Protein AF-0000000072235287 (afdb_homodimer)

Structure (mmCIF, N/CA/C/O backbone):
data_AF-0000000072235287-model_v1
#
loop_
_entity.id
_entity.type
_entity.pdbx_description
1 polymer 'Aspartate transaminase'
#
loop_
_atom_site.group_PDB
_atom_site.id
_atom_site.type_symbol
_atom_site.label_atom_id
_atom_site.label_alt_id
_atom_site.label_comp_id
_atom_site.label_asym_id
_atom_site.label_entity_id
_atom_site.label_seq_id
_atom_site.pdbx_PDB_ins_code
_atom_site.Cartn_x
_atom_site.Cartn_y
_atom_site.Cartn_z
_atom_site.occupancy
_atom_site.B_iso_or_equiv
_atom_site.auth_seq_id
_atom_site.auth_comp_id
_atom_site.auth_asym_id
_atom_site.auth_atom_id
_atom_site.pdbx_PDB_model_num
ATOM 1 N N . MET A 1 1 ? 33.438 -14.523 12.414 1 26.48 1 MET A N 1
ATOM 2 C CA . MET A 1 1 ? 32.062 -14.031 12.297 1 26.48 1 MET A CA 1
ATOM 3 C C . MET A 1 1 ? 31.953 -12.977 11.195 1 26.48 1 MET A C 1
ATOM 5 O O . MET A 1 1 ? 32.344 -11.828 11.398 1 26.48 1 MET A O 1
ATOM 9 N N . SER A 1 2 ? 32.219 -13.211 9.914 1 36.84 2 SER A N 1
ATOM 10 C CA . SER A 1 2 ? 32.531 -12.406 8.742 1 36.84 2 SER A CA 1
ATOM 11 C C . SER A 1 2 ? 31.453 -11.344 8.508 1 36.84 2 SER A C 1
ATOM 13 O O . SER A 1 2 ? 30.25 -11.633 8.586 1 36.84 2 SER A O 1
ATOM 15 N N . THR A 1 3 ? 31.516 -10.109 8.789 1 44.41 3 THR A N 1
ATOM 16 C CA . THR A 1 3 ? 30.719 -8.883 8.742 1 44.41 3 THR A CA 1
ATOM 17 C C . THR A 1 3 ? 29.891 -8.836 7.469 1 44.41 3 THR A C 1
ATOM 19 O O . THR A 1 3 ? 30.422 -8.875 6.359 1 44.41 3 THR A O 1
ATOM 22 N N . SER A 1 4 ? 28.688 -9.406 7.445 1 56.03 4 SER A N 1
ATOM 23 C CA . SER A 1 4 ? 27.781 -9.586 6.305 1 56.03 4 SER A CA 1
ATOM 24 C C . SER A 1 4 ? 27.797 -8.367 5.391 1 56.03 4 SER A C 1
ATOM 26 O O . SER A 1 4 ? 27.719 -7.23 5.863 1 56.03 4 SER A O 1
ATOM 28 N N . ASN A 1 5 ? 28.516 -8.375 4.285 1 75.12 5 ASN A N 1
ATOM 29 C CA . ASN A 1 5 ? 28.609 -7.43 3.18 1 75.12 5 ASN A CA 1
ATOM 30 C C . ASN A 1 5 ? 27.234 -7.113 2.594 1 75.12 5 ASN A C 1
ATOM 32 O O . ASN A 1 5 ? 27.125 -6.629 1.465 1 75.12 5 ASN A O 1
ATOM 36 N N . LEU A 1 6 ? 26.297 -7.523 3.504 1 79.44 6 LEU A N 1
ATOM 37 C CA . LEU A 1 6 ? 24.953 -7.18 3.037 1 79.44 6 LEU A CA 1
ATOM 38 C C . LEU A 1 6 ? 24.688 -5.688 3.186 1 79.44 6 LEU A C 1
ATOM 40 O O . LEU A 1 6 ? 25.062 -5.082 4.191 1 79.44 6 LEU A O 1
ATOM 44 N N . SER A 1 7 ? 24.328 -5.105 2.078 1 79.31 7 SER A N 1
ATOM 45 C CA . SER A 1 7 ? 24.062 -3.67 2.127 1 79.31 7 SER A CA 1
ATOM 46 C C . SER A 1 7 ? 22.578 -3.377 1.96 1 79.31 7 SER A C 1
ATOM 48 O O . SER A 1 7 ? 21.812 -4.246 1.533 1 79.31 7 SER A O 1
ATOM 50 N N . SER A 1 8 ? 22.125 -2.268 2.518 1 83 8 SER A N 1
ATOM 51 C CA . SER A 1 8 ? 20.781 -1.727 2.324 1 83 8 SER A CA 1
ATOM 52 C C . SER A 1 8 ? 20.797 -0.528 1.382 1 83 8 SER A C 1
ATOM 54 O O . SER A 1 8 ? 21.875 -0.091 0.944 1 83 8 SER A O 1
ATOM 56 N N . SER A 1 9 ? 19.641 -0.119 0.983 1 87.38 9 SER A N 1
ATOM 57 C CA . SER A 1 9 ? 19.484 0.972 0.025 1 87.38 9 SER A CA 1
ATOM 58 C C . SER A 1 9 ? 19.969 2.295 0.614 1 87.38 9 SER A C 1
ATOM 60 O O . SER A 1 9 ? 20.031 2.449 1.835 1 87.38 9 SER A O 1
ATOM 62 N N . ASN A 1 10 ? 20.297 3.201 -0.245 1 83.62 10 ASN A N 1
ATOM 63 C CA . ASN A 1 10 ? 20.672 4.547 0.169 1 83.62 10 ASN A CA 1
ATOM 64 C C . ASN A 1 10 ? 19.5 5.52 0.063 1 83.62 10 ASN A C 1
ATOM 66 O O . ASN A 1 10 ? 19.688 6.738 0.117 1 83.62 10 ASN A O 1
ATOM 70 N N . ARG A 1 11 ? 18.375 4.941 -0.152 1 89.06 11 ARG A N 1
ATOM 71 C CA . ARG A 1 11 ? 17.203 5.781 -0.377 1 89.06 11 ARG A CA 1
ATOM 72 C C . ARG A 1 11 ? 16.938 6.68 0.826 1 89.06 11 ARG A C 1
ATOM 74 O O . ARG A 1 11 ? 16.547 7.84 0.667 1 89.06 11 ARG A O 1
ATOM 81 N N . LEU A 1 12 ? 17.062 6.066 1.991 1 80.12 12 LEU A N 1
ATOM 82 C CA . LEU A 1 12 ? 16.781 6.793 3.227 1 80.12 12 LEU A CA 1
ATOM 83 C C . LEU A 1 12 ? 18.078 7.199 3.916 1 80.12 12 LEU A C 1
ATOM 85 O O . LEU A 1 12 ? 18.109 7.426 5.129 1 80.12 12 LEU A O 1
ATOM 89 N N . SER A 1 13 ? 19.188 7.047 3.059 1 69.62 13 SER A N 1
ATOM 90 C CA . SER A 1 13 ? 20.453 7.453 3.686 1 69.62 13 SER A CA 1
ATOM 91 C C . SER A 1 13 ? 20.281 8.75 4.473 1 69.62 13 SER A C 1
ATOM 93 O O . SER A 1 13 ? 19.641 9.688 3.996 1 69.62 13 SER A O 1
ATOM 95 N N . LEU A 1 14 ? 20.031 8.477 5.77 1 52.88 14 LEU A N 1
ATOM 96 C CA . LEU A 1 14 ? 19.719 9.266 6.957 1 52.88 14 LEU A CA 1
ATOM 97 C C . LEU A 1 14 ? 20.344 10.656 6.871 1 52.88 14 LEU A C 1
ATOM 99 O O . LEU A 1 14 ? 21.547 10.812 7.086 1 52.88 14 LEU A O 1
ATOM 103 N N . GLU A 1 15 ? 20.109 11.289 5.828 1 50.72 15 GLU A N 1
ATOM 104 C CA . GLU A 1 15 ? 20.469 12.609 6.328 1 50.72 15 GLU A CA 1
ATOM 105 C C . GLU A 1 15 ? 19.75 12.922 7.637 1 50.72 15 GLU A C 1
ATOM 107 O O . GLU A 1 15 ? 18.859 12.172 8.047 1 50.72 15 GLU A O 1
ATOM 112 N N . GLU A 1 16 ? 19.828 14.227 8.188 1 48.97 16 GLU A N 1
ATOM 113 C CA . GLU A 1 16 ? 19.422 14.961 9.383 1 48.97 16 GLU A CA 1
ATOM 114 C C . GLU A 1 16 ? 17.953 14.742 9.68 1 48.97 16 GLU A C 1
ATOM 116 O O . GLU A 1 16 ? 17.453 15.148 10.742 1 48.97 16 GLU A O 1
ATOM 121 N N . THR A 1 17 ? 17.125 14.258 8.648 1 53.47 17 THR A N 1
ATOM 122 C CA . THR A 1 17 ? 15.719 14.289 9.023 1 53.47 17 THR A CA 1
ATOM 123 C C . THR A 1 17 ? 15.359 13.078 9.883 1 53.47 17 THR A C 1
ATOM 125 O O . THR A 1 17 ? 15.547 11.938 9.461 1 53.47 17 THR A O 1
ATOM 128 N N . SER A 1 18 ? 15.328 13.195 11.172 1 63.25 18 SER A N 1
ATOM 129 C CA . SER A 1 18 ? 14.867 12.18 12.117 1 63.25 18 SER A CA 1
ATOM 130 C C . SER A 1 18 ? 13.508 11.625 11.711 1 63.25 18 SER A C 1
ATOM 132 O O . SER A 1 18 ? 12.594 12.391 11.383 1 63.25 18 SER A O 1
ATOM 134 N N . TRP A 1 19 ? 13.414 10.414 11.227 1 76.06 19 TRP A N 1
ATOM 135 C CA . TRP A 1 19 ? 12.242 9.664 10.766 1 76.06 19 TRP A CA 1
ATOM 136 C C . TRP A 1 19 ? 11.148 9.656 11.836 1 76.06 19 TRP A C 1
ATOM 138 O O . TRP A 1 19 ? 11.445 9.57 13.031 1 76.06 19 TRP A O 1
ATOM 148 N N . VAL A 1 20 ? 9.945 9.875 11.359 1 78.31 20 VAL A N 1
ATOM 149 C CA . VAL A 1 20 ? 8.805 9.961 12.266 1 78.31 20 VAL A CA 1
ATOM 150 C C . VAL A 1 20 ? 8.711 8.688 13.102 1 78.31 20 VAL A C 1
ATOM 152 O O . VAL A 1 20 ? 8.398 8.742 14.297 1 78.31 20 VAL A O 1
ATOM 155 N N . THR A 1 21 ? 9.031 7.586 12.508 1 76.81 21 THR A N 1
ATOM 156 C CA . THR A 1 21 ? 8.922 6.328 13.242 1 76.81 21 THR A CA 1
ATOM 157 C C . THR A 1 21 ? 9.977 6.25 14.336 1 76.81 21 THR A C 1
ATOM 159 O O . THR A 1 21 ? 9.711 5.75 15.438 1 76.81 21 THR A O 1
ATOM 162 N N . GLN A 1 22 ? 11.117 6.734 14.008 1 75.25 22 GLN A N 1
ATOM 163 C CA . GLN A 1 22 ? 12.164 6.777 15.016 1 75.25 22 GLN A CA 1
ATOM 164 C C . GLN A 1 22 ? 11.789 7.715 16.156 1 75.25 22 GLN A C 1
ATOM 166 O O . GLN A 1 22 ? 12.039 7.406 17.328 1 75.25 22 GLN A O 1
ATOM 171 N N . PHE A 1 23 ? 11.203 8.758 15.828 1 76.25 23 PHE A N 1
ATOM 172 C CA . PHE A 1 23 ? 10.727 9.711 16.828 1 76.25 23 PHE A CA 1
ATOM 173 C C . PHE A 1 23 ? 9.711 9.047 17.75 1 76.25 23 PHE A C 1
ATOM 175 O O . PHE A 1 23 ? 9.828 9.141 18.984 1 76.25 23 PHE A O 1
ATOM 182 N N . LEU A 1 24 ? 8.812 8.336 17.156 1 76.81 24 LEU A N 1
ATOM 183 C CA . LEU A 1 24 ? 7.742 7.73 17.938 1 76.81 24 LEU A CA 1
ATOM 184 C C . LEU A 1 24 ? 8.273 6.57 18.781 1 76.81 24 LEU A C 1
ATOM 186 O O . LEU A 1 24 ? 7.797 6.336 19.891 1 76.81 24 LEU A O 1
ATOM 190 N N . GLU A 1 25 ? 9.211 5.891 18.266 1 76.56 25 GLU A N 1
ATOM 191 C CA . GLU A 1 25 ? 9.828 4.812 19.031 1 76.56 25 GLU A CA 1
ATOM 192 C C . GLU A 1 25 ? 10.602 5.359 20.234 1 76.56 25 GLU A C 1
ATOM 194 O O . GLU A 1 25 ? 10.633 4.734 21.297 1 76.56 25 GLU A O 1
ATOM 199 N N . THR A 1 26 ? 11.133 6.488 20 1 74.25 26 THR A N 1
ATOM 200 C CA . THR A 1 26 ? 11.961 7.09 21.031 1 74.25 26 THR A CA 1
ATOM 201 C C . THR A 1 26 ? 11.102 7.781 22.094 1 74.25 26 THR A C 1
ATOM 203 O O . THR A 1 26 ? 11.336 7.629 23.297 1 74.25 26 THR A O 1
ATOM 206 N N . TYR A 1 27 ? 10.07 8.414 21.672 1 71.62 27 TYR A N 1
ATOM 207 C CA . TYR A 1 27 ? 9.391 9.336 22.578 1 71.62 27 TYR A CA 1
ATOM 208 C C . TYR A 1 27 ? 7.957 8.883 22.844 1 71.62 27 TYR A C 1
ATOM 210 O O . TYR A 1 27 ? 7.289 9.406 23.75 1 71.62 27 TYR A O 1
ATOM 218 N N . GLY A 1 28 ? 7.414 7.898 22.062 1 68.44 28 GLY A N 1
ATOM 219 C CA . GLY A 1 28 ? 6 7.562 22.078 1 68.44 28 GLY A CA 1
ATOM 220 C C . GLY A 1 28 ? 5.602 6.738 23.297 1 68.44 28 GLY A C 1
ATOM 221 O O . GLY A 1 28 ? 4.414 6.504 23.531 1 68.44 28 GLY A O 1
ATOM 222 N N . GLN A 1 29 ? 6.371 6.23 24.016 1 67 29 GLN A N 1
ATOM 223 C CA . GLN A 1 29 ? 5.934 5.309 25.062 1 67 29 GLN A CA 1
ATOM 224 C C . GLN A 1 29 ? 6.133 5.91 26.453 1 67 29 GLN A C 1
ATOM 226 O O . GLN A 1 29 ? 5.195 5.973 27.25 1 67 29 GLN A O 1
ATOM 231 N N . GLU A 1 30 ? 7.27 6.281 26.844 1 66.75 30 GLU A N 1
ATOM 232 C CA . GLU A 1 30 ? 7.516 6.465 28.281 1 66.75 30 GLU A CA 1
ATOM 233 C C . GLU A 1 30 ? 7.172 7.887 28.719 1 66.75 30 GLU A C 1
ATOM 235 O O . GLU A 1 30 ? 7.527 8.852 28.047 1 66.75 30 GLU A O 1
ATOM 240 N N . ASN A 1 31 ? 6.23 8.125 29.625 1 82.31 31 ASN A N 1
ATOM 241 C CA . ASN A 1 31 ? 5.953 9.328 30.406 1 82.31 31 ASN A CA 1
ATOM 242 C C . ASN A 1 31 ? 5.055 10.297 29.641 1 82.31 31 ASN A C 1
ATOM 244 O O . ASN A 1 31 ? 5.008 11.484 29.953 1 82.31 31 ASN A O 1
ATOM 248 N N . VAL A 1 32 ? 4.43 9.766 28.562 1 88.88 32 VAL A N 1
ATOM 249 C CA . VAL A 1 32 ? 3.533 10.633 27.812 1 88.88 32 VAL A CA 1
ATOM 250 C C . VAL A 1 32 ? 2.158 10.656 28.484 1 88.88 32 VAL A C 1
ATOM 252 O O . VAL A 1 32 ? 1.507 9.617 28.609 1 88.88 32 VAL A O 1
ATOM 255 N N . ILE A 1 33 ? 1.816 11.844 28.953 1 90.31 33 ILE A N 1
ATOM 256 C CA . ILE A 1 33 ? 0.499 12.039 29.547 1 90.31 33 ILE A CA 1
ATOM 257 C C . ILE A 1 33 ? -0.462 12.594 28.5 1 90.31 33 ILE A C 1
ATOM 259 O O . ILE A 1 33 ? -1.609 12.148 28.406 1 90.31 33 ILE A O 1
ATOM 263 N N . TYR A 1 34 ? 0.036 13.562 27.656 1 94.19 34 TYR A N 1
ATOM 264 C CA . TYR A 1 34 ? -0.747 14.172 26.594 1 94.19 34 TYR A CA 1
ATOM 265 C C . TYR A 1 34 ? -0.065 13.992 25.234 1 94.19 34 TYR A C 1
ATOM 267 O O . TYR A 1 34 ? 0.985 14.578 24.984 1 94.19 34 TYR A O 1
ATOM 275 N N . ASN A 1 35 ? -0.676 13.188 24.391 1 94.06 35 ASN A N 1
ATOM 276 C CA . ASN A 1 35 ? -0.17 12.984 23.047 1 94.06 35 ASN A CA 1
ATOM 277 C C . ASN A 1 35 ? -0.801 13.969 22.062 1 94.06 35 ASN A C 1
ATOM 279 O O . ASN A 1 35 ? -1.943 13.781 21.641 1 94.06 35 ASN A O 1
ATOM 283 N N . LEU A 1 36 ? -0.033 14.945 21.672 1 96.75 36 LEU A N 1
ATOM 284 C CA . LEU A 1 36 ? -0.515 15.984 20.766 1 96.75 36 LEU A CA 1
ATOM 285 C C . LEU A 1 36 ? 0.113 15.836 19.391 1 96.75 36 LEU A C 1
ATOM 287 O O . LEU A 1 36 ? 0.381 16.828 18.719 1 96.75 36 LEU A O 1
ATOM 291 N N . THR A 1 37 ? 0.408 14.57 19 1 94.94 37 THR A N 1
ATOM 292 C CA . THR A 1 37 ? 1.003 14.336 17.688 1 94.94 37 THR A CA 1
ATOM 293 C C . THR A 1 37 ? -0.044 13.82 16.703 1 94.94 37 THR A C 1
ATOM 295 O O . THR A 1 37 ? 0.161 13.867 15.484 1 94.94 37 THR A O 1
ATOM 298 N N . MET A 1 38 ? -1.167 13.383 17.125 1 90.31 38 MET A N 1
ATOM 299 C CA . MET A 1 38 ? -2.082 12.57 16.328 1 90.31 38 MET A CA 1
ATOM 300 C C . MET A 1 38 ? -2.844 13.438 15.32 1 90.31 38 MET A C 1
ATOM 302 O O . MET A 1 38 ? -3.367 14.492 15.68 1 90.31 38 MET A O 1
ATOM 306 N N . GLY A 1 39 ? -2.861 12.969 14.148 1 91.94 39 GLY A N 1
ATOM 307 C CA . GLY A 1 39 ? -3.615 13.625 13.094 1 91.94 39 GLY A CA 1
ATOM 308 C C . GLY A 1 39 ? -4.98 13.008 12.859 1 91.94 39 GLY A C 1
ATOM 309 O O . GLY A 1 39 ? -5.348 12.719 11.719 1 91.94 39 GLY A O 1
ATOM 310 N N . THR A 1 40 ? -5.715 12.742 13.945 1 94.25 40 THR A N 1
ATOM 311 C CA . THR A 1 40 ? -7.062 12.188 13.852 1 94.25 40 THR A CA 1
ATOM 312 C C . THR A 1 40 ? -8.031 12.977 14.727 1 94.25 40 THR A C 1
ATOM 314 O O . THR A 1 40 ? -7.645 13.5 15.773 1 94.25 40 THR A O 1
ATOM 317 N N . PRO A 1 41 ? -9.234 13.031 14.352 1 94.94 41 PRO A N 1
ATOM 318 C CA . PRO A 1 41 ? -10.242 13.695 15.18 1 94.94 41 PRO A CA 1
ATOM 319 C C . PRO A 1 41 ? -10.695 12.836 16.359 1 94.94 41 PRO A C 1
ATOM 321 O O . PRO A 1 41 ? -10.453 11.625 16.375 1 94.94 41 PRO A O 1
ATOM 324 N N . PHE A 1 42 ? -11.383 13.445 17.266 1 94.5 42 PHE A N 1
ATOM 325 C CA . PHE A 1 42 ? -11.812 12.766 18.484 1 94.5 42 PHE A CA 1
ATOM 326 C C . PHE A 1 42 ? -13.078 11.961 18.25 1 94.5 42 PHE A C 1
ATOM 328 O O . PHE A 1 42 ? -13.43 11.086 19.047 1 94.5 42 PHE A O 1
ATOM 335 N N . TRP A 1 43 ? -13.797 12.273 17.156 1 94.44 43 TRP A N 1
ATOM 336 C CA . TRP A 1 43 ? -15.094 11.625 16.984 1 94.44 43 TRP A CA 1
ATOM 337 C C . TRP A 1 43 ? -14.945 10.281 16.281 1 94.44 43 TRP A C 1
ATOM 339 O O . TRP A 1 43 ? -13.906 10 15.68 1 94.44 43 TRP A O 1
ATOM 349 N N . SER A 1 44 ? -15.961 9.453 16.406 1 93.62 44 SER A N 1
ATOM 350 C CA . SER A 1 44 ? -16.047 8.141 15.773 1 93.62 44 SER A CA 1
ATOM 351 C C . SER A 1 44 ? -16.641 8.234 14.367 1 93.62 44 SER A C 1
ATOM 353 O O . SER A 1 44 ? -17.25 9.25 14.016 1 93.62 44 SER A O 1
ATOM 355 N N . PRO A 1 45 ? -16.391 7.203 13.578 1 94.69 45 PRO A N 1
ATOM 356 C CA . PRO A 1 45 ? -17.062 7.199 12.281 1 94.69 45 PRO A CA 1
ATOM 357 C C . PRO A 1 45 ? -18.578 7.184 12.414 1 94.69 45 PRO A C 1
ATOM 359 O O . PRO A 1 45 ? -19.109 6.859 13.477 1 94.69 45 PRO A O 1
ATOM 362 N N . PRO A 1 46 ? -19.234 7.574 11.312 1 91.69 46 PRO A N 1
ATOM 363 C CA . PRO A 1 46 ? -20.703 7.453 11.328 1 91.69 46 PRO A CA 1
ATOM 364 C C . PRO A 1 46 ? -21.172 6.039 11.656 1 91.69 46 PRO A C 1
ATOM 366 O O . PRO A 1 46 ? -20.484 5.066 11.328 1 91.69 46 PRO A O 1
ATOM 369 N N . THR A 1 47 ? -22.344 5.91 12.227 1 89.06 47 THR A N 1
ATOM 370 C CA . THR A 1 47 ? -22.859 4.641 12.719 1 89.06 47 THR A CA 1
ATOM 371 C C . THR A 1 47 ? -23.078 3.666 11.562 1 89.06 47 THR A C 1
ATOM 373 O O . THR A 1 47 ? -22.938 2.453 11.734 1 89.06 47 THR A O 1
ATOM 376 N N . SER A 1 48 ? -23.359 4.207 10.406 1 95.44 48 SER A N 1
ATOM 377 C CA . SER A 1 48 ? -23.625 3.365 9.242 1 95.44 48 SER A CA 1
ATOM 378 C C . SER A 1 48 ? -22.391 2.588 8.828 1 95.44 48 SER A C 1
ATOM 380 O O . SER A 1 48 ? -22.484 1.577 8.125 1 95.44 48 SER A O 1
ATOM 382 N N . VAL A 1 49 ? -21.25 3.053 9.227 1 97.31 49 VAL A N 1
ATOM 383 C CA . VAL A 1 49 ? -19.984 2.441 8.844 1 97.31 49 VAL A CA 1
ATOM 384 C C . VAL A 1 49 ? -19.891 1.032 9.422 1 97.31 49 VAL A C 1
ATOM 386 O O . VAL A 1 49 ? -19.594 0.077 8.703 1 97.31 49 VAL A O 1
ATOM 389 N N . GLN A 1 50 ? -20.188 0.889 10.703 1 97.12 50 GLN A N 1
ATOM 390 C CA . GLN A 1 50 ? -20.141 -0.417 11.352 1 97.12 50 GLN A CA 1
ATOM 391 C C . GLN A 1 50 ? -21.094 -1.402 10.688 1 97.12 50 GLN A C 1
ATOM 393 O O . GLN A 1 50 ? -20.734 -2.557 10.445 1 97.12 50 GLN A O 1
ATOM 398 N N . GLN A 1 51 ? -22.266 -0.948 10.367 1 97.38 51 GLN A N 1
ATOM 399 C CA . GLN A 1 51 ? -23.266 -1.801 9.727 1 97.38 51 GLN A CA 1
ATOM 400 C C . GLN A 1 51 ? -22.797 -2.246 8.344 1 97.38 51 GLN A C 1
ATOM 402 O O . GLN A 1 51 ? -23 -3.398 7.957 1 97.38 51 GLN A O 1
ATOM 407 N N . ALA A 1 52 ? -22.219 -1.361 7.609 1 98.31 52 ALA A N 1
ATOM 408 C CA . ALA A 1 52 ? -21.719 -1.685 6.277 1 98.31 52 ALA A CA 1
ATOM 409 C C . ALA A 1 52 ? -20.625 -2.75 6.348 1 98.31 52 ALA A C 1
ATOM 411 O O . ALA A 1 52 ? -20.562 -3.641 5.496 1 98.31 52 ALA A O 1
ATOM 412 N N . ILE A 1 53 ? -19.766 -2.674 7.34 1 98.5 53 ILE A N 1
ATOM 413 C CA . ILE A 1 53 ? -18.703 -3.652 7.531 1 98.5 53 ILE A CA 1
ATOM 414 C C . ILE A 1 53 ? -19.312 -5.02 7.848 1 98.5 53 ILE A C 1
ATOM 416 O O . ILE A 1 53 ? -18.922 -6.027 7.254 1 98.5 53 ILE A O 1
ATOM 420 N N . ILE A 1 54 ? -20.297 -5.012 8.734 1 98 54 ILE A N 1
ATOM 421 C CA . ILE A 1 54 ? -20.938 -6.254 9.156 1 98 54 ILE A CA 1
ATOM 422 C C . ILE A 1 54 ? -21.625 -6.902 7.961 1 98 54 ILE A C 1
ATOM 424 O O . ILE A 1 54 ? -21.516 -8.109 7.746 1 98 54 ILE A O 1
ATOM 428 N N . GLN A 1 55 ? -22.297 -6.117 7.168 1 97.88 55 GLN A N 1
ATOM 429 C CA . GLN A 1 55 ? -22.984 -6.641 5.992 1 97.88 55 GLN A CA 1
ATOM 430 C C . GLN A 1 55 ? -22 -7.172 4.961 1 97.88 55 GLN A C 1
ATOM 432 O O . GLN A 1 55 ? -22.203 -8.25 4.395 1 97.88 55 GLN A O 1
ATOM 437 N N . SER A 1 56 ? -20.906 -6.512 4.746 1 97.94 56 SER A N 1
ATOM 438 C CA . SER A 1 56 ? -19.969 -6.867 3.689 1 97.94 56 SER A CA 1
ATOM 439 C C . SER A 1 56 ? -19.141 -8.086 4.074 1 97.94 56 SER A C 1
ATOM 441 O O . SER A 1 56 ? -18.734 -8.859 3.209 1 97.94 56 SER A O 1
ATOM 443 N N . CYS A 1 57 ? -18.859 -8.281 5.355 1 96.94 57 CYS A N 1
ATOM 444 C CA . CYS A 1 57 ? -18 -9.398 5.746 1 96.94 57 CYS A CA 1
ATOM 445 C C . CYS A 1 57 ? -18.719 -10.727 5.562 1 96.94 57 CYS A C 1
ATOM 447 O O . CYS A 1 57 ? -18.078 -11.789 5.598 1 96.94 57 CYS A O 1
ATOM 449 N N . GLY A 1 58 ? -20.047 -10.703 5.289 1 95.56 58 GLY A N 1
ATOM 450 C CA . GLY A 1 58 ? -20.812 -11.906 5.016 1 95.56 58 GLY A CA 1
ATOM 451 C C . GLY A 1 58 ? -20.812 -12.297 3.549 1 95.56 58 GLY A C 1
ATOM 452 O O . GLY A 1 58 ? -21.281 -13.367 3.184 1 95.56 58 GLY A O 1
ATOM 453 N N . LEU A 1 59 ? -20.25 -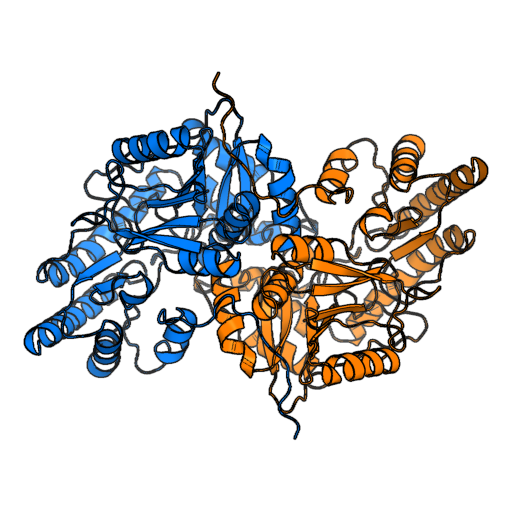11.469 2.734 1 95.06 59 LEU A N 1
ATOM 454 C CA . LEU A 1 59 ? -20.234 -11.695 1.293 1 95.06 59 LEU A CA 1
ATOM 455 C C . LEU A 1 59 ? -18.938 -12.383 0.865 1 95.06 59 LEU A C 1
ATOM 457 O O . LEU A 1 59 ? -17.844 -11.984 1.275 1 95.06 59 LEU A O 1
ATOM 461 N N . THR A 1 60 ? -19.031 -13.383 0.016 1 93.38 60 THR A N 1
ATOM 462 C CA . THR A 1 60 ? -17.891 -14.125 -0.489 1 93.38 60 THR A CA 1
ATOM 463 C C . THR A 1 60 ? -16.969 -13.211 -1.286 1 93.38 60 THR A C 1
ATOM 465 O O . THR A 1 60 ? -15.742 -13.344 -1.209 1 93.38 60 THR A O 1
ATOM 468 N N . GLU A 1 61 ? -17.531 -12.297 -1.999 1 94.44 61 GLU A N 1
ATOM 469 C CA . GLU A 1 61 ? -16.781 -11.406 -2.883 1 94.44 61 GLU A CA 1
ATOM 470 C C . GLU A 1 61 ? -15.852 -10.5 -2.088 1 94.44 61 GLU A C 1
ATOM 472 O O . GLU A 1 61 ? -14.836 -10.031 -2.613 1 94.44 61 GLU A O 1
ATOM 477 N N . THR A 1 62 ? -16.203 -10.312 -0.822 1 97.69 62 THR A N 1
ATOM 478 C CA . THR A 1 62 ? -15.398 -9.453 0.033 1 97.69 62 THR A CA 1
ATOM 479 C C . THR A 1 62 ? -13.984 -10.016 0.196 1 97.69 62 THR A C 1
ATOM 481 O O . THR A 1 62 ? -13.023 -9.266 0.357 1 97.69 62 THR A O 1
ATOM 484 N N . TYR A 1 63 ? -13.883 -11.32 0.064 1 97.69 63 TYR A N 1
ATOM 485 C CA . TYR A 1 63 ? -12.633 -11.992 0.376 1 97.69 63 TYR A CA 1
ATOM 486 C C . TYR A 1 63 ? -11.875 -12.352 -0.897 1 97.69 63 TYR A C 1
ATOM 488 O O . TYR A 1 63 ? -10.766 -12.883 -0.836 1 97.69 63 TYR A O 1
ATOM 496 N N . ARG A 1 64 ? -12.359 -12.055 -2.051 1 96.19 64 ARG A N 1
ATOM 497 C CA . ARG A 1 64 ? -11.734 -12.312 -3.344 1 96.19 64 ARG A CA 1
ATOM 498 C C . ARG A 1 64 ? -11.156 -11.031 -3.941 1 96.19 64 ARG A C 1
ATOM 500 O O . ARG A 1 64 ? -11.523 -9.93 -3.531 1 96.19 64 ARG A O 1
ATOM 507 N N . TYR A 1 65 ? -10.25 -11.227 -4.871 1 95.38 65 TYR A N 1
ATOM 508 C CA . TYR A 1 65 ? -9.727 -10.047 -5.551 1 95.38 65 TYR A CA 1
ATOM 509 C C . TYR A 1 65 ? -10.836 -9.273 -6.25 1 95.38 65 TYR A C 1
ATOM 511 O O . TYR A 1 65 ? -11.781 -9.867 -6.77 1 95.38 65 TYR A O 1
ATOM 519 N N . GLY A 1 66 ? -10.75 -7.965 -6.223 1 93.5 66 GLY A N 1
ATOM 520 C CA . GLY A 1 66 ? -11.695 -7.086 -6.898 1 93.5 66 GLY A CA 1
ATOM 521 C C . GLY A 1 66 ? -11.031 -6.148 -7.887 1 93.5 66 GLY A C 1
ATOM 522 O O . GLY A 1 66 ? -9.883 -6.367 -8.281 1 93.5 66 GLY A O 1
ATOM 523 N N . ALA A 1 67 ? -11.797 -5.207 -8.289 1 94.12 67 ALA A N 1
ATOM 524 C CA . ALA A 1 67 ? -11.297 -4.242 -9.266 1 94.12 67 ALA A CA 1
ATOM 525 C C . ALA A 1 67 ? -10.133 -3.439 -8.695 1 94.12 67 ALA A C 1
ATOM 527 O O . ALA A 1 67 ? -10.195 -2.963 -7.559 1 94.12 67 ALA A O 1
ATOM 528 N N . THR A 1 68 ? -9.125 -3.281 -9.508 1 96.19 68 THR A N 1
ATOM 529 C CA . THR A 1 68 ? -7.914 -2.574 -9.109 1 96.19 68 THR A CA 1
ATOM 530 C C . THR A 1 68 ? -8.234 -1.136 -8.711 1 96.19 68 THR A C 1
ATOM 532 O O . THR A 1 68 ? -7.676 -0.617 -7.738 1 96.19 68 THR A O 1
ATOM 535 N N . CYS A 1 69 ? -9.188 -0.485 -9.398 1 94.94 69 CYS A N 1
ATOM 536 C CA . CYS A 1 69 ? -9.523 0.913 -9.156 1 94.94 69 CYS A CA 1
ATOM 537 C C . CYS A 1 69 ? -10.414 1.052 -7.926 1 94.94 69 CYS A C 1
ATOM 539 O O . CYS A 1 69 ? -10.609 2.158 -7.414 1 94.94 69 CYS A O 1
ATOM 541 N N . GLY A 1 70 ? -10.984 -0.064 -7.461 1 96.81 70 GLY A N 1
ATOM 542 C CA . GLY A 1 70 ? -11.859 -0.049 -6.297 1 96.81 70 GLY A CA 1
ATOM 543 C C . GLY A 1 70 ? -13.297 -0.385 -6.633 1 96.81 70 GLY A C 1
ATOM 544 O O . GLY A 1 70 ? -13.625 -0.686 -7.781 1 96.81 70 GLY A O 1
ATOM 545 N N . LEU A 1 71 ? -14.164 -0.39 -5.609 1 97.19 71 LEU A N 1
ATOM 546 C CA . LEU A 1 71 ? -15.586 -0.672 -5.758 1 97.19 71 LEU A CA 1
ATOM 547 C C . LEU A 1 71 ? -16.25 0.338 -6.691 1 97.19 71 LEU A C 1
ATOM 549 O O . LEU A 1 71 ? -16.109 1.549 -6.508 1 97.19 71 LEU A O 1
ATOM 553 N N . SER A 1 72 ? -16.969 -0.188 -7.637 1 94.88 72 SER A N 1
ATOM 554 C CA . SER A 1 72 ? -17.625 0.676 -8.617 1 94.88 72 SER A CA 1
ATOM 555 C C . SER A 1 72 ? -18.594 1.644 -7.941 1 94.88 72 SER A C 1
ATOM 557 O O . SER A 1 72 ? -18.672 2.814 -8.32 1 94.88 72 SER A O 1
ATOM 559 N N . GLN A 1 73 ? -19.281 1.188 -6.969 1 96.31 73 GLN A N 1
ATOM 560 C CA . GLN A 1 73 ? -20.25 2.033 -6.262 1 96.31 73 GLN A CA 1
ATOM 561 C C . GLN A 1 73 ? -19.547 3.172 -5.531 1 96.31 73 GLN A C 1
ATOM 563 O O . GLN A 1 73 ? -20.047 4.293 -5.48 1 96.31 73 GLN A O 1
ATOM 568 N N . LEU A 1 74 ? -18.375 2.848 -4.965 1 96.88 74 LEU A N 1
ATOM 569 C CA . LEU A 1 74 ? -17.609 3.875 -4.27 1 96.88 74 LEU A CA 1
ATOM 570 C C . LEU A 1 74 ? -17.078 4.922 -5.25 1 96.88 74 LEU A C 1
ATOM 572 O O . LEU A 1 74 ? -17.156 6.121 -4.984 1 96.88 74 LEU A O 1
ATOM 576 N N . GLU A 1 75 ? -16.562 4.465 -6.367 1 93.25 75 GLU A N 1
ATOM 577 C CA . GLU A 1 75 ? -16.109 5.371 -7.418 1 93.25 75 GLU A CA 1
ATOM 578 C C . GLU A 1 75 ? -17.234 6.312 -7.859 1 93.25 75 GLU A C 1
ATOM 580 O O . GLU A 1 75 ? -17.016 7.52 -7.996 1 93.25 75 GLU A O 1
ATOM 585 N N . LYS A 1 76 ? -18.391 5.781 -8.07 1 91.25 76 LYS A N 1
ATOM 586 C CA . LYS A 1 76 ? -19.531 6.562 -8.516 1 91.25 76 LYS A CA 1
ATOM 587 C C . LYS A 1 76 ? -19.938 7.598 -7.465 1 91.25 76 LYS A C 1
ATOM 589 O O . LYS A 1 76 ? -20.25 8.742 -7.801 1 91.25 76 LYS A O 1
ATOM 594 N N . GLU A 1 77 ? -19.969 7.176 -6.227 1 92.81 77 GLU A N 1
ATOM 595 C CA . GLU A 1 77 ? -20.344 8.094 -5.152 1 92.81 77 GLU A CA 1
ATOM 596 C C . GLU A 1 77 ? -19.344 9.227 -5.02 1 92.81 77 GLU A C 1
ATOM 598 O O . GLU A 1 77 ? -19.719 10.375 -4.777 1 92.81 77 GLU A O 1
ATOM 603 N N . ILE A 1 78 ? -18.062 8.906 -5.184 1 91.69 78 ILE A N 1
ATOM 604 C CA . ILE A 1 78 ? -17.016 9.922 -5.145 1 91.69 78 ILE A CA 1
ATOM 605 C C . ILE A 1 78 ? -17.188 10.875 -6.328 1 91.69 78 ILE A C 1
ATOM 607 O O . ILE A 1 78 ? -17.016 12.094 -6.18 1 91.69 78 ILE A O 1
ATOM 611 N N . GLY A 1 79 ? -17.453 10.312 -7.5 1 85.12 79 GLY A N 1
ATOM 612 C CA . GLY A 1 79 ? -17.703 11.148 -8.664 1 85.12 79 GLY A CA 1
ATOM 613 C C . GLY A 1 79 ? -18.797 12.172 -8.445 1 85.12 79 GLY A C 1
ATOM 614 O O . GLY A 1 79 ? -18.672 13.32 -8.867 1 85.12 79 GLY A O 1
ATOM 615 N N . LYS A 1 80 ? -19.859 11.758 -7.777 1 83.56 80 LYS A N 1
ATOM 616 C CA . LYS A 1 80 ? -20.953 12.664 -7.469 1 83.56 80 LYS A CA 1
ATOM 617 C C . LYS A 1 80 ? -20.5 13.773 -6.531 1 83.56 80 LYS A C 1
ATOM 619 O O . LYS A 1 80 ? -20.891 14.938 -6.707 1 83.56 80 LYS A O 1
ATOM 624 N N . LEU A 1 81 ? -19.75 13.32 -5.672 1 80.75 81 LEU A N 1
ATOM 625 C CA . LEU A 1 81 ? -19.25 14.266 -4.68 1 80.75 81 LEU A CA 1
ATOM 626 C C . LEU A 1 81 ? -18.359 15.312 -5.328 1 80.75 81 LEU A C 1
ATOM 628 O O . LEU A 1 81 ? -18.422 16.5 -4.988 1 80.75 81 LEU A O 1
ATOM 632 N N . LEU A 1 82 ? -17.594 14.789 -6.336 1 78.19 82 LEU A N 1
ATOM 633 C CA . LEU A 1 82 ? -16.578 15.656 -6.918 1 78.19 82 LEU A CA 1
ATOM 634 C C . LEU A 1 82 ? -17.156 16.438 -8.094 1 78.19 82 LEU A C 1
ATOM 636 O O . LEU A 1 82 ? -16.531 17.406 -8.57 1 78.19 82 LEU A O 1
ATOM 640 N N . ASP A 1 83 ? -18.094 15.734 -9.023 1 65.88 83 ASP A N 1
ATOM 641 C CA . ASP A 1 83 ? -18.656 16.344 -10.234 1 65.88 83 ASP A CA 1
ATOM 642 C C . ASP A 1 83 ? -18.562 17.859 -10.188 1 65.88 83 ASP A C 1
ATOM 644 O O . ASP A 1 83 ? -18.203 18.5 -11.18 1 65.88 83 ASP A O 1
ATOM 648 N N . LEU A 1 84 ? -18.719 18.297 -9.297 1 53.09 84 LEU A N 1
ATOM 649 C CA . LEU A 1 84 ? -18.594 19.75 -9.359 1 53.09 84 LEU A CA 1
ATOM 650 C C . LEU A 1 84 ? -17.141 20.156 -9.516 1 53.09 84 LEU A C 1
ATOM 652 O O . LEU A 1 84 ? -16.828 21.172 -10.156 1 53.09 84 LEU A O 1
ATOM 656 N N . LYS A 1 85 ? -16.359 19.234 -9.094 1 53.09 85 LYS A N 1
ATOM 657 C CA . LYS A 1 85 ? -14.93 19.562 -9.023 1 53.09 85 LYS A CA 1
ATOM 658 C C . LYS A 1 85 ? -14.203 19.125 -10.297 1 53.09 85 LYS A C 1
ATOM 660 O O . LYS A 1 85 ? -13.172 19.688 -10.648 1 53.09 85 LYS A O 1
ATOM 665 N N . PHE A 1 86 ? -14.82 18.125 -11.031 1 57.47 86 PHE A N 1
ATOM 666 C CA . PHE A 1 86 ? -13.961 17.406 -11.969 1 57.47 86 PHE A CA 1
ATOM 667 C C . PHE A 1 86 ? -14.43 17.625 -13.406 1 57.47 86 PHE A C 1
ATOM 669 O O . PHE A 1 86 ? -14.164 16.781 -14.273 1 57.47 86 PHE A O 1
ATOM 676 N N . ALA A 1 87 ? -15.016 18.547 -13.75 1 55.66 87 ALA A N 1
ATOM 677 C CA . ALA A 1 87 ? -15.438 18.75 -15.133 1 55.66 87 ALA A CA 1
ATOM 678 C C . ALA A 1 87 ? -14.25 19.109 -16.031 1 55.66 87 ALA A C 1
ATOM 680 O O . ALA A 1 87 ? -13.789 20.25 -16.031 1 55.66 87 ALA A O 1
ATOM 681 N N . SER A 1 88 ? -13.375 18.047 -16.188 1 62.31 88 SER A N 1
ATOM 682 C CA . SER A 1 88 ? -12.266 18.359 -17.078 1 62.31 88 SER A CA 1
ATOM 683 C C . SER A 1 88 ? -12.461 17.703 -18.438 1 62.31 88 SER A C 1
ATOM 685 O O . SER A 1 88 ? -13.125 16.672 -18.547 1 62.31 88 SER A O 1
ATOM 687 N N . SER A 1 89 ? -12 18.344 -19.531 1 59.22 89 SER A N 1
ATOM 688 C CA . SER A 1 89 ? -12.016 17.859 -20.906 1 59.22 89 SER A CA 1
ATOM 689 C C . SER A 1 89 ? -11.227 16.562 -21.047 1 59.22 89 SER A C 1
ATOM 691 O O . SER A 1 89 ? -11.438 15.805 -22 1 59.22 89 SER A O 1
ATOM 693 N N . CYS A 1 90 ? -10.305 16.344 -20.281 1 63.44 90 CYS A N 1
ATOM 694 C CA . CYS A 1 90 ? -9.461 15.164 -20.406 1 63.44 90 CYS A CA 1
ATOM 695 C C . CYS A 1 90 ? -10.078 13.977 -19.672 1 63.44 90 CYS A C 1
ATOM 697 O O . CYS A 1 90 ? -9.484 12.898 -19.625 1 63.44 90 CYS A O 1
ATOM 699 N N . GLY A 1 91 ? -11.195 14.055 -19.188 1 74.94 91 GLY A N 1
ATOM 700 C CA . GLY A 1 91 ? -11.812 13 -18.391 1 74.94 91 GLY A CA 1
ATOM 701 C C . GLY A 1 91 ? -11.109 12.758 -17.062 1 74.94 91 GLY A C 1
ATOM 702 O O . GLY A 1 91 ? -9.922 13.062 -16.922 1 74.94 91 GLY A O 1
ATOM 703 N N . ASN A 1 92 ? -11.867 12.367 -16.109 1 81.88 92 ASN A N 1
ATOM 704 C CA . ASN A 1 92 ? -11.289 12.109 -14.789 1 81.88 92 ASN A CA 1
ATOM 705 C C . ASN A 1 92 ? -11.609 10.695 -14.305 1 81.88 92 ASN A C 1
ATOM 707 O O . ASN A 1 92 ? -12.688 10.172 -14.57 1 81.88 92 ASN A O 1
ATOM 711 N N . GLU A 1 93 ? -10.578 10.125 -13.695 1 89.12 93 GLU A N 1
ATOM 712 C CA . GLU A 1 93 ? -10.656 8.812 -13.062 1 89.12 93 GLU A CA 1
ATOM 713 C C . GLU A 1 93 ? -10.438 8.906 -11.555 1 89.12 93 GLU A C 1
ATOM 715 O O . GLU A 1 93 ? -9.812 9.859 -11.078 1 89.12 93 GLU A O 1
ATOM 720 N N . VAL A 1 94 ? -11.07 7.988 -10.891 1 93.38 94 VAL A N 1
ATOM 721 C CA . VAL A 1 94 ? -10.867 7.871 -9.445 1 93.38 94 VAL A CA 1
ATOM 722 C C . VAL A 1 94 ? -10.156 6.559 -9.125 1 93.38 94 VAL A C 1
ATOM 724 O O . VAL A 1 94 ? -10.516 5.508 -9.664 1 93.38 94 VAL A O 1
ATOM 727 N N . MET A 1 95 ? -9.125 6.613 -8.352 1 95.69 95 MET A N 1
ATOM 728 C CA . MET A 1 95 ? -8.453 5.434 -7.816 1 95.69 95 MET A CA 1
ATOM 729 C C . MET A 1 95 ? -8.625 5.352 -6.301 1 95.69 95 MET A C 1
ATOM 731 O O . MET A 1 95 ? -8.25 6.273 -5.578 1 95.69 95 MET A O 1
ATOM 735 N N . ILE A 1 96 ? -9.32 4.27 -5.84 1 98.19 96 ILE A N 1
ATOM 736 C CA . ILE A 1 96 ? -9.359 4 -4.406 1 98.19 96 ILE A CA 1
ATOM 737 C C . ILE A 1 96 ? -8.039 3.369 -3.969 1 98.19 96 ILE A C 1
ATOM 739 O O . ILE A 1 96 ? -7.57 2.404 -4.578 1 98.19 96 ILE A O 1
ATOM 743 N N . CYS A 1 97 ? -7.418 3.932 -2.973 1 98.12 97 CYS A N 1
ATOM 744 C CA . CYS A 1 97 ? -6.098 3.469 -2.555 1 98.12 97 CYS A CA 1
ATOM 745 C C . CYS A 1 97 ? -6.098 3.092 -1.077 1 98.12 97 CYS A C 1
ATOM 747 O O . CYS A 1 97 ? -7.07 3.344 -0.367 1 98.12 97 CYS A O 1
ATOM 749 N N . SER A 1 98 ? -5.031 2.434 -0.626 1 98.19 98 SER A N 1
ATOM 750 C CA . SER A 1 98 ? -4.84 2.033 0.764 1 98.19 98 SER A CA 1
ATOM 751 C C . SER A 1 98 ? -4.301 3.186 1.604 1 98.19 98 SER A C 1
ATOM 753 O O . SER A 1 98 ? -3.195 3.105 2.139 1 98.19 98 SER A O 1
ATOM 755 N N . GLY A 1 99 ? -5.129 4.18 1.766 1 98 99 GLY A N 1
ATOM 756 C CA . GLY A 1 99 ? -4.707 5.434 2.367 1 98 99 GLY A CA 1
ATOM 757 C C . GLY A 1 99 ? -4.09 6.395 1.369 1 98 99 GLY A C 1
ATOM 758 O O . GLY A 1 99 ? -3.545 5.973 0.346 1 98 99 GLY A O 1
ATOM 759 N N . SER A 1 100 ? -4.141 7.641 1.675 1 97.56 100 SER A N 1
ATOM 760 C CA . SER A 1 100 ? -3.648 8.648 0.741 1 97.56 100 SER A CA 1
ATOM 761 C C . SER A 1 100 ? -2.129 8.602 0.625 1 97.56 100 SER A C 1
ATOM 763 O O . SER A 1 100 ? -1.565 9.023 -0.388 1 97.56 100 SER A O 1
ATOM 765 N N . ASN A 1 101 ? -1.421 8.07 1.65 1 98 101 ASN A N 1
ATOM 766 C CA . ASN A 1 101 ? 0.023 7.887 1.55 1 98 101 ASN A CA 1
ATOM 767 C C . ASN A 1 101 ? 0.394 6.98 0.379 1 98 101 ASN A C 1
ATOM 769 O O . ASN A 1 101 ? 1.253 7.328 -0.432 1 98 101 ASN A O 1
ATOM 773 N N . GLN A 1 102 ? -0.3 5.867 0.298 1 98.62 102 GLN A N 1
ATOM 774 C CA . GLN A 1 102 ? -0.075 4.969 -0.831 1 98.62 102 GLN A CA 1
ATOM 775 C C . GLN A 1 102 ? -0.468 5.637 -2.146 1 98.62 102 GLN A C 1
ATOM 777 O O . GLN A 1 102 ? 0.215 5.469 -3.16 1 98.62 102 GLN A O 1
ATOM 782 N N . GLY A 1 103 ? -1.57 6.387 -2.115 1 98.69 103 GLY A N 1
ATOM 783 C CA . GLY A 1 103 ? -1.965 7.145 -3.291 1 98.69 103 GLY A CA 1
ATOM 784 C C . GLY A 1 103 ? -0.895 8.109 -3.766 1 98.69 103 GLY A C 1
ATOM 785 O O . GLY A 1 103 ? -0.647 8.234 -4.969 1 98.69 103 GLY A O 1
ATOM 786 N N . PHE A 1 104 ? -0.269 8.773 -2.859 1 98.81 104 PHE A N 1
ATOM 787 C CA . PHE A 1 104 ? 0.777 9.719 -3.221 1 98.81 104 PHE A CA 1
ATOM 788 C C . PHE A 1 104 ? 1.958 9.008 -3.867 1 98.81 104 PHE A C 1
ATOM 790 O O . PHE A 1 104 ? 2.545 9.508 -4.828 1 98.81 104 PHE A O 1
ATOM 797 N N . LEU A 1 105 ? 2.314 7.898 -3.326 1 98.81 105 LEU A N 1
ATOM 798 C CA . LEU A 1 105 ? 3.387 7.129 -3.943 1 98.81 105 LEU A CA 1
ATOM 799 C C . LEU A 1 105 ? 3.016 6.723 -5.367 1 98.81 105 LEU A C 1
ATOM 801 O O . LEU A 1 105 ? 3.848 6.805 -6.277 1 98.81 105 LEU A O 1
ATOM 805 N N . ASN A 1 106 ? 1.75 6.242 -5.582 1 98.5 106 ASN A N 1
ATOM 806 C CA . ASN A 1 106 ? 1.295 5.938 -6.938 1 98.5 106 ASN A CA 1
ATOM 807 C C . ASN A 1 106 ? 1.509 7.117 -7.879 1 98.5 106 ASN A C 1
ATOM 809 O O . ASN A 1 106 ? 1.988 6.941 -9 1 98.5 106 ASN A O 1
ATOM 813 N N . ILE A 1 107 ? 1.137 8.289 -7.398 1 97.75 107 ILE A N 1
ATOM 814 C CA . ILE A 1 107 ? 1.238 9.508 -8.195 1 97.75 107 ILE A CA 1
ATOM 815 C C . ILE A 1 107 ? 2.701 9.781 -8.531 1 97.75 107 ILE A C 1
ATOM 817 O O . ILE A 1 107 ? 3.037 10.055 -9.688 1 97.75 107 ILE A O 1
ATOM 821 N N . LEU A 1 108 ? 3.598 9.656 -7.578 1 98.44 108 LEU A N 1
ATOM 822 C CA . LEU A 1 108 ? 5.023 9.867 -7.793 1 98.44 108 LEU A CA 1
ATOM 823 C C . LEU A 1 108 ? 5.57 8.898 -8.828 1 98.44 108 LEU A C 1
ATOM 825 O O . LEU A 1 108 ? 6.281 9.297 -9.758 1 98.44 108 LEU A O 1
ATOM 829 N N . LEU A 1 109 ? 5.23 7.656 -8.664 1 97.94 109 LEU A N 1
ATOM 830 C CA . LEU A 1 109 ? 5.773 6.617 -9.539 1 97.94 109 LEU A CA 1
ATOM 831 C C . LEU A 1 109 ? 5.23 6.762 -10.953 1 97.94 109 LEU A C 1
ATOM 833 O O . LEU A 1 109 ? 5.906 6.406 -11.922 1 97.94 109 LEU A O 1
ATOM 837 N N . CYS A 1 110 ? 4.047 7.254 -11.07 1 96.88 110 CYS A N 1
ATOM 838 C CA . CYS A 1 110 ? 3.426 7.453 -12.375 1 96.88 110 CYS A CA 1
ATOM 839 C C . CYS A 1 110 ? 4.047 8.641 -13.102 1 96.88 110 CYS A C 1
ATOM 841 O O . CYS A 1 110 ? 4.191 8.625 -14.32 1 96.88 110 CYS A O 1
ATOM 843 N N . LEU A 1 111 ? 4.453 9.656 -12.352 1 97.19 111 LEU A N 1
ATOM 844 C CA . LEU A 1 111 ? 4.75 10.93 -12.984 1 97.19 111 LEU A CA 1
ATOM 845 C C . LEU A 1 111 ? 6.25 11.211 -12.969 1 97.19 111 LEU A C 1
ATOM 847 O O . LEU A 1 111 ? 6.734 12.062 -13.719 1 97.19 111 LEU A O 1
ATOM 851 N N . CYS A 1 112 ? 7.027 10.5 -12.141 1 97.19 112 CYS A N 1
ATOM 852 C CA . CYS A 1 112 ? 8.438 10.836 -11.969 1 97.19 112 CYS A CA 1
ATOM 853 C C . CYS A 1 112 ? 9.32 9.625 -12.227 1 97.19 112 CYS A C 1
ATOM 855 O O . CYS A 1 112 ? 8.977 8.5 -11.852 1 97.19 112 CYS A O 1
ATOM 857 N N . SER A 1 113 ? 10.414 9.852 -12.828 1 96.25 113 SER A N 1
ATOM 858 C CA . SER A 1 113 ? 11.516 8.906 -12.945 1 96.25 113 SER A CA 1
ATOM 859 C C . SER A 1 113 ? 12.609 9.211 -11.922 1 96.25 113 SER A C 1
ATOM 861 O O . SER A 1 113 ? 12.656 10.305 -11.367 1 96.25 113 SER A O 1
ATOM 863 N N . PRO A 1 114 ? 13.461 8.156 -11.625 1 95.5 114 PRO A N 1
ATOM 864 C CA . PRO A 1 114 ? 14.578 8.453 -10.719 1 95.5 114 PRO A CA 1
ATOM 865 C C . PRO A 1 114 ? 15.414 9.641 -11.18 1 95.5 114 PRO A C 1
ATOM 867 O O . PRO A 1 114 ? 15.75 9.742 -12.359 1 95.5 114 PRO A O 1
ATOM 870 N N . GLY A 1 115 ? 15.656 10.531 -10.219 1 95.62 115 GLY A N 1
ATOM 871 C CA . GLY A 1 115 ? 16.453 11.695 -10.547 1 95.62 115 GLY A CA 1
ATOM 872 C C . GLY A 1 115 ? 15.617 12.938 -10.805 1 95.62 115 GLY A C 1
ATOM 873 O O . GLY A 1 115 ? 16.125 14.062 -10.734 1 95.62 115 GLY A O 1
ATOM 874 N N . ASP A 1 116 ? 14.312 12.797 -11.133 1 97.25 116 ASP A N 1
ATOM 875 C CA . ASP A 1 116 ? 13.422 13.938 -11.305 1 97.25 116 ASP A CA 1
ATOM 876 C C . ASP A 1 116 ? 13.266 14.711 -10 1 97.25 116 ASP A C 1
ATOM 878 O O . ASP A 1 116 ? 13.641 14.227 -8.93 1 97.25 116 ASP A O 1
ATOM 882 N N . GLU A 1 117 ? 12.758 15.914 -10.117 1 98 117 GLU A N 1
ATOM 883 C CA . GLU A 1 117 ? 12.609 16.797 -8.961 1 98 117 GLU A CA 1
ATOM 884 C C . GLU A 1 117 ? 11.141 17.031 -8.633 1 98 117 GLU A C 1
ATOM 886 O O . GLU A 1 117 ? 10.305 17.172 -9.531 1 98 117 GLU A O 1
ATOM 891 N N . VAL A 1 118 ? 10.859 17.078 -7.395 1 98.25 118 VAL A N 1
ATOM 892 C CA . VAL A 1 118 ? 9.547 17.438 -6.855 1 98.25 118 VAL A CA 1
ATOM 893 C C . VAL A 1 118 ? 9.688 18.641 -5.914 1 98.25 118 VAL A C 1
ATOM 895 O O . VAL A 1 118 ? 10.508 18.609 -4.988 1 98.25 118 VAL A O 1
ATOM 898 N N . ILE A 1 119 ? 8.906 19.656 -6.148 1 98.62 119 ILE A N 1
ATOM 899 C CA . ILE A 1 119 ? 8.945 20.812 -5.277 1 98.62 119 ILE A CA 1
ATOM 900 C C . ILE A 1 119 ? 7.984 20.625 -4.105 1 98.62 119 ILE A C 1
ATOM 902 O O . ILE A 1 119 ? 6.805 20.328 -4.309 1 98.62 119 ILE A O 1
ATOM 906 N N . LEU A 1 120 ? 8.484 20.734 -2.932 1 98.19 120 LEU A N 1
ATOM 907 C CA . LEU A 1 120 ? 7.734 20.797 -1.682 1 98.19 120 LEU A CA 1
ATOM 908 C C . LEU A 1 120 ? 7.918 22.156 -1.018 1 98.19 120 LEU A C 1
ATOM 910 O O . LEU A 1 120 ? 8.992 22.766 -1.118 1 98.19 120 LEU A O 1
ATOM 914 N N . PHE A 1 121 ? 6.91 22.609 -0.347 1 98.19 121 PHE A N 1
ATOM 915 C CA . PHE A 1 121 ? 6.984 23.891 0.347 1 98.19 121 PHE A CA 1
ATOM 916 C C . PHE A 1 121 ? 7.156 23.688 1.847 1 98.19 121 PHE A C 1
ATOM 918 O O . PHE A 1 121 ? 6.398 22.938 2.467 1 98.19 121 PHE A O 1
ATOM 925 N N . ARG A 1 122 ? 8.133 24.297 2.369 1 96.5 122 ARG A N 1
ATOM 926 C CA . ARG A 1 122 ? 8.32 24.203 3.812 1 96.5 122 ARG A CA 1
ATOM 927 C C . ARG A 1 122 ? 7.43 25.203 4.547 1 96.5 122 ARG A C 1
ATOM 929 O O . ARG A 1 122 ? 7.352 26.375 4.164 1 96.5 122 ARG A O 1
ATOM 936 N N . PRO A 1 123 ? 6.699 24.828 5.715 1 97.69 123 PRO A N 1
ATOM 937 C CA . PRO A 1 123 ? 6.738 23.453 6.246 1 97.69 123 PRO A CA 1
ATOM 938 C C . PRO A 1 123 ? 5.98 22.469 5.375 1 97.69 123 PRO A C 1
ATOM 940 O O . PRO A 1 123 ? 4.914 22.781 4.844 1 97.69 123 PRO A O 1
ATOM 943 N N . TYR A 1 124 ? 6.645 21.344 5.082 1 97.25 124 TYR A N 1
ATOM 944 C CA . TYR A 1 124 ? 6.051 20.297 4.266 1 97.25 124 TYR A CA 1
ATOM 945 C C . TYR A 1 124 ? 5.562 19.141 5.133 1 97.25 124 TYR A C 1
ATOM 947 O O . TYR A 1 124 ? 5.941 19.031 6.301 1 97.25 124 TYR A O 1
ATOM 955 N N . TYR A 1 125 ? 4.664 18.359 4.641 1 97.19 125 TYR A N 1
ATOM 956 C CA . TYR A 1 125 ? 4.285 17.109 5.289 1 97.19 125 TYR A CA 1
ATOM 957 C C . TYR A 1 125 ? 5.398 16.078 5.168 1 97.19 125 TYR A C 1
ATOM 959 O O . TYR A 1 125 ? 5.816 15.734 4.059 1 97.19 125 TYR A O 1
ATOM 967 N N . PHE A 1 126 ? 5.863 15.523 6.195 1 95.44 126 PHE A N 1
ATOM 968 C CA . PHE A 1 126 ? 7.09 14.734 6.246 1 95.44 126 PHE A CA 1
ATOM 969 C C . PHE A 1 126 ? 6.965 13.484 5.387 1 95.44 126 PHE A C 1
ATOM 971 O O . PHE A 1 126 ? 7.953 13.016 4.816 1 95.44 126 PHE A O 1
ATOM 978 N N . SER A 1 127 ? 5.746 12.922 5.281 1 96.19 127 SER A N 1
ATOM 979 C CA . SER A 1 127 ? 5.598 11.688 4.512 1 96.19 127 SER A CA 1
ATOM 980 C C . SER A 1 127 ? 5.801 1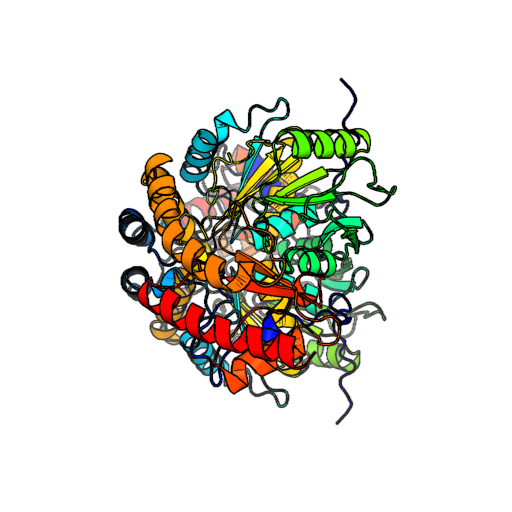1.938 3.021 1 96.19 127 SER A C 1
ATOM 982 O O . SER A 1 127 ? 6.277 11.062 2.299 1 96.19 127 SER A O 1
ATOM 984 N N . HIS A 1 128 ? 5.426 13.148 2.541 1 97.75 128 HIS A N 1
ATOM 985 C CA . HIS A 1 128 ? 5.684 13.477 1.145 1 97.75 128 HIS A CA 1
ATOM 986 C C . HIS A 1 128 ? 7.18 13.531 0.854 1 97.75 128 HIS A C 1
ATOM 988 O O . HIS A 1 128 ? 7.633 13.031 -0.181 1 97.75 128 HIS A O 1
ATOM 994 N N . TYR A 1 129 ? 7.879 14.125 1.777 1 96.62 129 TYR A N 1
ATOM 995 C CA . TYR A 1 129 ? 9.328 14.211 1.638 1 96.62 129 TYR A CA 1
ATOM 996 C C . TYR A 1 129 ? 9.945 12.82 1.576 1 96.62 129 TYR A C 1
ATOM 998 O O . TYR A 1 129 ? 10.719 12.516 0.663 1 96.62 129 TYR A O 1
ATOM 1006 N N . THR A 1 130 ? 9.609 12 2.479 1 96.19 130 THR A N 1
ATOM 1007 C CA . THR A 1 130 ? 10.164 10.656 2.559 1 96.19 130 THR A CA 1
ATOM 1008 C C . THR A 1 130 ? 9.758 9.828 1.344 1 96.19 130 THR A C 1
ATOM 1010 O O . THR A 1 130 ? 10.547 9.039 0.827 1 96.19 130 THR A O 1
ATOM 1013 N N . ALA A 1 131 ? 8.508 9.984 0.875 1 97.69 131 ALA A N 1
ATOM 1014 C CA . ALA A 1 131 ? 8.047 9.273 -0.314 1 97.69 131 ALA A CA 1
ATOM 1015 C C . ALA A 1 131 ? 8.898 9.625 -1.528 1 97.69 131 ALA A C 1
ATOM 1017 O O . ALA A 1 131 ? 9.195 8.758 -2.359 1 97.69 131 ALA A O 1
ATOM 1018 N N . CYS A 1 132 ? 9.273 10.891 -1.658 1 97.25 132 CYS A N 1
ATOM 1019 C CA . CYS A 1 132 ? 10.156 11.297 -2.746 1 97.25 132 CYS A CA 1
ATOM 1020 C C . CYS A 1 132 ? 11.477 10.539 -2.691 1 97.25 132 CYS A C 1
ATOM 1022 O O . CYS A 1 132 ? 11.93 10 -3.703 1 97.25 132 CYS A O 1
ATOM 1024 N N . LEU A 1 133 ? 12.039 10.438 -1.507 1 96.25 133 LEU A N 1
ATOM 1025 C CA . LEU A 1 133 ? 13.305 9.727 -1.338 1 96.25 133 LEU A CA 1
ATOM 1026 C C . LEU A 1 133 ? 13.156 8.258 -1.718 1 96.25 133 LEU A C 1
ATOM 1028 O O . LEU A 1 133 ? 14 7.715 -2.438 1 96.25 133 LEU A O 1
ATOM 1032 N N . LEU A 1 134 ? 12.117 7.672 -1.277 1 96.81 134 LEU A N 1
ATOM 1033 C CA . LEU A 1 134 ? 11.883 6.258 -1.542 1 96.81 134 LEU A CA 1
ATOM 1034 C C . LEU A 1 134 ? 11.711 6.004 -3.037 1 96.81 134 LEU A C 1
ATOM 1036 O O . LEU A 1 134 ? 12.156 4.98 -3.553 1 96.81 134 LEU A O 1
ATOM 1040 N N . ALA A 1 135 ? 11.094 6.941 -3.729 1 96.94 135 ALA A N 1
ATOM 1041 C CA . ALA A 1 135 ? 10.836 6.797 -5.156 1 96.94 135 ALA A CA 1
ATOM 1042 C C . ALA A 1 135 ? 12.07 7.141 -5.98 1 96.94 135 ALA A C 1
ATOM 1044 O O . ALA A 1 135 ? 12.062 7.035 -7.207 1 96.94 135 ALA A O 1
ATOM 1045 N N . GLY A 1 136 ? 13.18 7.586 -5.336 1 95.88 136 GLY A N 1
ATOM 1046 C CA . GLY A 1 136 ? 14.383 7.992 -6.043 1 95.88 136 GLY A CA 1
ATOM 1047 C C . GLY A 1 136 ? 14.266 9.359 -6.695 1 95.88 136 GLY A C 1
ATOM 1048 O O . GLY A 1 136 ? 14.945 9.641 -7.684 1 95.88 136 GLY A O 1
ATOM 1049 N N . VAL A 1 137 ? 13.32 10.117 -6.207 1 96.31 137 VAL A N 1
ATOM 1050 C CA . VAL A 1 137 ? 13.078 11.469 -6.707 1 96.31 137 VAL A CA 1
ATOM 1051 C C . VAL A 1 137 ? 13.672 12.492 -5.746 1 96.31 137 VAL A C 1
ATOM 1053 O O . VAL A 1 137 ? 13.75 12.25 -4.539 1 96.31 137 VAL A O 1
ATOM 1056 N N . LYS A 1 138 ? 14.133 13.609 -6.262 1 96.69 138 LYS A N 1
ATOM 1057 C CA . LYS A 1 138 ? 14.773 14.633 -5.445 1 96.69 138 LYS A CA 1
ATOM 1058 C C . LYS A 1 138 ? 13.758 15.664 -4.957 1 96.69 138 LYS A C 1
ATOM 1060 O O . LYS A 1 138 ? 13.234 16.453 -5.75 1 96.69 138 LYS A O 1
ATOM 1065 N N . PRO A 1 139 ? 13.477 15.711 -3.695 1 97.19 139 PRO A N 1
ATOM 1066 C CA . PRO A 1 139 ? 12.656 16.812 -3.184 1 97.19 139 PRO A CA 1
ATOM 1067 C C . PRO A 1 139 ? 13.391 18.141 -3.178 1 97.19 139 PRO A C 1
ATOM 1069 O O . PRO A 1 139 ? 14.492 18.25 -2.629 1 97.19 139 PRO A O 1
ATOM 1072 N N . VAL A 1 140 ? 12.906 19.094 -3.838 1 98.12 140 VAL A N 1
ATOM 1073 C CA . VAL A 1 140 ? 13.391 20.469 -3.812 1 98.12 140 VAL A CA 1
ATOM 1074 C C . VAL A 1 140 ? 12.516 21.312 -2.877 1 98.12 140 VAL A C 1
ATOM 1076 O O . VAL A 1 140 ? 11.383 21.656 -3.217 1 98.12 140 VAL A O 1
ATOM 1079 N N . VAL A 1 141 ? 13.07 21.672 -1.759 1 97.19 141 VAL A N 1
ATOM 1080 C CA . VAL A 1 141 ? 12.297 22.359 -0.724 1 97.19 141 VAL A CA 1
ATOM 1081 C C . VAL A 1 141 ? 12.375 23.875 -0.939 1 97.19 141 VAL A C 1
ATOM 1083 O O . VAL A 1 141 ? 13.469 24.438 -1.035 1 97.19 141 VAL A O 1
ATOM 1086 N N . VAL A 1 142 ? 11.227 24.484 -1.049 1 98.06 142 VAL A N 1
ATOM 1087 C CA . VAL A 1 142 ? 11.109 25.922 -1.266 1 98.06 142 VAL A CA 1
ATOM 1088 C C . VAL A 1 142 ? 10.445 26.578 -0.054 1 98.06 142 VAL A C 1
ATOM 1090 O O . VAL A 1 142 ? 9.516 26.016 0.529 1 98.06 142 VAL A O 1
ATOM 1093 N N . ASP A 1 143 ? 10.844 27.734 0.316 1 97 143 ASP A N 1
ATOM 1094 C CA . ASP A 1 143 ? 10.281 28.438 1.462 1 97 143 ASP A CA 1
ATOM 1095 C C . ASP A 1 143 ? 8.938 29.078 1.11 1 97 143 ASP A C 1
ATOM 1097 O O . ASP A 1 143 ? 8.734 29.516 -0.023 1 97 143 ASP A O 1
ATOM 1101 N N . THR A 1 144 ? 8.086 29.094 2.039 1 97.25 144 THR A N 1
ATOM 1102 C CA . THR A 1 144 ? 6.836 29.844 1.961 1 97.25 144 THR A CA 1
ATOM 1103 C C . THR A 1 144 ? 7.008 31.25 2.545 1 97.25 144 THR A C 1
ATOM 1105 O O . THR A 1 144 ? 8.102 31.609 2.982 1 97.25 144 THR A O 1
ATOM 1108 N N . ASP A 1 145 ? 5.918 32.062 2.461 1 96.31 145 ASP A N 1
ATOM 1109 C CA . ASP A 1 145 ? 5.965 33.406 3.07 1 96.31 145 ASP A CA 1
ATOM 1110 C C . ASP A 1 145 ? 5.762 33.312 4.582 1 96.31 145 ASP A C 1
ATOM 1112 O O . ASP A 1 145 ? 5.793 32.219 5.156 1 96.31 145 ASP A O 1
ATOM 1116 N N . SER A 1 146 ? 5.57 34.406 5.258 1 93.88 146 SER A N 1
ATOM 1117 C CA . SER A 1 146 ? 5.52 34.469 6.715 1 93.88 146 SER A CA 1
ATOM 1118 C C . SER A 1 146 ? 4.242 33.844 7.25 1 93.88 146 SER A C 1
ATOM 1120 O O . SER A 1 146 ? 4.141 33.562 8.445 1 93.88 146 SER A O 1
ATOM 1122 N N . GLU A 1 147 ? 3.348 33.594 6.379 1 95.19 147 GLU A N 1
ATOM 1123 C CA . GLU A 1 147 ? 2.094 32.969 6.785 1 95.19 147 GLU A CA 1
ATOM 1124 C C . GLU A 1 147 ? 2.004 31.547 6.277 1 95.19 147 GLU A C 1
ATOM 1126 O O . GLU A 1 147 ? 0.924 30.953 6.27 1 95.19 147 GLU A O 1
ATOM 1131 N N . PHE A 1 148 ? 3.094 31.031 5.777 1 97.5 148 PHE A N 1
ATOM 1132 C CA . PHE A 1 148 ? 3.232 29.656 5.332 1 97.5 148 PHE A CA 1
ATOM 1133 C C . PHE A 1 148 ? 2.469 29.422 4.031 1 97.5 148 PHE A C 1
ATOM 1135 O O . PHE A 1 148 ? 1.928 28.328 3.807 1 97.5 148 PHE A O 1
ATOM 1142 N N . LEU A 1 149 ? 2.371 30.406 3.174 1 96.94 149 LEU A N 1
ATOM 1143 C CA . LEU A 1 149 ? 1.733 30.266 1.868 1 96.94 149 LEU A CA 1
ATOM 1144 C C . LEU A 1 149 ? 2.773 30.266 0.752 1 96.94 149 LEU A C 1
ATOM 1146 O O . LEU A 1 149 ? 3.748 31.016 0.802 1 96.94 149 LEU A O 1
ATOM 1150 N N . PRO A 1 150 ? 2.543 29.422 -0.221 1 97.06 150 PRO A N 1
ATOM 1151 C CA . PRO A 1 150 ? 3.463 29.422 -1.361 1 97.06 150 PRO A CA 1
ATOM 1152 C C . PRO A 1 150 ? 3.471 30.75 -2.117 1 97.06 150 PRO A C 1
ATOM 1154 O O . PRO A 1 150 ? 2.465 31.469 -2.127 1 97.06 150 PRO A O 1
ATOM 1157 N N . GLN A 1 151 ? 4.605 31.016 -2.766 1 96.56 151 GLN A N 1
ATOM 1158 C CA . GLN A 1 151 ? 4.77 32.219 -3.604 1 96.56 151 GLN A CA 1
ATOM 1159 C C . GLN A 1 151 ? 5.098 31.812 -5.043 1 96.56 151 GLN A C 1
ATOM 1161 O O . GLN A 1 151 ? 6.258 31.578 -5.379 1 96.56 151 GLN A O 1
ATOM 1166 N N . PRO A 1 152 ? 4.145 31.859 -5.918 1 93.88 152 PRO A N 1
ATOM 1167 C CA . PRO A 1 152 ? 4.371 31.453 -7.305 1 93.88 152 PRO A CA 1
ATOM 1168 C C . PRO A 1 152 ? 5.387 32.312 -8.023 1 93.88 152 PRO A C 1
ATOM 1170 O O . PRO A 1 152 ? 6.18 31.828 -8.828 1 93.88 152 PRO A O 1
ATOM 1173 N N . GLN A 1 153 ? 5.367 33.719 -7.996 1 88.44 153 GLN A N 1
ATOM 1174 C CA . GLN A 1 153 ? 6.215 34.656 -8.734 1 88.44 153 GLN A CA 1
ATOM 1175 C C . GLN A 1 153 ? 7.695 34.344 -8.508 1 88.44 153 GLN A C 1
ATOM 1177 O O . GLN A 1 153 ? 8.508 34.469 -9.422 1 88.44 153 GLN A O 1
ATOM 1182 N N . GLY A 1 154 ? 8.117 33.562 -7.535 1 85.69 154 GLY A N 1
ATOM 1183 C CA . GLY A 1 154 ? 9.5 33.281 -7.18 1 85.69 154 GLY A CA 1
ATOM 1184 C C . GLY A 1 154 ? 9.844 31.812 -7.234 1 85.69 154 GLY A C 1
ATOM 1185 O O . GLY A 1 154 ? 10.984 31.422 -6.961 1 85.69 154 GLY A O 1
ATOM 1186 N N . LEU A 1 155 ? 8.984 31.219 -7.809 1 93.44 155 LEU A N 1
ATOM 1187 C CA . LEU A 1 155 ? 9.211 29.766 -7.809 1 93.44 155 LEU A CA 1
ATOM 1188 C C . LEU A 1 155 ? 10.078 29.359 -8.992 1 93.44 155 LEU A C 1
ATOM 1190 O O . LEU A 1 155 ? 9.734 29.625 -10.148 1 93.44 155 LEU A O 1
ATOM 1194 N N . ARG A 1 156 ? 11.273 28.812 -8.734 1 93.12 156 ARG A N 1
ATOM 1195 C CA . ARG A 1 156 ? 12.195 28.344 -9.766 1 93.12 156 ARG A CA 1
ATOM 1196 C C . ARG A 1 156 ? 11.906 26.891 -10.148 1 93.12 156 ARG A C 1
ATOM 1198 O O . ARG A 1 156 ? 12.039 25.984 -9.32 1 93.12 156 ARG A O 1
ATOM 1205 N N . ILE A 1 157 ? 11.469 26.688 -11.273 1 94.44 157 ILE A N 1
ATOM 1206 C CA . ILE A 1 157 ? 11.188 25.359 -11.828 1 94.44 157 ILE A CA 1
ATOM 1207 C C . ILE A 1 157 ? 12.289 24.969 -12.805 1 94.44 157 ILE A C 1
ATOM 1209 O O . ILE A 1 157 ? 12.531 25.672 -13.797 1 94.44 157 ILE A O 1
ATOM 1213 N N . SER A 1 158 ? 12.945 23.953 -12.547 1 95.62 158 SER A N 1
ATOM 1214 C CA . SER A 1 158 ? 14.008 23.469 -13.43 1 95.62 158 SER A CA 1
ATOM 1215 C C . SER A 1 158 ? 13.461 22.516 -14.484 1 95.62 158 SER A C 1
ATOM 1217 O O . SER A 1 158 ? 12.281 22.156 -14.453 1 95.62 158 SER A O 1
ATOM 1219 N N . VAL A 1 159 ? 14.328 22.062 -15.398 1 94.5 159 VAL A N 1
ATOM 1220 C CA . VAL A 1 159 ? 13.945 21.141 -16.453 1 94.5 159 VAL A CA 1
ATOM 1221 C C . VAL A 1 159 ? 13.664 19.766 -15.867 1 94.5 159 VAL A C 1
ATOM 1223 O O . VAL A 1 159 ? 12.93 18.969 -16.453 1 94.5 159 VAL A O 1
ATOM 1226 N N . ASN A 1 160 ? 14.148 19.531 -14.625 1 96.5 160 ASN A N 1
ATOM 1227 C CA . ASN A 1 160 ? 13.977 18.234 -13.977 1 96.5 160 ASN A CA 1
ATOM 1228 C C . ASN A 1 160 ? 12.719 18.203 -13.109 1 96.5 160 ASN A C 1
ATOM 1230 O O . ASN A 1 160 ? 12.32 17.125 -12.641 1 96.5 160 ASN A O 1
ATOM 1234 N N . THR A 1 161 ? 12.07 19.344 -12.867 1 97.44 161 THR A N 1
ATOM 1235 C CA . THR A 1 161 ? 10.875 19.391 -12.023 1 97.44 161 THR A CA 1
ATOM 1236 C C . THR A 1 161 ? 9.688 18.75 -12.734 1 97.44 161 THR A C 1
ATOM 1238 O O . THR A 1 161 ? 9.359 19.125 -13.859 1 97.44 161 THR A O 1
ATOM 1241 N N . LYS A 1 162 ? 9.062 17.812 -12.078 1 97.5 162 LYS A N 1
ATOM 1242 C CA . LYS A 1 162 ? 7.918 17.141 -12.68 1 97.5 162 LYS A CA 1
ATOM 1243 C C . LYS A 1 162 ? 6.637 17.438 -11.906 1 97.5 162 LYS A C 1
ATOM 1245 O O . LYS A 1 162 ? 5.539 17.375 -12.461 1 97.5 162 LYS A O 1
ATOM 1250 N N . LEU A 1 163 ? 6.801 17.75 -10.617 1 96.44 163 LEU A N 1
ATOM 1251 C CA . LEU A 1 163 ? 5.648 17.891 -9.734 1 96.44 163 LEU A CA 1
ATOM 1252 C C . LEU A 1 163 ? 5.855 19.016 -8.734 1 96.44 163 LEU A C 1
ATOM 1254 O O . LEU A 1 163 ? 6.961 19.219 -8.227 1 96.44 163 LEU A O 1
ATOM 1258 N N . VAL A 1 164 ? 4.824 19.781 -8.516 1 97.56 164 VAL A N 1
ATOM 1259 C CA . VAL A 1 164 ? 4.688 20.656 -7.355 1 97.56 164 VAL A CA 1
ATOM 1260 C C . VAL A 1 164 ? 3.578 20.141 -6.445 1 97.56 164 VAL A C 1
ATOM 1262 O O . VAL A 1 164 ? 2.473 19.859 -6.902 1 97.56 164 VAL A O 1
ATOM 1265 N N . VAL A 1 165 ? 3.885 19.984 -5.148 1 98.25 165 VAL A N 1
ATOM 1266 C CA . VAL A 1 165 ? 2.922 19.422 -4.203 1 98.25 165 VAL A CA 1
ATOM 1267 C C . VAL A 1 165 ? 2.535 20.484 -3.176 1 98.25 165 VAL A C 1
ATOM 1269 O O . VAL A 1 165 ? 3.402 21.141 -2.598 1 98.25 165 VAL A O 1
ATOM 1272 N N . VAL A 1 166 ? 1.248 20.656 -2.98 1 96.88 166 VAL A N 1
ATOM 1273 C CA . VAL A 1 166 ? 0.75 21.5 -1.901 1 96.88 166 VAL A CA 1
ATOM 1274 C C . VAL A 1 166 ? -0.239 20.719 -1.042 1 96.88 166 VAL A C 1
ATOM 1276 O O . VAL A 1 166 ? -0.87 19.766 -1.519 1 96.88 166 VAL A O 1
ATOM 1279 N N . VAL A 1 167 ? -0.278 21.047 0.182 1 97 167 VAL A N 1
ATOM 1280 C CA . VAL A 1 167 ? -1.228 20.5 1.146 1 97 167 VAL A CA 1
ATOM 1281 C C . VAL A 1 167 ? -2.154 21.609 1.644 1 97 167 VAL A C 1
ATOM 1283 O O . VAL A 1 167 ? -1.695 22.609 2.213 1 97 167 VAL A O 1
ATOM 1286 N N . SER A 1 168 ? -3.457 21.453 1.406 1 95.5 168 SER A N 1
ATOM 1287 C CA . SER A 1 168 ? -4.418 22.484 1.798 1 95.5 168 SER A CA 1
ATOM 1288 C C . SER A 1 168 ? -5.727 21.859 2.275 1 95.5 168 SER A C 1
ATOM 1290 O O . SER A 1 168 ? -6.414 21.188 1.508 1 95.5 168 SER A O 1
ATOM 1292 N N . PRO A 1 169 ? -6.141 22.156 3.486 1 96.12 169 PRO A N 1
ATOM 1293 C CA . PRO A 1 169 ? -5.41 22.828 4.559 1 96.12 169 PRO A CA 1
ATOM 1294 C C . PRO A 1 169 ? -4.094 22.141 4.906 1 96.12 169 PRO A C 1
ATOM 1296 O O . PRO A 1 169 ? -4 20.906 4.832 1 96.12 169 PRO A O 1
ATOM 1299 N N . GLY A 1 170 ? -3.141 22.953 5.332 1 96.56 170 GLY A N 1
ATOM 1300 C CA . GLY A 1 170 ? -1.773 22.469 5.445 1 96.56 170 GLY A CA 1
ATOM 1301 C C . GLY A 1 170 ? -1.525 21.672 6.715 1 96.56 170 GLY A C 1
ATOM 1302 O O . GLY A 1 170 ? -2.045 22.016 7.777 1 96.56 170 GLY A O 1
ATOM 1303 N N . ASN A 1 171 ? -0.79 20.672 6.672 1 97.44 171 ASN A N 1
ATOM 1304 C CA . ASN A 1 171 ? -0.106 19.969 7.754 1 97.44 171 ASN A CA 1
ATOM 1305 C C . ASN A 1 171 ? 1.409 20.109 7.645 1 97.44 171 ASN A C 1
ATOM 1307 O O . ASN A 1 171 ? 2.029 19.516 6.758 1 97.44 171 ASN A O 1
ATOM 1311 N N . PRO A 1 172 ? 1.979 20.969 8.367 1 97.38 172 PRO A N 1
ATOM 1312 C CA . PRO A 1 172 ? 1.558 21.328 9.727 1 97.38 172 PRO A CA 1
ATOM 1313 C C . PRO A 1 172 ? 0.985 22.734 9.805 1 97.38 172 PRO A C 1
ATOM 1315 O O . PRO A 1 172 ? 0.504 23.156 10.867 1 97.38 172 PRO A O 1
ATOM 1318 N N . SER A 1 173 ? 0.958 23.5 8.773 1 96.56 173 SER A N 1
ATOM 1319 C CA . SER A 1 173 ? 0.779 24.938 8.859 1 96.56 173 SER A CA 1
ATOM 1320 C C . SER A 1 173 ? -0.645 25.297 9.273 1 96.56 173 SER A C 1
ATOM 1322 O O . SER A 1 173 ? -0.888 26.375 9.812 1 96.56 173 SER A O 1
ATOM 1324 N N . GLY A 1 174 ? -1.552 24.438 8.93 1 96 174 GLY A N 1
ATOM 1325 C CA . GLY A 1 174 ? -2.959 24.734 9.164 1 96 174 GLY A CA 1
ATOM 1326 C C . GLY A 1 174 ? -3.498 25.812 8.25 1 96 174 GLY A C 1
ATOM 1327 O O . GLY A 1 174 ? -4.574 26.359 8.5 1 96 174 GLY A O 1
ATOM 1328 N N . ARG A 1 175 ? -2.812 26.078 7.191 1 94.94 175 ARG A N 1
ATOM 1329 C CA . ARG A 1 175 ? -3.223 27.156 6.297 1 94.94 175 ARG A CA 1
ATOM 1330 C C . ARG A 1 175 ? -4.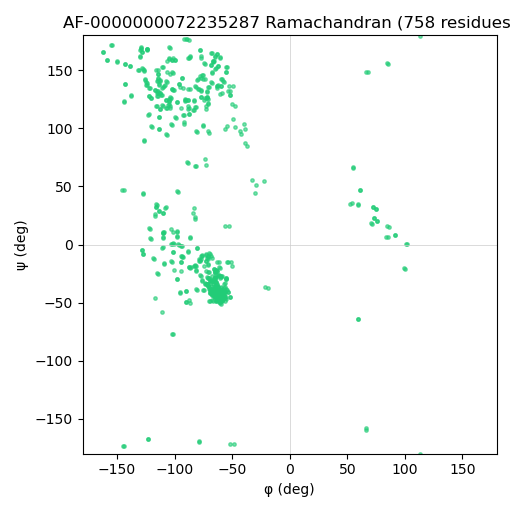035 26.625 5.125 1 94.94 175 ARG A C 1
ATOM 1332 O O . ARG A 1 175 ? -3.701 25.578 4.559 1 94.94 175 ARG A O 1
ATOM 1339 N N . VAL A 1 176 ? -5.062 27.359 4.82 1 95.94 176 VAL A N 1
ATOM 1340 C CA . VAL A 1 176 ? -5.828 27.094 3.607 1 95.94 176 VAL A CA 1
ATOM 1341 C C . VAL A 1 176 ? -5.262 27.906 2.451 1 95.94 176 VAL A C 1
ATOM 1343 O O . VAL A 1 176 ? -5.062 29.125 2.582 1 95.94 176 VAL A O 1
ATOM 1346 N N . ILE A 1 177 ? -4.91 27.281 1.406 1 95.19 177 ILE A N 1
ATOM 1347 C CA . ILE A 1 177 ? -4.48 27.969 0.199 1 95.19 177 ILE A CA 1
ATOM 1348 C C . ILE A 1 177 ? -5.703 28.391 -0.617 1 95.19 177 ILE A C 1
ATOM 1350 O O . ILE A 1 177 ? -6.531 27.562 -0.98 1 95.19 177 ILE A O 1
ATOM 1354 N N . SER A 1 178 ? -5.844 29.609 -0.921 1 91.88 178 SER A N 1
ATOM 1355 C CA . SER A 1 178 ? -7.016 30.125 -1.624 1 91.88 178 SER A CA 1
ATOM 1356 C C . SER A 1 178 ? -7.09 29.578 -3.045 1 91.88 178 SER A C 1
ATOM 1358 O O . SER A 1 178 ? -6.07 29.188 -3.617 1 91.88 178 SER A O 1
ATOM 1360 N N . THR A 1 179 ? -8.266 29.594 -3.58 1 91 179 THR A N 1
ATOM 1361 C CA . THR A 1 179 ? -8.477 29.172 -4.957 1 91 179 THR A CA 1
ATOM 1362 C C . THR A 1 179 ? -7.648 30 -5.922 1 91 179 THR A C 1
ATOM 1364 O O . THR A 1 179 ? -7.074 29.484 -6.879 1 91 179 THR A O 1
ATOM 1367 N N . ASP A 1 180 ? -7.586 31.297 -5.645 1 91.44 180 ASP A N 1
ATOM 1368 C CA . ASP A 1 180 ? -6.824 32.188 -6.508 1 91.44 180 ASP A CA 1
ATOM 1369 C C . ASP A 1 180 ? -5.34 31.844 -6.492 1 91.44 180 ASP A C 1
ATOM 1371 O O . ASP A 1 180 ? -4.684 31.844 -7.535 1 91.44 180 ASP A O 1
ATOM 1375 N N . LEU A 1 181 ? -4.828 31.578 -5.32 1 93.31 181 LEU A N 1
ATOM 1376 C CA . LEU A 1 181 ? -3.42 31.219 -5.207 1 93.31 181 LEU A CA 1
ATOM 1377 C C . LEU A 1 181 ? -3.15 29.875 -5.863 1 93.31 181 LEU A C 1
ATOM 1379 O O . LEU A 1 181 ? -2.127 29.688 -6.523 1 93.31 181 LEU A O 1
ATOM 1383 N N . LEU A 1 182 ? -4.035 28.906 -5.754 1 93.12 182 LEU A N 1
ATOM 1384 C CA . LEU A 1 182 ? -3.91 27.609 -6.418 1 93.12 182 LEU A CA 1
ATOM 1385 C C . LEU A 1 182 ? -3.932 27.781 -7.934 1 93.12 182 LEU A C 1
ATOM 1387 O O . LEU A 1 182 ? -3.174 27.109 -8.648 1 93.12 182 LEU A O 1
ATOM 1391 N N . ARG A 1 183 ? -4.785 28.594 -8.398 1 91.38 183 ARG A N 1
ATOM 1392 C CA . ARG A 1 183 ? -4.871 28.859 -9.828 1 91.38 183 ARG A CA 1
ATOM 1393 C C . ARG A 1 183 ? -3.559 29.438 -10.352 1 91.38 183 ARG A C 1
ATOM 1395 O O . ARG A 1 183 ? -3.09 29.047 -11.43 1 91.38 183 ARG A O 1
ATOM 1402 N N . SER A 1 184 ? -3.059 30.375 -9.562 1 93.12 184 SER A N 1
ATOM 1403 C CA . SER A 1 184 ? -1.781 30.969 -9.953 1 93.12 184 SER A CA 1
ATOM 1404 C C . SER A 1 184 ? -0.681 29.906 -10.008 1 93.12 184 SER A C 1
ATOM 1406 O O . SER A 1 184 ? 0.119 29.891 -10.953 1 93.12 184 SER A O 1
ATOM 1408 N N . LEU A 1 185 ? -0.622 29.047 -9.023 1 94.19 185 LEU A N 1
ATOM 1409 C CA . LEU A 1 185 ? 0.351 27.969 -9 1 94.19 185 LEU A CA 1
ATOM 1410 C C . LEU A 1 185 ? 0.141 27.016 -10.18 1 94.19 185 LEU A C 1
ATOM 1412 O O . LEU A 1 185 ? 1.105 26.594 -10.812 1 94.19 185 LEU A O 1
ATOM 1416 N N . TYR A 1 186 ? -1.126 26.703 -10.445 1 92.5 186 TYR A N 1
ATOM 1417 C CA . TYR A 1 186 ? -1.482 25.812 -11.547 1 92.5 186 TYR A CA 1
ATOM 1418 C C . TYR A 1 186 ? -1.014 26.391 -12.883 1 92.5 186 TYR A C 1
ATOM 1420 O O . TYR A 1 186 ? -0.418 25.688 -13.695 1 92.5 186 TYR A O 1
ATOM 1428 N N . GLN A 1 187 ? -1.288 27.641 -13.102 1 91.62 187 GLN A N 1
ATOM 1429 C CA . GLN A 1 187 ? -0.914 28.266 -14.359 1 91.62 187 GLN A CA 1
ATOM 1430 C C . GLN A 1 187 ? 0.596 28.219 -14.578 1 91.62 187 GLN A C 1
ATOM 1432 O O . GLN A 1 187 ? 1.064 27.906 -15.672 1 91.62 187 GLN A O 1
ATOM 1437 N N . LEU A 1 188 ? 1.287 28.531 -13.523 1 93.56 188 LEU A N 1
ATOM 1438 C CA . LEU A 1 188 ? 2.744 28.469 -13.594 1 93.56 188 LEU A CA 1
ATOM 1439 C C . LEU A 1 188 ? 3.215 27.047 -13.922 1 93.56 188 LEU A C 1
ATOM 1441 O O . LEU A 1 188 ? 4.055 26.859 -14.805 1 93.56 188 LEU A O 1
ATOM 1445 N N . CYS A 1 189 ? 2.693 26.078 -13.227 1 93.5 189 CYS A N 1
ATOM 1446 C CA . CYS A 1 189 ? 3.07 24.688 -13.422 1 93.5 189 CYS A CA 1
ATOM 1447 C C . CYS A 1 189 ? 2.721 24.219 -14.836 1 93.5 189 CYS A C 1
ATOM 1449 O O . CYS A 1 189 ? 3.566 23.672 -15.539 1 93.5 189 CYS A O 1
ATOM 1451 N N . PHE A 1 190 ? 1.528 24.531 -15.211 1 90.75 190 PHE A N 1
ATOM 1452 C CA . PHE A 1 190 ? 1.014 24.031 -16.484 1 90.75 190 PHE A CA 1
ATOM 1453 C C . PHE A 1 190 ? 1.824 24.594 -17.641 1 90.75 190 PHE A C 1
ATOM 1455 O O . PHE A 1 190 ? 2.152 23.875 -18.594 1 90.75 190 PHE A O 1
ATOM 1462 N N . GLN A 1 191 ? 2.146 25.844 -17.578 1 91.06 191 GLN A N 1
ATOM 1463 C CA . GLN A 1 191 ? 2.93 26.5 -18.609 1 91.06 191 GLN A CA 1
ATOM 1464 C C . GLN A 1 191 ? 4.309 25.859 -18.75 1 91.06 191 GLN A C 1
ATOM 1466 O O . GLN A 1 191 ? 4.887 25.844 -19.844 1 91.06 191 GLN A O 1
ATOM 1471 N N . ARG A 1 192 ? 4.77 25.281 -17.688 1 93.06 192 ARG A N 1
ATOM 1472 C CA . ARG A 1 192 ? 6.117 24.719 -17.672 1 93.06 192 ARG A CA 1
ATOM 1473 C C . ARG A 1 192 ? 6.078 23.203 -17.859 1 93.06 192 ARG A C 1
ATOM 1475 O O . ARG A 1 192 ? 7.117 22.547 -17.781 1 93.06 192 ARG A O 1
ATOM 1482 N N . GLY A 1 193 ? 4.898 22.688 -18 1 93.5 193 GLY A N 1
ATOM 1483 C CA . GLY A 1 193 ? 4.766 21.234 -18.156 1 93.5 193 GLY A CA 1
ATOM 1484 C C . GLY A 1 193 ? 4.969 20.469 -16.875 1 93.5 193 GLY A C 1
ATOM 1485 O O . GLY A 1 193 ? 5.539 19.375 -16.875 1 93.5 193 GLY A O 1
ATOM 1486 N N . VAL A 1 194 ? 4.637 21.047 -15.789 1 95.69 194 VAL A N 1
ATOM 1487 C CA . VAL A 1 194 ? 4.797 20.469 -14.461 1 95.69 194 VAL A CA 1
ATOM 1488 C C . VAL A 1 194 ? 3.426 20.203 -13.844 1 95.69 194 VAL A C 1
ATOM 1490 O O . VAL A 1 194 ? 2.508 21 -13.984 1 95.69 194 VAL A O 1
ATOM 1493 N N . TRP A 1 195 ? 3.262 19.062 -13.195 1 95.62 195 TRP A N 1
ATOM 1494 C CA . TRP A 1 195 ? 2.01 18.703 -12.539 1 95.62 195 TRP A CA 1
ATOM 1495 C C . TRP A 1 195 ? 1.851 19.453 -11.227 1 95.62 195 TRP A C 1
ATOM 1497 O O . TRP A 1 195 ? 2.838 19.75 -10.547 1 95.62 195 TRP A O 1
ATOM 1507 N N . LEU A 1 196 ? 0.61 19.781 -10.906 1 95.06 196 LEU A N 1
ATOM 1508 C CA . LEU A 1 196 ? 0.252 20.25 -9.57 1 95.06 196 LEU A CA 1
ATOM 1509 C C . LEU A 1 196 ? -0.523 19.172 -8.812 1 95.06 196 LEU A C 1
ATOM 1511 O O . LEU A 1 196 ? -1.593 18.75 -9.25 1 95.06 196 LEU A O 1
ATOM 1515 N N . VAL A 1 197 ? 0.024 18.719 -7.73 1 96.25 197 VAL A N 1
ATOM 1516 C CA . VAL A 1 197 ? -0.661 17.766 -6.855 1 96.25 197 VAL A CA 1
ATOM 1517 C C . VAL A 1 197 ? -1.161 18.484 -5.605 1 96.25 197 VAL A C 1
ATOM 1519 O O . VAL A 1 197 ? -0.387 19.156 -4.914 1 96.25 197 VAL A O 1
ATOM 1522 N N . ILE A 1 198 ? -2.404 18.375 -5.344 1 95.44 198 ILE A N 1
ATOM 1523 C CA . ILE A 1 198 ? -3.018 19.016 -4.184 1 95.44 198 ILE A CA 1
ATOM 1524 C C . ILE A 1 198 ? -3.494 17.938 -3.203 1 95.44 198 ILE A C 1
ATOM 1526 O O . ILE A 1 198 ? -4.422 17.188 -3.498 1 95.44 198 ILE A O 1
ATOM 1530 N N . ASP A 1 199 ? -2.83 17.859 -2.104 1 96.75 199 ASP A N 1
ATOM 1531 C CA . ASP A 1 199 ? -3.264 16.984 -1.01 1 96.75 199 ASP A CA 1
ATOM 1532 C C . ASP A 1 199 ? -4.348 17.672 -0.172 1 96.75 199 ASP A C 1
ATOM 1534 O O . ASP A 1 199 ? -4.086 18.672 0.499 1 96.75 199 ASP A O 1
ATOM 1538 N N . GLU A 1 200 ? -5.477 17.031 -0.18 1 95.12 200 GLU A N 1
ATOM 1539 C CA . GLU A 1 200 ? -6.656 17.625 0.429 1 95.12 200 GLU A CA 1
ATOM 1540 C C . GLU A 1 200 ? -7.133 16.828 1.631 1 95.12 200 GLU A C 1
ATOM 1542 O O . GLU A 1 200 ? -8.336 16.719 1.875 1 95.12 200 GLU A O 1
ATOM 1547 N N . ALA A 1 201 ? -6.203 16.25 2.369 1 96.38 201 ALA A N 1
ATOM 1548 C CA . ALA A 1 201 ? -6.516 15.375 3.498 1 96.38 201 ALA A CA 1
ATOM 1549 C C . ALA A 1 201 ? -7.41 16.078 4.512 1 96.38 201 ALA A C 1
ATOM 1551 O O . ALA A 1 201 ? -8.242 15.453 5.168 1 96.38 201 ALA A O 1
ATOM 1552 N N . TYR A 1 202 ? -7.285 17.391 4.605 1 96.19 202 TYR A N 1
ATOM 1553 C CA . TYR A 1 202 ? -8 18.156 5.625 1 96.19 202 TYR A CA 1
ATOM 1554 C C . TYR A 1 202 ? -9.039 19.078 4.992 1 96.19 202 TYR A C 1
ATOM 1556 O O . TYR A 1 202 ? -9.383 20.109 5.559 1 96.19 202 TYR A O 1
ATOM 1564 N N . GLU A 1 203 ? -9.562 18.688 3.854 1 92.56 203 GLU A N 1
ATOM 1565 C CA . GLU A 1 203 ? -10.406 19.531 3.008 1 92.56 203 GLU A CA 1
ATOM 1566 C C . GLU A 1 203 ? -11.594 20.078 3.787 1 92.56 203 GLU A C 1
ATOM 1568 O O . GLU A 1 203 ? -12.078 21.188 3.498 1 92.56 203 GLU A O 1
ATOM 1573 N N . HIS A 1 204 ? -12.078 19.438 4.766 1 93.19 204 HIS A N 1
ATOM 1574 C CA . HIS A 1 204 ? -13.297 19.859 5.453 1 93.19 204 HIS A CA 1
ATOM 1575 C C . HIS A 1 204 ? -12.977 20.719 6.676 1 93.19 204 HIS A C 1
ATOM 1577 O O . HIS A 1 204 ? -13.867 21.344 7.246 1 93.19 204 HIS A O 1
ATOM 1583 N N . PHE A 1 205 ? -11.789 20.688 7.062 1 95.75 205 PHE A N 1
ATOM 1584 C CA . PHE A 1 205 ? -11.391 21.375 8.281 1 95.75 205 PHE A CA 1
ATOM 1585 C C . PHE A 1 205 ? -10.984 22.812 7.977 1 95.75 205 PHE A C 1
ATOM 1587 O O . PHE A 1 205 ? -9.812 23.172 8.078 1 95.75 205 PHE A O 1
ATOM 1594 N N . THR A 1 206 ? -11.945 23.641 7.637 1 94.62 206 THR A N 1
ATOM 1595 C CA . THR A 1 206 ? -11.75 25.062 7.367 1 94.62 206 THR A CA 1
ATOM 1596 C C . THR A 1 206 ? -12.484 25.906 8.398 1 94.62 206 THR A C 1
ATOM 1598 O O . THR A 1 206 ? -13.586 25.562 8.836 1 94.62 206 THR A O 1
ATOM 1601 N N . PHE A 1 207 ? -11.875 26.922 8.766 1 94.44 207 PHE A N 1
ATOM 1602 C CA . PHE A 1 207 ? -12.398 27.812 9.805 1 94.44 207 PHE A CA 1
ATOM 1603 C C . PHE A 1 207 ? -12.383 29.266 9.336 1 94.44 207 PHE A C 1
ATOM 1605 O O . PHE A 1 207 ? -11.852 29.562 8.266 1 94.44 207 PHE A O 1
ATOM 1612 N N . ASP A 1 208 ? -13.031 30.125 10.102 1 92.75 208 ASP A N 1
ATOM 1613 C CA . ASP A 1 208 ? -12.984 31.578 9.945 1 92.75 208 ASP A CA 1
ATOM 1614 C C . ASP A 1 208 ? -13.477 32 8.562 1 92.75 208 ASP A C 1
ATOM 1616 O O . ASP A 1 208 ? -12.891 32.875 7.93 1 92.75 208 ASP A O 1
ATOM 1620 N N . GLY A 1 209 ? -14.391 31.312 8.031 1 87.19 209 GLY A N 1
ATOM 1621 C CA . GLY A 1 209 ? -15.039 31.703 6.785 1 87.19 209 GLY A CA 1
ATOM 1622 C C . GLY A 1 209 ? -14.281 31.25 5.555 1 87.19 209 GLY A C 1
ATOM 1623 O O . GLY A 1 209 ? -14.656 31.594 4.43 1 87.19 209 GLY A O 1
ATOM 1624 N N . MET A 1 210 ? -13.273 30.5 5.75 1 86.81 210 MET A N 1
ATOM 1625 C CA . MET A 1 210 ? -12.531 29.984 4.602 1 86.81 210 MET A CA 1
ATOM 1626 C C . MET A 1 210 ? -13.305 28.859 3.914 1 86.81 210 MET A C 1
ATOM 1628 O O . MET A 1 210 ? -14.016 28.094 4.57 1 86.81 210 MET A O 1
ATOM 1632 N N . GLU A 1 211 ? -13.211 28.859 2.588 1 79.88 211 GLU A N 1
ATOM 1633 C CA . GLU A 1 211 ? -13.789 27.766 1.811 1 79.88 211 GLU A CA 1
ATOM 1634 C C . GLU A 1 211 ? -12.695 26.922 1.175 1 79.88 211 GLU A C 1
ATOM 1636 O O . GLU A 1 211 ? -11.656 27.438 0.765 1 79.88 211 GLU A O 1
ATOM 1641 N N . ASN A 1 212 ? -12.977 25.625 1.346 1 72.19 212 ASN A N 1
ATOM 1642 C CA . ASN A 1 212 ? -12 24.781 0.675 1 72.19 212 ASN A CA 1
ATOM 1643 C C . ASN A 1 212 ? -12.016 24.984 -0.836 1 72.19 212 ASN A C 1
ATOM 1645 O O . ASN A 1 212 ? -13.078 25.203 -1.425 1 72.19 212 ASN A O 1
ATOM 1649 N N . SER A 1 213 ? -10.797 25.094 -1.351 1 64.56 213 SER A N 1
ATOM 1650 C CA . SER A 1 213 ? -10.609 25.359 -2.775 1 64.56 213 SER A CA 1
ATOM 1651 C C . SER A 1 213 ? -10.945 24.125 -3.611 1 64.56 213 SER A C 1
ATOM 1653 O O . SER A 1 213 ? -10.641 23 -3.219 1 64.56 213 SER A O 1
ATOM 1655 N N . CYS A 1 214 ? -11.898 24.172 -4.484 1 61.81 214 CYS A N 1
ATOM 1656 C CA . CYS A 1 214 ? -12.312 23.125 -5.418 1 61.81 214 CYS A CA 1
ATOM 1657 C C . CYS A 1 214 ? -11.438 23.141 -6.668 1 61.81 214 CYS A C 1
ATOM 1659 O O . CYS A 1 214 ? -11.945 23.016 -7.785 1 61.81 214 CYS A O 1
ATOM 1661 N N . PHE A 1 215 ? -10.266 23.531 -6.398 1 62.75 215 PHE A N 1
ATOM 1662 C CA . PHE A 1 215 ? -9.5 23.5 -7.637 1 62.75 215 PHE A CA 1
ATOM 1663 C C . PHE A 1 215 ? -9.25 22.062 -8.078 1 62.75 215 PHE A C 1
ATOM 1665 O O . PHE A 1 215 ? -8.492 21.328 -7.438 1 62.75 215 PHE A O 1
ATOM 1672 N N . SER A 1 216 ? -10.172 21.578 -9.023 1 63.59 216 SER A N 1
ATOM 1673 C CA . SER A 1 216 ? -10.32 20.156 -9.312 1 63.59 216 SER A CA 1
ATOM 1674 C C . SER A 1 216 ? -9.617 19.781 -10.609 1 63.59 216 SER A C 1
ATOM 1676 O O . SER A 1 216 ? -9.32 20.656 -11.43 1 63.59 216 SER A O 1
ATOM 1678 N N . ALA A 1 217 ? -9.352 18.516 -10.75 1 60.59 217 ALA A N 1
ATOM 1679 C CA . ALA A 1 217 ? -8.688 17.578 -11.656 1 60.59 217 ALA A CA 1
ATOM 1680 C C . ALA A 1 217 ? -8.812 18.031 -13.109 1 60.59 217 ALA A C 1
ATOM 1682 O O . ALA A 1 217 ? -9.43 17.359 -13.93 1 60.59 217 ALA A O 1
ATOM 1683 N N . THR A 1 218 ? -8.352 19.281 -13.305 1 73.75 218 THR A N 1
ATOM 1684 C CA . THR A 1 218 ? -8.078 19.719 -14.672 1 73.75 218 THR A CA 1
ATOM 1685 C C . THR A 1 218 ? -6.766 19.141 -15.18 1 73.75 218 THR A C 1
ATOM 1687 O O . THR A 1 218 ? -6.031 18.5 -14.422 1 73.75 218 THR A O 1
ATOM 1690 N N . ASP A 1 219 ? -6.688 19.203 -16.422 1 82.69 219 ASP A N 1
ATOM 1691 C CA . ASP A 1 219 ? -5.445 18.688 -16.984 1 82.69 219 ASP A CA 1
ATOM 1692 C C . ASP A 1 219 ? -4.23 19.297 -16.281 1 82.69 219 ASP A C 1
ATOM 1694 O O . ASP A 1 219 ? -4.156 20.5 -16.078 1 82.69 219 ASP A O 1
ATOM 1698 N N . GLY A 1 220 ? -3.449 18.406 -15.711 1 89.62 220 GLY A N 1
ATOM 1699 C CA . GLY A 1 220 ? -2.238 18.844 -15.039 1 89.62 220 GLY A CA 1
ATOM 1700 C C . GLY A 1 220 ? -2.383 18.906 -13.531 1 89.62 220 GLY A C 1
ATOM 1701 O O . GLY A 1 220 ? -1.429 19.234 -12.82 1 89.62 220 GLY A O 1
ATOM 1702 N N . VAL A 1 221 ? -3.604 18.531 -13.023 1 91.75 221 VAL A N 1
ATOM 1703 C CA . VAL A 1 221 ? -3.834 18.562 -11.586 1 91.75 221 VAL A CA 1
ATOM 1704 C C . VAL A 1 221 ? -4.25 17.172 -11.109 1 91.75 221 VAL A C 1
ATOM 1706 O O . VAL A 1 221 ? -5.059 16.5 -11.758 1 91.75 221 VAL A O 1
ATOM 1709 N N . ILE A 1 222 ? -3.703 16.719 -10.07 1 93.5 222 ILE A N 1
ATOM 1710 C CA . ILE A 1 222 ? -4.152 15.531 -9.359 1 93.5 222 ILE A CA 1
ATOM 1711 C C . ILE A 1 222 ? -4.523 15.891 -7.926 1 93.5 222 ILE A C 1
ATOM 1713 O O . ILE A 1 222 ? -3.742 16.547 -7.223 1 93.5 222 ILE A O 1
ATOM 1717 N N . ASN A 1 223 ? -5.727 15.547 -7.527 1 93.75 223 ASN A N 1
ATOM 1718 C CA . ASN A 1 223 ? -6.191 15.766 -6.16 1 93.75 223 ASN A CA 1
ATOM 1719 C C . ASN A 1 223 ? -6.125 14.484 -5.336 1 93.75 223 ASN A C 1
ATOM 1721 O O . ASN A 1 223 ? -6.535 13.414 -5.805 1 93.75 223 ASN A O 1
ATOM 1725 N N . LEU A 1 224 ? -5.602 14.578 -4.184 1 95.62 224 LEU A N 1
ATOM 1726 C CA . LEU A 1 224 ? -5.449 13.461 -3.256 1 95.62 224 LEU A CA 1
ATOM 1727 C C . LEU A 1 224 ? -6.297 13.68 -2.008 1 95.62 224 LEU A C 1
ATOM 1729 O O . LEU A 1 224 ? -6.238 14.734 -1.383 1 95.62 224 LEU A O 1
ATOM 1733 N N . TYR A 1 225 ? -7.121 12.672 -1.669 1 95.5 225 TYR A N 1
ATOM 1734 C CA . TYR A 1 225 ? -8.062 12.742 -0.554 1 95.5 225 TYR A CA 1
ATOM 1735 C C . TYR A 1 225 ? -7.895 11.539 0.368 1 95.5 225 TYR A C 1
ATOM 1737 O O . TYR A 1 225 ? -7.215 10.57 0.022 1 95.5 225 TYR A O 1
ATOM 1745 N N . THR A 1 226 ? -8.484 11.633 1.568 1 97.12 226 THR A N 1
ATOM 1746 C CA . THR A 1 226 ? -8.445 10.531 2.518 1 97.12 226 THR A CA 1
ATOM 1747 C C . THR A 1 226 ? -9.758 10.414 3.279 1 97.12 226 THR A C 1
ATOM 1749 O O . THR A 1 226 ? -10.516 11.383 3.363 1 97.12 226 THR A O 1
ATOM 1752 N N . PHE A 1 227 ? -10.047 9.266 3.766 1 97.56 227 PHE A N 1
ATOM 1753 C CA . PHE A 1 227 ? -11.18 9.062 4.668 1 97.56 227 PHE A CA 1
ATOM 1754 C C . PHE A 1 227 ? -10.719 9.047 6.117 1 97.56 227 PHE A C 1
ATOM 1756 O O . PHE A 1 227 ? -11.516 8.828 7.031 1 97.56 227 PHE A O 1
ATOM 1763 N N . SER A 1 228 ? -9.461 9.352 6.355 1 97.69 228 SER A N 1
ATOM 1764 C CA . SER A 1 228 ? -8.844 9.188 7.664 1 97.69 228 SER A CA 1
ATOM 1765 C C . SER A 1 228 ? -9.25 10.312 8.609 1 97.69 228 SER A C 1
ATOM 1767 O O . SER A 1 228 ? -9.203 10.148 9.836 1 97.69 228 SER A O 1
ATOM 1769 N N . LYS A 1 229 ? -9.586 11.469 8.031 1 96.25 229 LYS A N 1
ATOM 1770 C CA . LYS A 1 229 ? -9.742 12.648 8.875 1 96.25 229 LYS A CA 1
ATOM 1771 C C . LYS A 1 229 ? -11.219 12.945 9.125 1 96.25 229 LYS A C 1
ATOM 1773 O O . LYS A 1 229 ? -11.812 12.398 10.055 1 96.25 229 LYS A O 1
ATOM 1778 N N . SER A 1 230 ? -11.906 13.531 8.141 1 94.38 230 SER A N 1
ATOM 1779 C CA . SER A 1 230 ? -13.281 13.953 8.367 1 94.38 230 SER A CA 1
ATOM 1780 C C . SER A 1 230 ? -14.188 12.758 8.633 1 94.38 230 SER A C 1
ATOM 1782 O O . SER A 1 230 ? -15.148 12.859 9.391 1 94.38 230 SER A O 1
ATOM 1784 N N . TYR A 1 231 ? -13.828 11.594 8.086 1 95.94 231 TYR A N 1
ATOM 1785 C CA . TYR A 1 231 ? -14.688 10.422 8.195 1 95.94 231 TYR A CA 1
ATOM 1786 C C . TYR A 1 231 ? -14.188 9.477 9.281 1 95.94 231 TYR A C 1
ATOM 1788 O O . TYR A 1 231 ? -14.82 8.453 9.562 1 95.94 231 TYR A O 1
ATOM 1796 N N . SER A 1 232 ? -13.039 9.742 9.859 1 96.56 232 SER A N 1
ATOM 1797 C CA . SER A 1 232 ? -12.477 9.023 11 1 96.56 232 SER A CA 1
ATOM 1798 C C . SER A 1 232 ? -12.25 7.555 10.672 1 96.56 232 SER A C 1
ATOM 1800 O O . SER A 1 232 ? -12.617 6.676 11.453 1 96.56 232 SER A O 1
ATOM 1802 N N . LEU A 1 233 ? -11.664 7.301 9.539 1 98.19 233 LEU A N 1
ATOM 1803 C CA . LEU A 1 233 ? -11.391 5.926 9.125 1 98.19 233 LEU A CA 1
ATOM 1804 C C . LEU A 1 233 ? -9.891 5.68 9.008 1 98.19 233 LEU A C 1
ATOM 1806 O O . LEU A 1 233 ? -9.445 4.926 8.141 1 98.19 233 LEU A O 1
ATOM 1810 N N . ALA A 1 234 ? -9.109 6.367 9.852 1 98.25 234 ALA A N 1
ATOM 1811 C CA . ALA A 1 234 ? -7.652 6.309 9.734 1 98.25 234 ALA A CA 1
ATOM 1812 C C . ALA A 1 234 ? -7.156 4.867 9.805 1 98.25 234 ALA A C 1
ATOM 1814 O O . ALA A 1 234 ? -6.305 4.457 9.008 1 98.25 234 ALA A O 1
ATOM 1815 N N . GLY A 1 235 ? -7.73 4.066 10.688 1 98.44 235 GLY A N 1
ATOM 1816 C CA . GLY A 1 235 ? -7.273 2.705 10.906 1 98.44 235 GLY A CA 1
ATOM 1817 C C . GLY A 1 235 ? -7.637 1.763 9.773 1 98.44 235 GLY A C 1
ATOM 1818 O O . GLY A 1 235 ? -7.117 0.649 9.695 1 98.44 235 GLY A O 1
ATOM 1819 N N . LEU A 1 236 ? -8.531 2.18 8.906 1 98.81 236 LEU A N 1
ATOM 1820 C CA . LEU A 1 236 ? -8.992 1.305 7.832 1 98.81 236 LEU A CA 1
ATOM 1821 C C . LEU A 1 236 ? -8.18 1.523 6.562 1 98.81 236 LEU A C 1
ATOM 1823 O O . LEU A 1 236 ? -8.258 0.73 5.621 1 98.81 236 LEU A O 1
ATOM 1827 N N . ARG A 1 237 ? -7.352 2.566 6.543 1 98.62 237 ARG A N 1
ATOM 1828 C CA . ARG A 1 237 ? -6.398 2.834 5.473 1 98.62 237 ARG A CA 1
ATOM 1829 C C . ARG A 1 237 ? -7.098 2.889 4.117 1 98.62 237 ARG A C 1
ATOM 1831 O O . ARG A 1 237 ? -6.812 2.08 3.232 1 98.62 237 ARG A O 1
ATOM 1838 N N . VAL A 1 238 ? -7.938 3.885 3.93 1 98.81 238 VAL A N 1
ATOM 1839 C CA . VAL A 1 238 ? -8.625 4.055 2.654 1 98.81 238 VAL A CA 1
ATOM 1840 C C . VAL A 1 238 ? -8.641 5.531 2.268 1 98.81 238 VAL A C 1
ATOM 1842 O O . VAL A 1 238 ? -8.875 6.398 3.113 1 98.81 238 VAL A O 1
ATOM 1845 N N . GLY A 1 239 ? -8.211 5.816 1.101 1 98.19 239 GLY A N 1
ATOM 1846 C CA . GLY A 1 239 ? -8.219 7.117 0.456 1 98.19 239 GLY A CA 1
ATOM 1847 C C . GLY A 1 239 ? -8.477 7.043 -1.038 1 98.19 239 GLY A C 1
ATOM 1848 O O . GLY A 1 239 ? -8.875 5.996 -1.554 1 98.19 239 GLY A O 1
ATOM 1849 N N . TYR A 1 240 ? -8.367 8.172 -1.701 1 96.62 240 TYR A N 1
ATOM 1850 C CA . TYR A 1 240 ? -8.555 8.172 -3.146 1 96.62 240 TYR A CA 1
ATOM 1851 C C . TYR A 1 240 ? -7.895 9.383 -3.791 1 96.62 240 TYR A C 1
ATOM 1853 O O . TYR A 1 240 ? -7.531 10.336 -3.1 1 96.62 240 TYR A O 1
ATOM 1861 N N . PHE A 1 241 ? -7.633 9.273 -5.035 1 94.75 241 PHE A N 1
ATOM 1862 C CA . PHE A 1 241 ? -7.18 10.43 -5.809 1 94.75 241 PHE A CA 1
ATOM 1863 C C . PHE A 1 241 ? -7.84 10.453 -7.18 1 94.75 241 PHE A C 1
ATOM 1865 O O . PHE A 1 241 ? -8.328 9.422 -7.66 1 94.75 241 PHE A O 1
ATOM 1872 N N . CYS A 1 242 ? -7.934 11.609 -7.691 1 92.25 242 CYS A N 1
ATOM 1873 C CA . CYS A 1 242 ? -8.5 11.852 -9.016 1 92.25 242 CYS A CA 1
ATOM 1874 C C . CYS A 1 242 ? -7.418 12.258 -10.008 1 92.25 242 CYS A C 1
ATOM 1876 O O . CYS A 1 242 ? -6.531 13.047 -9.672 1 92.25 242 CYS A O 1
ATOM 1878 N N . TYR A 1 243 ? -7.477 11.703 -11.195 1 90.19 243 TYR A N 1
ATOM 1879 C CA . TYR A 1 243 ? -6.434 11.914 -12.195 1 90.19 243 TYR A CA 1
ATOM 1880 C C . TYR A 1 243 ? -7.008 11.844 -13.602 1 90.19 243 TYR A C 1
ATOM 1882 O O . TYR A 1 243 ? -8.102 11.32 -13.812 1 90.19 243 TYR A O 1
ATOM 1890 N N . PRO A 1 244 ? -6.32 12.453 -14.57 1 89.5 244 PRO A N 1
ATOM 1891 C CA . PRO A 1 244 ? -6.809 12.414 -15.953 1 89.5 244 PRO A CA 1
ATOM 1892 C C . PRO A 1 244 ? -6.836 11 -16.531 1 89.5 244 PRO A C 1
ATOM 1894 O O . PRO A 1 244 ? -5.953 10.188 -16.219 1 89.5 244 PRO A O 1
ATOM 1897 N N . ASN A 1 245 ? -7.715 10.75 -17.453 1 89 245 ASN A N 1
ATOM 1898 C CA . ASN A 1 245 ? -8 9.43 -17.984 1 89 245 ASN A CA 1
ATOM 1899 C C . ASN A 1 245 ? -6.816 8.875 -18.781 1 89 245 ASN A C 1
ATOM 1901 O O . ASN A 1 245 ? -6.633 7.656 -18.844 1 89 245 ASN A O 1
ATOM 1905 N N . TYR A 1 246 ? -6.004 9.742 -19.344 1 89.06 246 TYR A N 1
ATOM 1906 C CA . TYR A 1 246 ? -4.914 9.266 -20.188 1 89.06 246 TYR A CA 1
ATOM 1907 C C . TYR A 1 246 ? -3.812 8.633 -19.344 1 89.06 246 TYR A C 1
ATOM 1909 O O . TYR A 1 246 ? -2.916 7.973 -19.875 1 89.06 246 TYR A O 1
ATOM 1917 N N . LEU A 1 247 ? -3.879 8.742 -18 1 91 247 LEU A N 1
ATOM 1918 C CA . LEU A 1 247 ? -2.922 8.109 -17.109 1 91 247 LEU A CA 1
ATOM 1919 C C . LEU A 1 247 ? -3.465 6.777 -16.578 1 91 247 LEU A C 1
ATOM 1921 O O . LEU A 1 247 ? -2.777 6.07 -15.844 1 91 247 LEU A O 1
ATOM 1925 N N . ARG A 1 248 ? -4.621 6.383 -16.953 1 90.69 248 ARG A N 1
ATOM 1926 C CA . ARG A 1 248 ? -5.352 5.273 -16.344 1 90.69 248 ARG A CA 1
ATOM 1927 C C . ARG A 1 248 ? -4.566 3.975 -16.453 1 90.69 248 ARG A C 1
ATOM 1929 O O . ARG A 1 248 ? -4.438 3.234 -15.484 1 90.69 248 ARG A O 1
ATOM 1936 N N . LYS A 1 249 ? -4.047 3.656 -17.609 1 89.94 249 LYS A N 1
ATOM 1937 C CA . LYS A 1 249 ? -3.342 2.396 -17.828 1 89.94 249 LYS A CA 1
ATOM 1938 C C . LYS A 1 249 ? -2.154 2.264 -16.875 1 89.94 249 LYS A C 1
ATOM 1940 O O . LYS A 1 249 ? -1.996 1.238 -16.219 1 89.94 249 LYS A O 1
ATOM 1945 N N . SER A 1 250 ? -1.354 3.314 -16.75 1 92.38 250 SER A N 1
ATOM 1946 C CA . SER A 1 250 ? -0.188 3.311 -15.867 1 92.38 250 SER A CA 1
ATOM 1947 C C . SER A 1 250 ? -0.601 3.242 -14.398 1 92.38 250 SER A C 1
ATOM 1949 O O . SER A 1 250 ? -0.008 2.498 -13.617 1 92.38 250 SER A O 1
ATOM 1951 N N . MET A 1 251 ? -1.645 3.988 -14.07 1 93.69 251 MET A N 1
ATOM 1952 C CA . MET A 1 251 ? -2.096 4.035 -12.68 1 93.69 251 MET A CA 1
ATOM 1953 C C . MET A 1 251 ? -2.641 2.684 -12.234 1 93.69 251 MET A C 1
ATOM 1955 O O . MET A 1 251 ? -2.398 2.25 -11.109 1 93.69 251 MET A O 1
ATOM 1959 N N . LEU A 1 252 ? -3.338 2.037 -13.156 1 94.25 252 LEU A N 1
ATOM 1960 C CA . LEU A 1 252 ? -3.863 0.715 -12.836 1 94.25 252 LEU A CA 1
ATOM 1961 C C . LEU A 1 252 ? -2.73 -0.276 -12.594 1 94.25 252 LEU A C 1
ATOM 1963 O O . LEU A 1 252 ? -2.779 -1.06 -11.641 1 94.25 252 LEU A O 1
ATOM 1967 N N . GLU A 1 253 ? -1.733 -0.248 -13.414 1 94.31 253 GLU A N 1
ATOM 1968 C CA . GLU A 1 253 ? -0.61 -1.167 -13.266 1 94.31 253 GLU A CA 1
ATOM 1969 C C . GLU A 1 253 ? 0.149 -0.905 -11.969 1 94.31 253 GLU A C 1
ATOM 1971 O O . GLU A 1 253 ? 0.531 -1.843 -11.266 1 94.31 253 GLU A O 1
ATOM 1976 N N . ILE A 1 254 ? 0.347 0.366 -11.68 1 96.94 254 ILE A N 1
ATOM 1977 C CA . ILE A 1 254 ? 1.043 0.753 -10.461 1 96.94 254 ILE A CA 1
ATOM 1978 C C . ILE A 1 254 ? 0.25 0.282 -9.242 1 96.94 254 ILE A C 1
ATOM 1980 O O . ILE A 1 254 ? 0.803 -0.354 -8.344 1 96.94 254 ILE A O 1
ATOM 1984 N N . GLN A 1 255 ? -1.03 0.543 -9.273 1 97.44 255 GLN A N 1
ATOM 1985 C CA . GLN A 1 255 ? -1.894 0.146 -8.164 1 97.44 255 GLN A CA 1
ATOM 1986 C C . GLN A 1 255 ? -1.911 -1.37 -7.996 1 97.44 255 GLN A C 1
ATOM 1988 O O . GLN A 1 255 ? -1.788 -1.878 -6.879 1 97.44 255 GLN A O 1
ATOM 1993 N N . ASP A 1 256 ? -2.064 -2.027 -9.062 1 96.19 256 ASP A N 1
ATOM 1994 C CA . ASP A 1 256 ? -2.111 -3.484 -9.016 1 96.19 256 ASP A CA 1
ATOM 1995 C C . ASP A 1 256 ? -0.815 -4.059 -8.445 1 96.19 256 ASP A C 1
ATOM 1997 O O . ASP A 1 256 ? -0.845 -4.996 -7.645 1 96.19 256 ASP A O 1
ATOM 2001 N N . THR A 1 257 ? 0.282 -3.5 -8.836 1 96.62 257 THR A N 1
ATOM 2002 C CA . THR A 1 257 ? 1.591 -3.998 -8.43 1 96.62 257 THR A CA 1
ATOM 2003 C C . THR A 1 257 ? 1.841 -3.709 -6.949 1 96.62 257 THR A C 1
ATOM 2005 O O . THR A 1 257 ? 2.461 -4.516 -6.25 1 96.62 257 THR A O 1
ATOM 2008 N N . ILE A 1 258 ? 1.347 -2.604 -6.461 1 97.62 258 ILE A N 1
ATOM 2009 C CA . ILE A 1 258 ? 1.653 -2.186 -5.098 1 97.62 258 ILE A CA 1
ATOM 2010 C C . ILE A 1 258 ? 0.617 -2.762 -4.137 1 97.62 258 ILE A C 1
ATOM 2012 O O . ILE A 1 258 ? 0.968 -3.449 -3.174 1 97.62 258 ILE A O 1
ATOM 2016 N N . ALA A 1 259 ? -0.641 -2.576 -4.504 1 96.75 259 ALA A N 1
ATOM 2017 C CA . ALA A 1 259 ? -1.67 -2.895 -3.518 1 96.75 259 ALA A CA 1
ATOM 2018 C C . ALA A 1 259 ? -2.729 -3.822 -4.109 1 96.75 259 ALA A C 1
ATOM 2020 O O . ALA A 1 259 ? -3.572 -4.352 -3.383 1 96.75 259 ALA A O 1
ATOM 2021 N N . THR A 1 260 ? -2.67 -4.137 -5.414 1 96.69 260 THR A N 1
ATOM 2022 C CA . THR A 1 260 ? -3.754 -4.801 -6.129 1 96.69 260 THR A CA 1
ATOM 2023 C C . THR A 1 260 ? -5.031 -3.969 -6.074 1 96.69 260 THR A C 1
ATOM 2025 O O . THR A 1 260 ? -5.477 -3.434 -7.094 1 96.69 260 THR A O 1
ATOM 2028 N N . HIS A 1 261 ? -5.598 -3.742 -5.016 1 97.62 261 HIS A N 1
ATOM 2029 C CA . HIS A 1 261 ? -6.703 -2.848 -4.688 1 97.62 261 HIS A CA 1
ATOM 2030 C C . HIS A 1 261 ? -6.773 -2.59 -3.186 1 97.62 261 HIS A C 1
ATOM 2032 O O . HIS A 1 261 ? -6.086 -3.252 -2.404 1 97.62 261 HIS A O 1
ATOM 2038 N N . ALA A 1 262 ? -7.527 -1.575 -2.783 1 98.44 262 ALA A N 1
ATOM 2039 C CA . ALA A 1 262 ? -7.719 -1.304 -1.362 1 98.44 262 ALA A CA 1
ATOM 2040 C C . ALA A 1 262 ? -8.547 -2.4 -0.702 1 98.44 262 ALA A C 1
ATOM 2042 O O . ALA A 1 262 ? -9.32 -3.096 -1.371 1 98.44 262 ALA A O 1
ATOM 2043 N N . CYS A 1 263 ? -8.398 -2.604 0.591 1 98.81 263 CYS A N 1
ATOM 2044 C CA . CYS A 1 263 ? -9.156 -3.584 1.358 1 98.81 263 CYS A CA 1
ATOM 2045 C C . CYS A 1 263 ? -10.656 -3.412 1.133 1 98.81 263 CYS A C 1
ATOM 2047 O O . CYS A 1 263 ? -11.195 -2.32 1.32 1 98.81 263 CYS A O 1
ATOM 2049 N N . HIS A 1 264 ? -11.344 -4.488 0.8 1 98.81 264 HIS A N 1
ATOM 2050 C CA . HIS A 1 264 ? -12.766 -4.406 0.461 1 98.81 264 HIS A CA 1
ATOM 2051 C C . HIS A 1 264 ? -13.586 -3.918 1.647 1 98.81 264 HIS A C 1
ATOM 2053 O O . HIS A 1 264 ? -14.5 -3.107 1.482 1 98.81 264 HIS A O 1
ATOM 2059 N N . LEU A 1 265 ? -13.273 -4.391 2.857 1 98.88 265 LEU A N 1
ATOM 2060 C CA . LEU A 1 265 ? -14.008 -3.947 4.039 1 98.88 265 LEU A CA 1
ATOM 2061 C C . LEU A 1 265 ? -13.883 -2.439 4.223 1 98.88 265 LEU A C 1
ATOM 2063 O O . LEU A 1 265 ? -14.867 -1.766 4.543 1 98.88 265 LEU A O 1
ATOM 2067 N N . ALA A 1 266 ? -12.688 -1.942 4.016 1 98.88 266 ALA A N 1
ATOM 2068 C CA . ALA A 1 266 ? -12.438 -0.508 4.133 1 98.88 266 ALA A CA 1
ATOM 2069 C C . ALA A 1 266 ? -13.234 0.274 3.09 1 98.88 266 ALA A C 1
ATOM 2071 O O . ALA A 1 266 ? -13.758 1.353 3.381 1 98.88 266 ALA A O 1
ATOM 2072 N N . GLN A 1 267 ? -13.336 -0.245 1.898 1 98.88 267 GLN A N 1
ATOM 2073 C CA . GLN A 1 267 ? -14.062 0.431 0.829 1 98.88 267 GLN A CA 1
ATOM 2074 C C . GLN A 1 267 ? -15.562 0.49 1.132 1 98.88 267 GLN A C 1
ATOM 2076 O O . GLN A 1 267 ? -16.203 1.508 0.882 1 98.88 267 GLN A O 1
ATOM 2081 N N . HIS A 1 268 ? -16.094 -0.616 1.64 1 98.75 268 HIS A N 1
ATOM 2082 C CA . HIS A 1 268 ? -17.5 -0.615 2.031 1 98.75 268 HIS A CA 1
ATOM 2083 C C . HIS A 1 268 ? -17.75 0.384 3.154 1 98.75 268 HIS A C 1
ATOM 2085 O O . HIS A 1 268 ? -18.781 1.059 3.164 1 98.75 268 HIS A O 1
ATOM 2091 N N . ALA A 1 269 ? -16.828 0.451 4.102 1 98.69 269 ALA A N 1
ATOM 2092 C CA . ALA A 1 269 ? -16.906 1.448 5.164 1 98.69 269 ALA A CA 1
ATOM 2093 C C . ALA A 1 269 ? -16.891 2.863 4.59 1 98.69 269 ALA A C 1
ATOM 2095 O O . ALA A 1 269 ? -17.703 3.707 4.98 1 98.69 269 ALA A O 1
ATOM 2096 N N . ALA A 1 270 ? -16 3.096 3.666 1 98.56 270 ALA A N 1
ATOM 2097 C CA . ALA A 1 270 ? -15.875 4.406 3.031 1 98.56 270 ALA A CA 1
ATOM 2098 C C . ALA A 1 270 ? -17.156 4.777 2.283 1 98.56 270 ALA A C 1
ATOM 2100 O O . ALA A 1 270 ? -17.609 5.922 2.352 1 98.56 270 ALA A O 1
ATOM 2101 N N . LEU A 1 271 ? -17.719 3.818 1.568 1 98.19 271 LEU A N 1
ATOM 2102 C CA . LEU A 1 271 ? -18.953 4.047 0.838 1 98.19 271 LEU A CA 1
ATOM 2103 C C . LEU A 1 271 ? -20.078 4.461 1.785 1 98.19 271 LEU A C 1
ATOM 2105 O O . LEU A 1 271 ? -20.812 5.418 1.514 1 98.19 271 LEU A O 1
ATOM 2109 N N . ALA A 1 272 ? -20.188 3.752 2.883 1 97.88 272 ALA A N 1
ATOM 2110 C CA . ALA A 1 272 ? -21.219 4.074 3.871 1 97.88 272 ALA A CA 1
ATOM 2111 C C . ALA A 1 272 ? -20.984 5.461 4.465 1 97.88 272 ALA A C 1
ATOM 2113 O O . ALA A 1 272 ? -21.938 6.23 4.641 1 97.88 272 ALA A O 1
ATOM 2114 N N . ALA A 1 273 ? -19.75 5.766 4.773 1 96.69 273 ALA A N 1
ATOM 2115 C CA . ALA A 1 273 ? -19.406 7.066 5.348 1 96.69 273 ALA A CA 1
ATOM 2116 C C . ALA A 1 273 ? -19.781 8.203 4.395 1 96.69 273 ALA A C 1
ATOM 2118 O O . ALA A 1 273 ? -20.359 9.211 4.816 1 96.69 273 ALA A O 1
ATOM 2119 N N . LEU A 1 274 ? -19.5 8.016 3.139 1 94.31 274 LEU A N 1
ATOM 2120 C CA . LEU A 1 274 ? -19.797 9.031 2.131 1 94.31 274 LEU A CA 1
ATOM 2121 C C . LEU A 1 274 ? -21.297 9.25 1.999 1 94.31 274 LEU A C 1
ATOM 2123 O O . LEU A 1 274 ? -21.75 10.383 1.863 1 94.31 274 LEU A O 1
ATOM 2127 N N . ARG A 1 275 ? -22.016 8.219 2.01 1 93.06 275 ARG A N 1
ATOM 2128 C CA . ARG A 1 275 ? -23.453 8.297 1.813 1 93.06 275 ARG A CA 1
ATOM 2129 C C . ARG A 1 275 ? -24.141 8.898 3.031 1 93.06 275 ARG A C 1
ATOM 2131 O O . ARG A 1 275 ? -25.156 9.594 2.896 1 93.06 275 ARG A O 1
ATOM 2138 N N . ASP A 1 276 ? -23.609 8.625 4.141 1 89.44 276 ASP A N 1
ATOM 2139 C CA . ASP A 1 276 ? -24.25 9.016 5.391 1 89.44 276 ASP A CA 1
ATOM 2140 C C . ASP A 1 276 ? -23.844 10.43 5.793 1 89.44 276 ASP A C 1
ATOM 2142 O O . ASP A 1 276 ? -24.469 11.031 6.668 1 89.44 276 ASP A O 1
ATOM 2146 N N . SER A 1 277 ? -22.828 10.867 5.277 1 81.94 277 SER A N 1
ATOM 2147 C CA . SER A 1 277 ? -22.312 12.156 5.73 1 81.94 277 SER A CA 1
ATOM 2148 C C . SER A 1 277 ? -22.547 13.242 4.691 1 81.94 277 SER A C 1
ATOM 2150 O O . SER A 1 277 ? -21.672 13.5 3.848 1 81.94 277 SER A O 1
ATOM 2152 N N . SER A 1 278 ? -23.641 13.938 4.887 1 77.5 278 SER A N 1
ATOM 2153 C CA . SER A 1 278 ? -23.828 15.117 4.051 1 77.5 278 SER A CA 1
ATOM 2154 C C . SER A 1 278 ? -22.766 16.172 4.34 1 77.5 278 SER A C 1
ATOM 2156 O O . SER A 1 278 ? -22.094 16.109 5.371 1 77.5 278 SER A O 1
ATOM 2158 N N . LYS A 1 279 ? -22.625 17.047 3.453 1 80.94 279 LYS A N 1
ATOM 2159 C CA . LYS A 1 279 ? -21.703 18.172 3.656 1 80.94 279 LYS A CA 1
ATOM 2160 C C . LYS A 1 279 ? -22.031 18.906 4.953 1 80.94 279 LYS A C 1
ATOM 2162 O O . LYS A 1 279 ? -21.125 19.266 5.707 1 80.94 279 LYS A O 1
ATOM 2167 N N . GLU A 1 280 ? -23.234 19.047 5.211 1 85.19 280 GLU A N 1
ATOM 2168 C CA . GLU A 1 280 ? -23.688 19.734 6.41 1 85.19 280 GLU A CA 1
ATOM 2169 C C . GLU A 1 280 ? -23.312 18.969 7.672 1 85.19 280 GLU A C 1
ATOM 2171 O O . GLU A 1 280 ? -22.891 19.562 8.664 1 85.19 280 GLU A O 1
ATOM 2176 N N . CYS A 1 281 ? -23.438 17.688 7.613 1 88.12 281 CYS A N 1
ATOM 2177 C CA . CYS A 1 281 ? -23.109 16.844 8.758 1 88.12 281 CYS A CA 1
ATOM 2178 C C . CYS A 1 281 ? -21.625 16.938 9.094 1 88.12 281 CYS A C 1
ATOM 2180 O O . CYS A 1 281 ? -21.25 17.062 10.258 1 88.12 281 CYS A O 1
ATOM 2182 N N . ILE A 1 282 ? -20.844 16.938 8.094 1 90.81 282 ILE A N 1
ATOM 2183 C CA . ILE A 1 282 ? -19.391 17.016 8.289 1 90.81 282 ILE A CA 1
ATOM 2184 C C . ILE A 1 282 ? -19.016 18.391 8.836 1 90.81 282 ILE A C 1
ATOM 2186 O O . ILE A 1 282 ? -18.203 18.5 9.758 1 90.81 282 ILE A O 1
ATOM 2190 N N . GLN A 1 283 ? -19.609 19.406 8.328 1 88.31 283 GLN A N 1
ATOM 2191 C CA . GLN A 1 283 ? -19.328 20.75 8.781 1 88.31 283 GLN A CA 1
ATOM 2192 C C . GLN A 1 283 ? -19.703 20.938 10.242 1 88.31 283 GLN A C 1
ATOM 2194 O O . GLN A 1 283 ? -18.969 21.594 11.008 1 88.31 283 GLN A O 1
ATOM 2199 N N . ASN A 1 284 ? -20.812 20.391 10.594 1 90.56 284 ASN A N 1
ATOM 2200 C CA . ASN A 1 284 ? -21.234 20.469 11.992 1 90.56 284 ASN A CA 1
ATOM 2201 C C . ASN A 1 284 ? -20.266 19.75 12.914 1 90.56 284 ASN A C 1
ATOM 2203 O O . ASN A 1 284 ? -19.969 20.219 14.008 1 90.56 284 ASN A O 1
ATOM 2207 N N . GLN A 1 285 ? -19.875 18.672 12.445 1 91.81 285 GLN A N 1
ATOM 2208 C CA . GLN A 1 285 ? -18.891 17.906 13.211 1 91.81 285 GLN A CA 1
ATOM 2209 C C . GLN A 1 285 ? -17.594 18.688 13.367 1 91.81 285 GLN A C 1
ATOM 2211 O O . GLN A 1 285 ? -17 18.734 14.453 1 91.81 285 GLN A O 1
ATOM 2216 N N . VAL A 1 286 ? -17.141 19.297 12.344 1 93.12 286 VAL A N 1
ATOM 2217 C CA . VAL A 1 286 ? -15.898 20.062 12.336 1 93.12 286 VAL A CA 1
ATOM 2218 C C . VAL A 1 286 ? -16.031 21.266 13.258 1 93.12 286 VAL A C 1
ATOM 2220 O O . VAL A 1 286 ? -15.055 21.656 13.914 1 93.12 286 VAL A O 1
ATOM 2223 N N . GLN A 1 287 ? -17.156 21.797 13.367 1 92.5 287 GLN A N 1
ATOM 2224 C CA . GLN A 1 287 ? -17.391 22.938 14.242 1 92.5 287 GLN A CA 1
ATOM 2225 C C . GLN A 1 287 ? -17.188 22.562 15.703 1 92.5 287 GLN A C 1
ATOM 2227 O O . GLN A 1 287 ? -16.859 23.422 16.531 1 92.5 287 GLN A O 1
ATOM 2232 N N . GLU A 1 288 ? -17.328 21.328 15.977 1 92.94 288 GLU A N 1
ATOM 2233 C CA . GLU A 1 288 ? -17.094 20.875 17.344 1 92.94 288 GLU A CA 1
ATOM 2234 C C . GLU A 1 288 ? -15.625 20.984 17.719 1 92.94 288 GLU A C 1
ATOM 2236 O O . GLU A 1 288 ? -15.281 20.906 18.906 1 92.94 288 GLU A O 1
ATOM 2241 N N . MET A 1 289 ? -14.82 21.25 16.797 1 94.31 289 MET A N 1
ATOM 2242 C CA . MET A 1 289 ? -13.383 21.406 17.031 1 94.31 289 MET A CA 1
ATOM 2243 C C . MET A 1 289 ? -13.07 22.812 17.516 1 94.31 289 MET A C 1
ATOM 2245 O O . MET A 1 289 ? -12.023 23.062 18.109 1 94.31 289 MET A O 1
ATOM 2249 N N . VAL A 1 290 ? -13.945 23.734 17.312 1 96.38 290 VAL A N 1
ATOM 2250 C CA . VAL A 1 290 ? -13.68 25.156 17.5 1 96.38 290 VAL A CA 1
ATOM 2251 C C . VAL A 1 290 ? -13.336 25.438 18.953 1 96.38 290 VAL A C 1
ATOM 2253 O O . VAL A 1 290 ? -12.359 26.125 19.25 1 96.38 290 VAL A O 1
ATOM 2256 N N . PRO A 1 291 ? -14.07 24.859 19.938 1 97.38 291 PRO A N 1
ATOM 2257 C CA . PRO A 1 291 ? -13.688 25.125 21.328 1 97.38 291 PRO A CA 1
ATOM 2258 C C . PRO A 1 291 ? -12.266 24.656 21.656 1 97.38 291 PRO A C 1
ATOM 2260 O O . PRO A 1 291 ? -11.539 25.328 22.375 1 97.38 291 PRO A O 1
ATOM 2263 N N . ARG A 1 292 ? -11.867 23.531 21.172 1 97.56 292 ARG A N 1
ATOM 2264 C CA . ARG A 1 292 ? -10.508 23.031 21.359 1 97.56 292 ARG A CA 1
ATOM 2265 C C . ARG A 1 292 ? -9.484 23.969 20.734 1 97.56 292 ARG A C 1
ATOM 2267 O O . ARG A 1 292 ? -8.477 24.297 21.359 1 97.56 292 ARG A O 1
ATOM 2274 N N . ARG A 1 293 ? -9.82 24.391 19.5 1 97.94 293 ARG A N 1
ATOM 2275 C CA . ARG A 1 293 ? -8.969 25.328 18.781 1 97.94 293 ARG A CA 1
ATOM 2276 C C . ARG A 1 293 ? -8.766 26.609 19.594 1 97.94 293 ARG A C 1
ATOM 2278 O O . ARG A 1 293 ? -7.633 27.078 19.734 1 97.94 293 ARG A O 1
ATOM 2285 N N . GLU A 1 294 ? -9.789 27.125 20.156 1 98.25 294 GLU A N 1
ATOM 2286 C CA . GLU A 1 294 ? -9.727 28.391 20.891 1 98.25 294 GLU A CA 1
ATOM 2287 C C . GLU A 1 294 ? -8.93 28.234 22.188 1 98.25 294 GLU A C 1
ATOM 2289 O O . GLU A 1 294 ? -8.195 29.141 22.578 1 98.25 294 GLU A O 1
ATOM 2294 N N . ILE A 1 295 ? -9.117 27.156 22.797 1 98.5 295 ILE A N 1
ATOM 2295 C CA . ILE A 1 295 ? -8.398 26.906 24.047 1 98.5 295 ILE A CA 1
ATOM 2296 C C . ILE A 1 295 ? -6.898 26.859 23.781 1 98.5 295 ILE A C 1
ATOM 2298 O O . ILE A 1 295 ? -6.121 27.516 24.484 1 98.5 295 ILE A O 1
ATOM 2302 N N . PHE A 1 296 ? -6.484 26.172 22.797 1 98.56 296 PHE A N 1
ATOM 2303 C CA . PHE A 1 296 ? -5.062 26.094 22.469 1 98.56 296 PHE A CA 1
ATOM 2304 C C . PHE A 1 296 ? -4.57 27.438 21.922 1 98.56 296 PHE A C 1
ATOM 2306 O O . PHE A 1 296 ? -3.422 27.828 22.156 1 98.56 296 PHE A O 1
ATOM 2313 N N . TRP A 1 297 ? -5.426 28.125 21.156 1 98.38 297 TRP A N 1
ATOM 2314 C CA . TRP A 1 297 ? -5.055 29.438 20.625 1 98.38 297 TRP A CA 1
ATOM 2315 C C . TRP A 1 297 ? -4.695 30.391 21.75 1 98.38 297 TRP A C 1
ATOM 2317 O O . TRP A 1 297 ? -3.742 31.172 21.625 1 98.38 297 TRP A O 1
ATOM 2327 N N . GLN A 1 298 ? -5.375 30.359 22.828 1 98.31 298 GLN A N 1
ATOM 2328 C CA . GLN A 1 298 ? -5.105 31.219 23.953 1 98.31 298 GLN A CA 1
ATOM 2329 C C . GLN A 1 298 ? -3.693 31.016 24.5 1 98.31 298 GLN A C 1
ATOM 2331 O O . GLN A 1 298 ? -3.074 31.938 25.016 1 98.31 298 GLN A O 1
ATOM 2336 N N . VAL A 1 299 ? -3.229 29.859 24.297 1 98.5 299 VAL A N 1
ATOM 2337 C CA . VAL A 1 299 ? -1.897 29.516 24.781 1 98.5 299 VAL A CA 1
ATOM 2338 C C . VAL A 1 299 ? -0.848 29.922 23.75 1 98.5 299 VAL A C 1
ATOM 2340 O O . VAL A 1 299 ? 0.087 30.656 24.062 1 98.5 299 VAL A O 1
ATOM 2343 N N . VAL A 1 300 ? -1.029 29.547 22.531 1 98.31 300 VAL A N 1
ATOM 2344 C CA . VAL A 1 300 ? 0.046 29.609 21.547 1 98.31 300 VAL A CA 1
ATOM 2345 C C . VAL A 1 300 ? 0.099 31 20.922 1 98.31 300 VAL A C 1
ATOM 2347 O O . VAL A 1 300 ? 1.11 31.391 20.328 1 98.31 300 VAL A O 1
ATOM 2350 N N . SER A 1 301 ? -0.96 31.766 21.016 1 98 301 SER A N 1
ATOM 2351 C CA . SER A 1 301 ? -1.008 33.094 20.438 1 98 301 SER A CA 1
ATOM 2352 C C . SER A 1 301 ? 0.024 34 21.094 1 98 301 SER A C 1
ATOM 2354 O O . SER A 1 301 ? 0.369 35.062 20.547 1 98 301 SER A O 1
ATOM 2356 N N . LYS A 1 302 ? 0.536 33.594 22.203 1 97.5 302 LYS A N 1
ATOM 2357 C CA . LYS A 1 302 ? 1.511 34.375 22.953 1 97.5 302 LYS A CA 1
ATOM 2358 C C . LYS A 1 302 ? 2.893 34.312 22.297 1 97.5 302 LYS A C 1
ATOM 2360 O O . LYS A 1 302 ? 3.787 35.062 22.656 1 97.5 302 LYS A O 1
ATOM 2365 N N . TYR A 1 303 ? 3.07 33.469 21.328 1 96.56 303 TYR A N 1
ATOM 2366 C CA . TYR A 1 303 ? 4.41 33.188 20.828 1 96.56 303 TYR A CA 1
ATOM 2367 C C . TYR A 1 303 ? 4.48 33.375 19.328 1 96.56 303 TYR A C 1
ATOM 2369 O O . TYR A 1 303 ? 5.016 32.5 18.609 1 96.56 303 TYR A O 1
ATOM 2377 N N . ASN A 1 304 ? 3.939 34.375 18.781 1 95 304 ASN A N 1
ATOM 2378 C CA . ASN A 1 304 ? 3.971 34.781 17.375 1 95 304 ASN A CA 1
ATOM 2379 C C . ASN A 1 304 ? 3.5 33.625 16.484 1 95 304 ASN A C 1
ATOM 2381 O O . ASN A 1 304 ? 4.086 33.375 15.422 1 95 304 ASN A O 1
ATOM 2385 N N . THR A 1 305 ? 2.545 32.844 16.938 1 97.06 305 THR A N 1
ATOM 2386 C CA . THR A 1 305 ? 1.945 31.734 16.188 1 97.06 305 THR A CA 1
ATOM 2387 C C . THR A 1 305 ? 0.914 32.25 15.188 1 97.06 305 THR A C 1
ATOM 2389 O O . THR A 1 305 ? 0.142 33.156 15.508 1 97.06 305 THR A O 1
ATOM 2392 N N . TYR A 1 306 ? 0.986 31.75 13.984 1 95.56 306 TYR A N 1
ATOM 2393 C CA . TYR A 1 306 ? -0.077 32.062 13.039 1 95.56 306 TYR A CA 1
ATOM 2394 C C . TYR A 1 306 ? -1.374 31.359 13.414 1 95.56 306 TYR A C 1
ATOM 2396 O O . TYR A 1 306 ? -1.36 30.188 13.797 1 95.56 306 TYR A O 1
ATOM 2404 N N . ARG A 1 307 ? -2.416 32.125 13.336 1 96.12 307 ARG A N 1
ATOM 2405 C CA . ARG A 1 307 ? -3.707 31.516 13.617 1 96.12 307 ARG A CA 1
ATOM 2406 C C . ARG A 1 307 ? -4.168 30.656 12.445 1 96.12 307 ARG A C 1
ATOM 2408 O O . ARG A 1 307 ? -4.688 31.172 11.453 1 96.12 307 ARG A O 1
ATOM 2415 N N . ALA A 1 308 ? -4.031 29.453 12.602 1 93.56 308 ALA A N 1
ATOM 2416 C CA . ALA A 1 308 ? -4.402 28.516 11.547 1 93.56 308 ALA A CA 1
ATOM 2417 C C . ALA A 1 308 ? -5.887 28.641 11.203 1 93.56 308 ALA A C 1
ATOM 2419 O O . ALA A 1 308 ? -6.727 28.766 12.094 1 93.56 308 ALA A O 1
ATOM 2420 N N . ASN A 1 309 ? -6.199 28.641 9.945 1 95.25 309 ASN A N 1
ATOM 2421 C CA . ASN A 1 309 ? -7.59 28.703 9.516 1 95.25 309 ASN A CA 1
ATOM 2422 C C . ASN A 1 309 ? -8.062 27.391 8.906 1 95.25 309 ASN A C 1
ATOM 2424 O O . ASN A 1 309 ? -9.141 27.328 8.312 1 95.25 309 ASN A O 1
ATOM 2428 N N . GLY A 1 310 ? -7.273 26.359 9.023 1 95.75 310 GLY A N 1
ATOM 2429 C CA . GLY A 1 310 ? -7.621 25.016 8.594 1 95.75 310 GLY A CA 1
ATOM 2430 C C . GLY A 1 310 ? -6.875 23.938 9.352 1 95.75 310 GLY A C 1
ATOM 2431 O O . GLY A 1 310 ? -5.98 24.234 10.141 1 95.75 310 GLY A O 1
ATOM 2432 N N . GLY A 1 311 ? -7.273 22.688 9.133 1 95.94 311 GLY A N 1
ATOM 2433 C CA . GLY A 1 311 ? -6.68 21.578 9.867 1 95.94 311 GLY A CA 1
ATOM 2434 C C . GLY A 1 311 ? -7 21.609 11.352 1 95.94 311 GLY A C 1
ATOM 2435 O O . GLY A 1 311 ? -8.047 22.125 11.758 1 95.94 311 GLY A O 1
ATOM 2436 N N . PHE A 1 312 ? -6.25 20.969 12.141 1 97.44 312 PHE A N 1
ATOM 2437 C CA . PHE A 1 312 ? -6.414 21.016 13.586 1 97.44 312 PHE A CA 1
ATOM 2438 C C . PHE A 1 312 ? -5.059 20.969 14.289 1 97.44 312 PHE A C 1
ATOM 2440 O O . PHE A 1 312 ? -4.859 20.172 15.211 1 97.44 312 PHE A O 1
ATOM 2447 N N . PHE A 1 313 ? -4.203 21.844 13.711 1 97.12 313 PHE A N 1
ATOM 2448 C CA . PHE A 1 313 ? -2.834 21.984 14.188 1 97.12 313 PHE A CA 1
ATOM 2449 C C . PHE A 1 313 ? -2.51 23.438 14.477 1 97.12 313 PHE A C 1
ATOM 2451 O O . PHE A 1 313 ? -3.1 24.344 13.883 1 97.12 313 PHE A O 1
ATOM 2458 N N . PHE A 1 314 ? -1.631 23.641 15.391 1 98.19 314 PHE A N 1
ATOM 2459 C CA . PHE A 1 314 ? -0.859 24.875 15.469 1 98.19 314 PHE A CA 1
ATOM 2460 C C . PHE A 1 314 ? 0.626 24.609 15.273 1 98.19 314 PHE A C 1
ATOM 2462 O O . PHE A 1 314 ? 1.149 23.609 15.766 1 98.19 314 PHE A O 1
ATOM 2469 N N . PHE A 1 315 ? 1.219 25.375 14.469 1 98.56 315 PHE A N 1
ATOM 2470 C CA . PHE A 1 315 ? 2.658 25.328 14.242 1 98.56 315 PHE A CA 1
ATOM 2471 C C . PHE A 1 315 ? 3.354 26.484 14.969 1 98.56 315 PHE A C 1
ATOM 2473 O O . PHE A 1 315 ? 3.34 27.625 14.492 1 98.56 315 PHE A O 1
ATOM 2480 N N . VAL A 1 316 ? 3.996 26.188 16.094 1 98.12 316 VAL A N 1
ATOM 2481 C CA . VAL A 1 316 ? 4.379 27.188 17.078 1 98.12 316 VAL A CA 1
ATOM 2482 C C . VAL A 1 316 ? 5.891 27.406 17.047 1 98.12 316 VAL A C 1
ATOM 2484 O O . VAL A 1 316 ? 6.66 26.453 17.188 1 98.12 316 VAL A O 1
ATOM 2487 N N . PRO A 1 317 ? 6.297 28.656 16.844 1 97.19 317 PRO A N 1
ATOM 2488 C CA . PRO A 1 317 ? 7.734 28.938 16.906 1 97.19 317 PRO A CA 1
ATOM 2489 C C . PRO A 1 317 ? 8.305 28.766 18.312 1 97.19 317 PRO A C 1
ATOM 2491 O O . PRO A 1 317 ? 7.602 29 19.297 1 97.19 317 PRO A O 1
ATOM 2494 N N . ILE A 1 318 ? 9.516 28.359 18.359 1 97.19 318 ILE A N 1
ATOM 2495 C CA . ILE A 1 318 ? 10.266 28.281 19.609 1 97.19 318 ILE A CA 1
ATOM 2496 C C . ILE A 1 318 ? 11.555 29.094 19.484 1 97.19 318 ILE A C 1
ATOM 2498 O O . ILE A 1 318 ? 11.906 29.547 18.391 1 97.19 318 ILE A O 1
ATOM 2502 N N . PRO A 1 319 ? 12.219 29.328 20.578 1 95.5 319 PRO A N 1
ATOM 2503 C CA . PRO A 1 319 ? 13.469 30.078 20.5 1 95.5 319 PRO A CA 1
ATOM 2504 C C . PRO A 1 319 ? 14.492 29.438 19.562 1 95.5 319 PRO A C 1
ATOM 2506 O O . PRO A 1 319 ? 14.633 28.219 19.547 1 95.5 319 PRO A O 1
ATOM 2509 N N . LYS A 1 320 ? 15.188 30.266 18.812 1 93.19 320 LYS A N 1
ATOM 2510 C CA . LYS A 1 320 ? 16.141 29.797 17.812 1 93.19 320 LYS A CA 1
ATOM 2511 C C . LYS A 1 320 ? 17.297 29.047 18.469 1 93.19 320 LYS A C 1
ATOM 2513 O O . LYS A 1 320 ? 17.969 28.234 17.828 1 93.19 320 LYS A O 1
ATOM 2518 N N . SER A 1 321 ? 17.516 29.281 19.672 1 93.38 321 SER A N 1
ATOM 2519 C CA . SER A 1 321 ? 18.641 28.703 20.391 1 93.38 321 SER A CA 1
ATOM 2520 C C . SER A 1 321 ? 18.359 27.266 20.781 1 93.38 321 SER A C 1
ATOM 2522 O O . SER A 1 321 ? 19.266 26.531 21.188 1 93.38 321 SER A O 1
ATOM 2524 N N . ILE A 1 322 ? 17.109 26.875 20.641 1 92.69 322 ILE A N 1
ATOM 2525 C CA . ILE A 1 322 ? 16.719 25.516 21.047 1 92.69 322 ILE A CA 1
ATOM 2526 C C . ILE A 1 322 ? 16.266 24.719 19.828 1 92.69 322 ILE A C 1
ATOM 2528 O O . ILE A 1 322 ? 15.477 25.219 19.016 1 92.69 322 ILE A O 1
ATOM 2532 N N . SER A 1 323 ? 16.766 23.547 19.703 1 91.5 323 SER A N 1
ATOM 2533 C CA . SER A 1 323 ? 16.281 22.688 18.625 1 91.5 323 SER A CA 1
ATOM 2534 C C . SER A 1 323 ? 14.891 22.156 18.938 1 91.5 323 SER A C 1
ATOM 2536 O O . SER A 1 323 ? 14.523 22 20.094 1 91.5 323 SER A O 1
ATOM 2538 N N . SER A 1 324 ? 14.203 21.828 17.906 1 94.44 324 SER A N 1
ATOM 2539 C CA . SER A 1 324 ? 12.859 21.312 18.125 1 94.44 324 SER A CA 1
ATOM 2540 C C . SER A 1 324 ? 12.898 19.953 18.828 1 94.44 324 SER A C 1
ATOM 2542 O O . SER A 1 324 ? 12.023 19.641 19.641 1 94.44 324 SER A O 1
ATOM 2544 N N . TYR A 1 325 ? 13.93 19.156 18.609 1 92.12 325 TYR A N 1
ATOM 2545 C CA . TYR A 1 325 ? 14.055 17.875 19.281 1 92.12 325 TYR A CA 1
ATOM 2546 C C . TYR A 1 325 ? 14.336 18.062 20.766 1 92.12 325 TYR A C 1
ATOM 2548 O O . TYR A 1 325 ? 13.781 17.344 21.609 1 92.12 325 TYR A O 1
ATOM 2556 N N . ASP A 1 326 ? 15.172 18.969 21.062 1 92.5 326 ASP A N 1
ATOM 2557 C CA . ASP A 1 326 ? 15.453 19.266 22.453 1 92.5 326 ASP A CA 1
ATOM 2558 C C . ASP A 1 326 ? 14.203 19.797 23.172 1 92.5 326 ASP A C 1
ATOM 2560 O O . ASP A 1 326 ? 13.945 19.453 24.312 1 92.5 326 ASP A O 1
ATOM 2564 N N . ALA A 1 327 ? 13.523 20.625 22.469 1 95.31 327 ALA A N 1
ATOM 2565 C CA . ALA A 1 327 ? 12.281 21.156 23.031 1 95.31 327 ALA A CA 1
ATOM 2566 C C . ALA A 1 327 ? 11.289 20.047 23.328 1 95.31 327 ALA A C 1
ATOM 2568 O O . ALA A 1 327 ? 10.68 20.016 24.391 1 95.31 327 ALA A O 1
ATOM 2569 N N . VAL A 1 328 ? 11.133 19.125 22.422 1 94.38 328 VAL A N 1
ATOM 2570 C CA . VAL A 1 328 ? 10.195 18.016 22.594 1 94.38 328 VAL A CA 1
ATOM 2571 C C . VAL A 1 328 ? 10.625 17.156 23.781 1 94.38 328 VAL A C 1
ATOM 2573 O O . VAL A 1 328 ? 9.797 16.75 24.594 1 94.38 328 VAL A O 1
ATOM 2576 N N . SER A 1 329 ? 11.914 16.891 23.844 1 92.38 329 SER A N 1
ATOM 2577 C CA . SER A 1 329 ? 12.445 16.125 24.969 1 92.38 329 SER A CA 1
ATOM 2578 C C . SER A 1 329 ? 12.117 16.797 26.297 1 92.38 329 SER A C 1
ATOM 2580 O O . SER A 1 329 ? 11.695 16.141 27.25 1 92.38 329 SER A O 1
ATOM 2582 N N . TYR A 1 330 ? 12.289 18.016 26.312 1 92.56 330 TYR A N 1
ATOM 2583 C CA . TYR A 1 330 ? 12.008 18.781 27.5 1 92.56 330 TYR A CA 1
ATOM 2584 C C . TYR A 1 330 ? 10.523 18.719 27.859 1 92.56 330 TYR A C 1
ATOM 2586 O O . TYR A 1 330 ? 10.164 18.5 29.016 1 92.56 330 TYR A O 1
ATOM 2594 N N . LEU A 1 331 ? 9.648 18.922 26.891 1 95.06 331 LEU A N 1
ATOM 2595 C CA . LEU A 1 331 ? 8.211 18.906 27.109 1 95.06 331 LEU A CA 1
ATOM 2596 C C . LEU A 1 331 ? 7.742 17.562 27.641 1 95.06 331 LEU A C 1
ATOM 2598 O O . LEU A 1 331 ? 6.898 17.5 28.531 1 95.06 331 LEU A O 1
ATOM 2602 N N . ILE A 1 332 ? 8.289 16.5 27.125 1 93.62 332 ILE A N 1
ATOM 2603 C CA . ILE A 1 332 ? 7.883 15.164 27.531 1 93.62 332 ILE A CA 1
ATOM 2604 C C . ILE A 1 332 ? 8.344 14.891 28.969 1 93.62 332 ILE A C 1
ATOM 2606 O O . ILE A 1 332 ? 7.551 14.453 29.812 1 93.62 332 ILE A O 1
ATOM 2610 N N . HIS A 1 333 ? 9.562 15.172 29.234 1 92.38 333 HIS A N 1
ATOM 2611 C CA . HIS A 1 333 ? 10.164 14.805 30.5 1 92.38 333 HIS A CA 1
ATOM 2612 C C . HIS A 1 333 ? 9.609 15.664 31.641 1 92.38 333 HIS A C 1
ATOM 2614 O O . HIS A 1 333 ? 9.406 15.172 32.75 1 92.38 333 HIS A O 1
ATOM 2620 N N . LYS A 1 334 ? 9.344 16.875 31.344 1 94.06 334 LYS A N 1
ATOM 2621 C CA . LYS A 1 334 ? 8.984 17.797 32.438 1 94.06 334 LYS A CA 1
ATOM 2622 C C . LYS A 1 334 ? 7.469 17.938 32.531 1 94.06 334 LYS A C 1
ATOM 2624 O O . LYS A 1 334 ? 6.934 18.156 33.625 1 94.06 334 LYS A O 1
ATOM 2629 N N . TYR A 1 335 ? 6.809 17.781 31.391 1 95.38 335 TYR A N 1
ATOM 2630 C CA . TYR A 1 335 ? 5.395 18.141 31.422 1 95.38 335 TYR A CA 1
ATOM 2631 C C . TYR A 1 335 ? 4.531 17 30.891 1 95.38 335 TYR A C 1
ATOM 2633 O O . TYR A 1 335 ? 3.301 17.078 30.922 1 95.38 335 TYR A O 1
ATOM 2641 N N . GLY A 1 336 ? 5.156 15.961 30.344 1 94.88 336 GLY A N 1
ATOM 2642 C CA . GLY A 1 336 ? 4.418 14.828 29.812 1 94.88 336 GLY A CA 1
ATOM 2643 C C . GLY A 1 336 ? 3.715 15.125 28.5 1 94.88 336 GLY A C 1
ATOM 2644 O O . GLY A 1 336 ? 2.715 14.484 28.172 1 94.88 336 GLY A O 1
ATOM 2645 N N . ILE A 1 337 ? 4.207 16.125 27.797 1 96 337 ILE A N 1
ATOM 2646 C CA . ILE A 1 337 ? 3.566 16.531 26.547 1 96 337 ILE A CA 1
ATOM 2647 C C . ILE A 1 337 ? 4.391 16.047 25.359 1 96 337 ILE A C 1
ATOM 2649 O O . ILE A 1 337 ? 5.578 16.344 25.266 1 96 337 ILE A O 1
ATOM 2653 N N . LEU A 1 338 ? 3.744 15.305 24.531 1 96 338 LEU A N 1
ATOM 2654 C CA . LEU A 1 338 ? 4.391 14.875 23.297 1 96 338 LEU A CA 1
ATOM 2655 C C . LEU A 1 338 ? 3.854 15.656 22.094 1 96 338 LEU A C 1
ATOM 2657 O O . LEU A 1 338 ? 2.643 15.695 21.859 1 96 338 LEU A O 1
ATOM 2661 N N . VAL A 1 339 ? 4.727 16.344 21.406 1 96.62 339 VAL A N 1
ATOM 2662 C CA . VAL A 1 339 ? 4.41 17.062 20.172 1 96.62 339 VAL A CA 1
ATOM 2663 C C . VAL A 1 339 ? 5.43 16.703 19.094 1 96.62 339 VAL A C 1
ATOM 2665 O O . VAL A 1 339 ? 6.453 16.078 19.375 1 96.62 339 VAL A O 1
ATOM 2668 N N . PHE A 1 340 ? 5.137 17.062 17.875 1 96.44 340 PHE A N 1
ATOM 2669 C CA . PHE A 1 340 ? 6.105 16.812 16.812 1 96.44 340 PHE A CA 1
ATOM 2670 C C . PHE A 1 340 ? 7.094 17.953 16.703 1 96.44 340 PHE A C 1
ATOM 2672 O O . PHE A 1 340 ? 6.699 19.125 16.734 1 96.44 340 PHE A O 1
ATOM 2679 N N . PRO A 1 341 ? 8.383 17.609 16.609 1 96.31 341 PRO A N 1
ATOM 2680 C CA . PRO A 1 341 ? 9.375 18.641 16.297 1 96.31 341 PRO A CA 1
ATOM 2681 C C . PRO A 1 341 ? 9.242 19.188 14.875 1 96.31 341 PRO A C 1
ATOM 2683 O O . PRO A 1 341 ? 8.961 18.422 13.945 1 96.31 341 PRO A O 1
ATOM 2686 N N . GLY A 1 342 ? 9.414 20.469 14.742 1 96.56 342 GLY A N 1
ATOM 2687 C CA . GLY A 1 342 ? 9.312 21.109 13.445 1 96.56 342 GLY A CA 1
ATOM 2688 C C . GLY A 1 342 ? 10.336 20.609 12.445 1 96.56 342 GLY A C 1
ATOM 2689 O O . GLY A 1 342 ? 10.133 20.719 11.234 1 96.56 342 GLY A O 1
ATOM 2690 N N . GLN A 1 343 ? 11.367 20.016 12.945 1 94 343 GLN A N 1
ATOM 2691 C CA . GLN A 1 343 ? 12.406 19.453 12.086 1 94 343 GLN A CA 1
ATOM 2692 C C . GLN A 1 343 ? 11.828 18.438 11.117 1 94 343 GLN A C 1
ATOM 2694 O O . GLN A 1 343 ? 12.289 18.312 9.984 1 94 343 GLN A O 1
ATOM 2699 N N . LEU A 1 344 ? 10.82 17.703 11.539 1 94.56 344 LEU A N 1
ATOM 2700 C CA . LEU A 1 344 ? 10.18 16.703 10.695 1 94.56 344 LEU A CA 1
ATOM 2701 C C . LEU A 1 344 ? 9.531 17.359 9.469 1 94.56 344 LEU A C 1
ATOM 2703 O O . LEU A 1 344 ? 9.305 16.703 8.461 1 94.56 344 LEU A O 1
ATOM 2707 N N . PHE A 1 345 ? 9.25 18.656 9.617 1 96.75 345 PHE A N 1
ATOM 2708 C CA . PHE A 1 345 ? 8.531 19.391 8.578 1 96.75 345 PHE A CA 1
ATOM 2709 C C . PHE A 1 345 ? 9.453 20.391 7.887 1 96.75 345 PHE A C 1
ATOM 2711 O O . PHE A 1 345 ? 8.984 21.266 7.168 1 96.75 345 PHE A O 1
ATOM 2718 N N . GLY A 1 346 ? 10.719 20.359 8.219 1 94.81 346 GLY A N 1
ATOM 2719 C CA . GLY A 1 346 ? 11.719 21.203 7.598 1 94.81 346 GLY A CA 1
ATOM 2720 C C . GLY A 1 346 ? 11.914 22.516 8.328 1 94.81 346 GLY A C 1
ATOM 2721 O O . GLY A 1 346 ? 12.555 23.438 7.805 1 94.81 346 GLY A O 1
ATOM 2722 N N . MET A 1 347 ? 11.289 22.641 9.5 1 95.69 347 MET A N 1
ATOM 2723 C CA . MET A 1 347 ? 11.391 23.875 10.281 1 95.69 347 MET A CA 1
ATOM 2724 C C . MET A 1 347 ? 11.852 23.562 11.703 1 95.69 347 MET A C 1
ATOM 2726 O O . MET A 1 347 ? 11.031 23.484 12.625 1 95.69 347 MET A O 1
ATOM 2730 N N . PRO A 1 348 ? 13.156 23.531 12.008 1 93.94 348 PRO A N 1
ATOM 2731 C CA . PRO A 1 348 ? 13.695 23.031 13.273 1 93.94 348 PRO A CA 1
ATOM 2732 C C . PRO A 1 348 ? 13.375 23.953 14.453 1 93.94 348 PRO A C 1
ATOM 2734 O O . PRO A 1 348 ? 13.586 23.578 15.609 1 93.94 348 PRO A O 1
ATOM 2737 N N . ASN A 1 349 ? 12.82 25.125 14.281 1 94.44 349 ASN A N 1
ATOM 2738 C CA . ASN A 1 349 ? 12.516 26.031 15.383 1 94.44 349 ASN A CA 1
ATOM 2739 C C . ASN A 1 349 ? 11.008 26.156 15.609 1 94.44 349 ASN A C 1
ATOM 2741 O O . ASN A 1 349 ? 10.531 27.219 16 1 94.44 349 ASN A O 1
ATOM 2745 N N . TYR A 1 350 ? 10.32 25.094 15.227 1 97.44 350 TYR A N 1
ATOM 2746 C CA . TYR A 1 350 ? 8.875 25.047 15.43 1 97.44 350 TYR A CA 1
ATOM 2747 C C . TYR A 1 350 ? 8.461 23.75 16.109 1 97.44 350 TYR A C 1
ATOM 2749 O O . TYR A 1 350 ? 9.234 22.797 16.172 1 97.44 350 TYR A O 1
ATOM 2757 N N . LEU A 1 351 ? 7.301 23.75 16.656 1 97.94 351 LEU A N 1
ATOM 2758 C CA . LEU A 1 351 ? 6.586 22.578 17.141 1 97.94 351 LEU A CA 1
ATOM 2759 C C . LEU A 1 351 ? 5.207 22.469 16.5 1 97.94 351 LEU A C 1
ATOM 2761 O O . LEU A 1 351 ? 4.52 23.484 16.312 1 97.94 351 LEU A O 1
ATOM 2765 N N . ARG A 1 352 ? 4.836 21.312 16.125 1 98.19 352 ARG A N 1
ATOM 2766 C CA . ARG A 1 352 ? 3.465 21.094 15.68 1 98.19 352 ARG A CA 1
ATOM 2767 C C . ARG A 1 352 ? 2.609 20.516 16.797 1 98.19 352 ARG A C 1
ATOM 2769 O O . ARG A 1 352 ? 2.9 19.438 17.328 1 98.19 352 ARG A O 1
ATOM 2776 N N . ILE A 1 353 ? 1.573 21.188 17.109 1 98.19 353 ILE A N 1
ATOM 2777 C CA . ILE A 1 353 ? 0.63 20.797 18.141 1 98.19 353 ILE A CA 1
ATOM 2778 C C . ILE A 1 353 ? -0.694 20.375 17.516 1 98.19 353 ILE A C 1
ATOM 2780 O O . ILE A 1 353 ? -1.331 21.172 16.812 1 98.19 353 ILE A O 1
ATOM 2784 N N . SER A 1 354 ? -1.081 19.172 17.719 1 97.81 354 SER A N 1
ATOM 2785 C CA . SER A 1 354 ? -2.361 18.672 17.234 1 97.81 354 SER A CA 1
ATOM 2786 C C . SER A 1 354 ? -3.393 18.609 18.359 1 97.81 354 SER A C 1
ATOM 2788 O O . SER A 1 354 ? -3.098 18.125 19.453 1 97.81 354 SER A O 1
ATOM 2790 N N . TYR A 1 355 ? -4.574 19.062 18.141 1 97.06 355 TYR A N 1
ATOM 2791 C CA . TYR A 1 355 ? -5.594 19.078 19.172 1 97.06 355 TYR A CA 1
ATOM 2792 C C . TYR A 1 355 ? -6.812 18.266 18.75 1 97.06 355 TYR A C 1
ATOM 2794 O O . TYR A 1 355 ? -7.805 18.203 19.484 1 97.06 355 TYR A O 1
ATOM 2802 N N . GLY A 1 356 ? -6.73 17.625 17.625 1 95.19 356 GLY A N 1
ATOM 2803 C CA . GLY A 1 356 ? -7.883 17 17 1 95.19 356 GLY A CA 1
ATOM 2804 C C . GLY A 1 356 ? -8.383 15.773 17.75 1 95.19 356 GLY A C 1
ATOM 2805 O O . GLY A 1 356 ? -9.578 15.477 17.734 1 95.19 356 GLY A O 1
ATOM 2806 N N . SER A 1 357 ? -7.523 15.07 18.438 1 94.25 357 SER A N 1
ATOM 2807 C CA . SER A 1 357 ? -7.879 13.773 19 1 94.25 357 SER A CA 1
ATOM 2808 C C . SER A 1 357 ? -8.352 13.922 20.453 1 94.25 357 SER A C 1
ATOM 2810 O O . SER A 1 357 ? -8.812 12.953 21.047 1 94.25 357 SER A O 1
ATOM 2812 N N . LEU A 1 358 ? -8.375 15.094 21.047 1 95.62 358 LEU A N 1
ATOM 2813 C CA . LEU A 1 358 ? -8.586 15.297 22.484 1 95.62 358 LEU A CA 1
ATOM 2814 C C . LEU A 1 358 ? -10.062 15.539 22.781 1 95.62 358 LEU A C 1
ATOM 2816 O O . LEU A 1 358 ? -10.75 16.219 22.031 1 95.62 358 LEU A O 1
ATOM 2820 N N . SER A 1 359 ? -10.438 14.984 23.922 1 94.94 359 SER A N 1
ATOM 2821 C CA . SER A 1 359 ? -11.695 15.453 24.5 1 94.94 359 SER A CA 1
ATOM 2822 C C . SER A 1 359 ? -11.578 16.891 24.984 1 94.94 359 SER A C 1
ATOM 2824 O O . SER A 1 359 ? -10.469 17.438 25.078 1 94.94 359 SER A O 1
ATOM 2826 N N . LEU A 1 360 ? -12.695 17.453 25.219 1 96.06 360 LEU A N 1
ATOM 2827 C CA . LEU A 1 360 ? -12.664 18.828 25.719 1 96.06 360 LEU A CA 1
ATOM 2828 C C . LEU A 1 360 ? -11.922 18.906 27.047 1 96.06 360 LEU A C 1
ATOM 2830 O O . LEU A 1 360 ? -11.172 19.859 27.281 1 96.06 360 LEU A O 1
ATOM 2834 N N . HIS A 1 361 ? -12.164 17.906 27.875 1 96.56 361 HIS A N 1
ATOM 2835 C CA . HIS A 1 361 ? -11.484 17.859 29.172 1 96.56 361 HIS A CA 1
ATOM 2836 C C . HIS A 1 361 ? -9.977 17.719 29 1 96.56 361 HIS A C 1
ATOM 2838 O O . HIS A 1 361 ? -9.203 18.469 29.609 1 96.56 361 HIS A O 1
ATOM 2844 N N . GLU A 1 362 ? -9.562 16.828 28.141 1 96.44 362 GLU A N 1
ATOM 2845 C CA . GLU A 1 362 ? -8.141 16.656 27.859 1 96.44 362 GLU A CA 1
ATOM 2846 C C . GLU A 1 362 ? -7.531 17.906 27.25 1 96.44 362 GLU A C 1
ATOM 2848 O O . GLU A 1 362 ? -6.367 18.234 27.5 1 96.44 362 GLU A O 1
ATOM 2853 N N . THR A 1 363 ? -8.328 18.578 26.453 1 98 363 THR A N 1
ATOM 2854 C CA . THR A 1 363 ? -7.879 19.812 25.812 1 98 363 THR A CA 1
ATOM 2855 C C . THR A 1 363 ? -7.5 20.859 26.844 1 98 363 THR A C 1
ATOM 2857 O O . THR A 1 363 ? -6.422 21.453 26.781 1 98 363 THR A O 1
ATOM 2860 N N . LYS A 1 364 ? -8.305 21.031 27.781 1 98.19 364 LYS A N 1
ATOM 2861 C CA . LYS A 1 364 ? -8.07 22.016 28.828 1 98.19 364 LYS A CA 1
ATOM 2862 C C . LYS A 1 364 ? -6.82 21.672 29.625 1 98.19 364 LYS A C 1
ATOM 2864 O O . LYS A 1 364 ? -5.973 22.531 29.875 1 98.19 364 LYS A O 1
ATOM 2869 N N . GLU A 1 365 ? -6.676 20.422 29.953 1 98.06 365 GLU A N 1
ATOM 2870 C CA . GLU A 1 365 ? -5.531 19.984 30.75 1 98.06 365 GLU A CA 1
ATOM 2871 C C . GLU A 1 365 ? -4.23 20.125 29.953 1 98.06 365 GLU A C 1
ATOM 2873 O O . GLU A 1 365 ? -3.242 20.656 30.469 1 98.06 365 GLU A O 1
ATOM 2878 N N . ALA A 1 366 ? -4.301 19.656 28.781 1 98.19 366 ALA A N 1
ATOM 2879 C CA . ALA A 1 366 ? -3.111 19.703 27.922 1 98.19 366 ALA A CA 1
ATOM 2880 C C . ALA A 1 366 ? -2.707 21.141 27.641 1 98.19 366 ALA A C 1
ATOM 2882 O O . ALA A 1 366 ? -1.52 21.484 27.641 1 98.19 366 ALA A O 1
ATOM 2883 N N . ALA A 1 367 ? -3.664 21.984 27.406 1 98.5 367 ALA A N 1
ATOM 2884 C CA . ALA A 1 367 ? -3.391 23.391 27.125 1 98.5 367 ALA A CA 1
ATOM 2885 C C . ALA A 1 367 ? -2.75 24.078 28.328 1 98.5 367 ALA A C 1
ATOM 2887 O O . ALA A 1 367 ? -1.838 24.891 28.188 1 98.5 367 ALA A O 1
ATOM 2888 N N . ASN A 1 368 ? -3.238 23.734 29.469 1 98.25 368 ASN A N 1
ATOM 2889 C CA . ASN A 1 368 ? -2.666 24.297 30.688 1 98.25 368 ASN A CA 1
ATOM 2890 C C . ASN A 1 368 ? -1.205 23.891 30.859 1 98.25 368 ASN A C 1
ATOM 2892 O O . ASN A 1 368 ? -0.36 24.734 31.188 1 98.25 368 ASN A O 1
ATOM 2896 N N . GLN A 1 369 ? -0.945 22.688 30.656 1 97.81 369 GLN A N 1
ATOM 2897 C CA . GLN A 1 369 ? 0.427 22.203 30.766 1 97.81 369 GLN A CA 1
ATOM 2898 C C . GLN A 1 369 ? 1.309 22.797 29.672 1 97.81 369 GLN A C 1
ATOM 2900 O O . GLN A 1 369 ? 2.469 23.141 29.922 1 97.81 369 GLN A O 1
ATOM 2905 N N . LEU A 1 370 ? 0.771 22.891 28.516 1 98.44 370 LEU A N 1
ATOM 2906 C CA . LEU A 1 370 ? 1.512 23.469 27.406 1 98.44 370 LEU A CA 1
ATOM 2907 C C . LEU A 1 370 ? 1.855 24.938 27.688 1 98.44 370 LEU A C 1
ATOM 2909 O O . LEU A 1 370 ? 2.936 25.406 27.328 1 98.44 370 LEU A O 1
ATOM 2913 N N . ASN A 1 371 ? 0.921 25.609 28.266 1 98.31 371 ASN A N 1
ATOM 2914 C CA . ASN A 1 371 ? 1.157 27 28.656 1 98.31 371 ASN A CA 1
ATOM 2915 C C . ASN A 1 371 ? 2.385 27.141 29.547 1 98.31 371 ASN A C 1
ATOM 2917 O O . ASN A 1 371 ? 3.234 28 29.312 1 98.31 371 ASN A O 1
ATOM 2921 N N . LYS A 1 372 ? 2.467 26.312 30.516 1 97.88 372 LYS A N 1
ATOM 2922 C CA . LYS A 1 372 ? 3.617 26.312 31.422 1 97.88 372 LYS A CA 1
ATOM 2923 C C . LYS A 1 372 ? 4.895 25.938 30.672 1 97.88 372 LYS A C 1
ATOM 2925 O O . LYS A 1 372 ? 5.938 26.562 30.859 1 97.88 372 LYS A O 1
ATOM 2930 N N . ALA A 1 373 ? 4.777 24.938 29.891 1 97.12 373 ALA A N 1
ATOM 2931 C CA . ALA A 1 373 ? 5.934 24.406 29.172 1 97.12 373 ALA A CA 1
ATOM 2932 C C . ALA A 1 373 ? 6.52 25.469 28.234 1 97.12 373 ALA A C 1
ATOM 2934 O O . ALA A 1 373 ? 7.734 25.656 28.203 1 97.12 373 ALA A O 1
ATOM 2935 N N . LEU A 1 374 ? 5.676 26.094 27.453 1 97.38 374 LEU A N 1
ATOM 2936 C CA . LEU A 1 374 ? 6.137 27.094 26.484 1 97.38 374 LEU A CA 1
ATOM 2937 C C . LEU A 1 374 ? 6.723 28.312 27.203 1 97.38 374 LEU A C 1
ATOM 2939 O O . LEU A 1 374 ? 7.715 28.891 26.75 1 97.38 374 LEU A O 1
ATOM 2943 N N . ALA A 1 375 ? 6.133 28.688 28.281 1 96.75 375 ALA A N 1
ATOM 2944 C CA . ALA A 1 375 ? 6.668 29.797 29.062 1 96.75 375 ALA A CA 1
ATOM 2945 C C . ALA A 1 375 ? 8.102 29.516 29.5 1 96.75 375 ALA A C 1
ATOM 2947 O O . ALA A 1 375 ? 8.977 30.375 29.391 1 96.75 375 ALA A O 1
ATOM 2948 N N . THR A 1 376 ? 8.273 28.344 29.953 1 94.56 376 THR A N 1
ATOM 2949 C CA . THR A 1 376 ? 9.594 27.953 30.422 1 94.56 376 THR A CA 1
ATOM 2950 C C . THR A 1 376 ? 10.586 27.922 29.266 1 94.56 376 THR A C 1
ATOM 2952 O O . THR A 1 376 ? 11.742 28.328 29.422 1 94.56 376 THR A O 1
ATOM 2955 N N . LEU A 1 377 ? 10.18 27.391 28.156 1 94.12 377 LEU A N 1
ATOM 2956 C CA . LEU A 1 377 ? 11.055 27.328 26.984 1 94.12 377 LEU A CA 1
ATOM 2957 C C . LEU A 1 377 ? 11.516 28.719 26.578 1 94.12 377 LEU A C 1
ATOM 2959 O O . LEU A 1 377 ? 12.672 28.906 26.188 1 94.12 377 LEU A O 1
ATOM 2963 N N . TRP A 1 378 ? 10.703 29.641 26.578 1 94.12 378 TRP A N 1
ATOM 2964 C CA . TRP A 1 378 ? 11.008 30.984 26.109 1 94.12 378 TRP A CA 1
ATOM 2965 C C . TRP A 1 378 ? 11.727 31.797 27.188 1 94.12 378 TRP A C 1
ATOM 2967 O O . TRP A 1 378 ? 12.445 32.75 26.891 1 94.12 378 TRP A O 1
ATOM 2977 N N . ASP A 1 379 ? 11.555 31.391 28.406 1 90.75 379 ASP A N 1
ATOM 2978 C CA . ASP A 1 379 ? 12.289 32.062 29.484 1 90.75 379 ASP A CA 1
ATOM 2979 C C . ASP A 1 379 ? 13.758 31.625 29.484 1 90.75 379 ASP A C 1
ATOM 2981 O O . ASP A 1 379 ? 14.641 32.406 29.828 1 90.75 379 ASP A O 1
ATOM 2985 N N . ASN A 1 380 ? 14.047 30.391 29.234 1 74.62 380 ASN A N 1
ATOM 2986 C CA . ASN A 1 380 ? 15.398 29.844 29.219 1 74.62 380 ASN A CA 1
ATOM 2987 C C . ASN A 1 380 ? 16.094 30.094 27.891 1 74.62 380 ASN A C 1
ATOM 2989 O O . ASN A 1 380 ? 17.156 29.531 27.625 1 74.62 380 ASN A O 1
ATOM 2993 N N . ARG A 1 381 ? 15.711 31.047 27.172 1 68.75 381 ARG A N 1
ATOM 2994 C CA . ARG A 1 381 ? 16.234 31.312 25.828 1 68.75 381 ARG A CA 1
ATOM 2995 C C . ARG A 1 381 ? 17.547 32.062 25.891 1 68.75 381 ARG A C 1
ATOM 2997 O O . ARG A 1 381 ? 17.828 32.781 26.859 1 68.75 381 ARG A O 1
ATOM 3004 N N . MET B 1 1 ? -4.949 24.453 -29.109 1 26.55 1 MET B N 1
ATOM 3005 C CA . MET B 1 1 ? -5.129 23.344 -28.172 1 26.55 1 MET B CA 1
ATOM 3006 C C . MET B 1 1 ? -3.781 22.766 -27.75 1 26.55 1 MET B C 1
ATOM 3008 O O . MET B 1 1 ? -3.174 21.984 -28.484 1 26.55 1 MET B O 1
ATOM 3012 N N . SER B 1 2 ? -2.842 23.516 -27.094 1 37.69 2 SER B N 1
ATOM 3013 C CA . SER B 1 2 ? -1.403 23.391 -26.875 1 37.69 2 SER B CA 1
ATOM 3014 C C . SER B 1 2 ? -1.051 22.062 -26.219 1 37.69 2 SER B C 1
ATOM 3016 O O . SER B 1 2 ? -1.713 21.641 -25.266 1 37.69 2 SER B O 1
ATOM 3018 N N . THR B 1 3 ? -0.615 21.016 -26.812 1 43.34 3 THR B N 1
ATOM 3019 C CA . THR B 1 3 ? -0.229 19.641 -26.531 1 43.34 3 THR B CA 1
ATOM 3020 C C . THR B 1 3 ? 0.486 19.547 -25.188 1 43.34 3 THR B C 1
ATOM 3022 O O . THR B 1 3 ? 1.549 20.141 -25 1 43.34 3 THR B O 1
ATOM 3025 N N . SER B 1 4 ? -0.267 19.438 -24.031 1 56.38 4 SER B N 1
ATOM 3026 C CA . SER B 1 4 ? 0.247 19.5 -22.656 1 56.38 4 SER B CA 1
ATOM 3027 C C . SER B 1 4 ? 1.577 18.766 -22.547 1 56.38 4 SER B C 1
ATOM 3029 O O . SER B 1 4 ? 1.734 17.656 -23.078 1 56.38 4 SER B O 1
ATOM 3031 N N . ASN B 1 5 ? 2.717 19.469 -22.484 1 74.75 5 ASN B N 1
ATOM 3032 C CA . ASN B 1 5 ? 4.094 19.047 -22.25 1 74.75 5 ASN B CA 1
ATOM 3033 C C . ASN B 1 5 ? 4.227 18.281 -20.938 1 74.75 5 ASN B C 1
ATOM 3035 O O . ASN B 1 5 ? 5.332 18.141 -20.406 1 74.75 5 ASN B O 1
ATOM 3039 N N . LEU B 1 6 ? 2.959 17.906 -20.547 1 80.75 6 LEU B N 1
ATOM 3040 C CA . LEU B 1 6 ? 3.02 17.094 -19.328 1 80.75 6 LEU B CA 1
ATOM 3041 C C . LEU B 1 6 ? 3.543 15.695 -19.641 1 80.75 6 LEU B C 1
ATOM 3043 O O . LEU B 1 6 ? 3.174 15.094 -20.641 1 80.75 6 LEU B O 1
ATOM 3047 N N . SER B 1 7 ? 4.582 15.344 -18.906 1 79.38 7 SER B N 1
ATOM 3048 C CA . SER B 1 7 ? 5.156 14.023 -19.141 1 79.38 7 SER B CA 1
ATOM 3049 C C . SER B 1 7 ? 4.902 13.094 -17.969 1 79.38 7 SER B C 1
ATOM 3051 O O . SER B 1 7 ? 4.539 13.555 -16.875 1 79.38 7 SER B O 1
ATOM 3053 N N . SER B 1 8 ? 4.855 11.812 -18.234 1 83.88 8 SER B N 1
ATOM 3054 C CA . SER B 1 8 ? 4.797 10.758 -17.219 1 83.88 8 SER B CA 1
ATOM 3055 C C . SER B 1 8 ? 6.141 10.062 -17.078 1 83.88 8 SER B C 1
ATOM 3057 O O . SER B 1 8 ? 7.086 10.359 -17.797 1 83.88 8 SER B O 1
ATOM 3059 N N . SER B 1 9 ? 6.234 9.266 -16.062 1 87.69 9 SER B N 1
ATOM 3060 C CA . SER B 1 9 ? 7.48 8.578 -15.734 1 87.69 9 SER B CA 1
ATOM 3061 C C . SER B 1 9 ? 7.836 7.555 -16.812 1 87.69 9 SER B C 1
ATOM 3063 O O . SER B 1 9 ? 6.965 7.105 -17.562 1 87.69 9 SER B O 1
ATOM 3065 N N . ASN B 1 10 ? 9.086 7.23 -16.875 1 84 10 ASN B N 1
ATOM 3066 C CA . ASN B 1 10 ? 9.562 6.195 -17.797 1 84 10 ASN B CA 1
ATOM 3067 C C . ASN B 1 10 ? 9.719 4.852 -17.078 1 84 10 ASN B C 1
ATOM 3069 O O . ASN B 1 10 ? 10.352 3.938 -17.609 1 84 10 ASN B O 1
ATOM 3073 N N . ARG B 1 11 ? 9.188 4.832 -15.906 1 89.31 11 ARG B N 1
ATOM 3074 C CA . ARG B 1 11 ? 9.367 3.633 -15.102 1 89.31 11 ARG B CA 1
ATOM 3075 C C . ARG B 1 11 ? 8.766 2.412 -15.781 1 89.31 11 ARG B C 1
ATOM 3077 O O . ARG B 1 11 ? 9.328 1.317 -15.727 1 89.31 11 ARG B O 1
ATOM 3084 N N . LEU B 1 12 ? 7.578 2.652 -16.297 1 80.44 12 LEU B N 1
ATOM 3085 C CA . LEU B 1 12 ? 6.859 1.562 -16.953 1 80.44 12 LEU B CA 1
ATOM 3086 C C . LEU B 1 12 ? 6.965 1.667 -18.469 1 80.44 12 LEU B C 1
ATOM 3088 O O . LEU B 1 12 ? 6.141 1.106 -19.188 1 80.44 12 LEU B O 1
ATOM 3092 N N . SER B 1 13 ? 7.93 2.641 -18.844 1 68.19 13 SER B N 1
ATOM 3093 C CA . SER B 1 13 ? 8.07 2.74 -20.281 1 68.19 13 SER B CA 1
ATOM 3094 C C . SER B 1 13 ? 8.094 1.36 -20.938 1 68.19 13 SER B C 1
ATOM 3096 O O . SER B 1 13 ? 8.758 0.446 -20.438 1 68.19 13 SER B O 1
ATOM 3098 N N . LEU B 1 14 ? 6.895 1.062 -21.391 1 52.56 14 LEU B N 1
ATOM 3099 C CA . LEU B 1 14 ? 6.242 -0.087 -22.016 1 52.56 14 LEU B CA 1
ATOM 3100 C C . LEU B 1 14 ? 7.234 -0.897 -22.828 1 52.56 14 LEU B C 1
ATOM 3102 O O . LEU B 1 14 ? 7.559 -0.523 -23.969 1 52.56 14 LEU B O 1
ATOM 3106 N N . GLU B 1 15 ? 8.312 -1.134 -22.359 1 49.53 15 GLU B N 1
ATOM 3107 C CA . GLU B 1 15 ? 8.641 -2.201 -23.297 1 49.53 15 GLU B CA 1
ATOM 3108 C C . GLU B 1 15 ? 7.496 -3.205 -23.422 1 49.53 15 GLU B C 1
ATOM 3110 O O . GLU B 1 15 ? 6.539 -3.16 -22.641 1 49.53 15 GLU B O 1
ATOM 3115 N N . GLU B 1 16 ? 7.691 -4.391 -24.141 1 49 16 GLU B N 1
ATOM 3116 C CA . GLU B 1 16 ? 6.941 -5.535 -24.641 1 49 16 GLU B CA 1
ATOM 3117 C C . GLU B 1 16 ? 6.105 -6.176 -23.531 1 49 16 GLU B C 1
ATOM 3119 O O . GLU B 1 16 ? 5.344 -7.109 -23.781 1 49 16 GLU B O 1
ATOM 3124 N N . THR B 1 17 ? 6.379 -5.855 -22.188 1 53.5 17 THR B N 1
ATOM 3125 C CA . THR B 1 17 ? 5.621 -6.711 -21.281 1 53.5 17 THR B CA 1
ATOM 3126 C C . THR B 1 17 ? 4.188 -6.211 -21.141 1 53.5 17 THR B C 1
ATOM 3128 O O . THR B 1 17 ? 3.963 -5.055 -20.781 1 53.5 17 THR B O 1
ATOM 3131 N N . SER B 1 18 ? 3.24 -6.746 -21.859 1 63.31 18 SER B N 1
ATOM 3132 C CA . SER B 1 18 ? 1.807 -6.5 -21.75 1 63.31 18 SER B CA 1
ATOM 3133 C C . SER B 1 18 ? 1.34 -6.574 -20.297 1 63.31 18 SER B C 1
ATOM 3135 O O . SER B 1 18 ? 1.607 -7.559 -19.609 1 63.31 18 SER B O 1
ATOM 3137 N N . TRP B 1 19 ? 1.127 -5.465 -19.625 1 75.88 19 TRP B N 1
ATOM 3138 C CA . TRP B 1 19 ? 0.683 -5.277 -18.25 1 75.88 19 TRP B CA 1
ATOM 3139 C C . TRP B 1 19 ? -0.556 -6.117 -17.953 1 75.88 19 TRP B C 1
ATOM 3141 O O . TRP B 1 19 ? -1.437 -6.254 -18.812 1 75.88 19 TRP B O 1
ATOM 3151 N N . VAL B 1 20 ? -0.509 -6.734 -16.797 1 77.88 20 VAL B N 1
ATOM 3152 C CA . VAL B 1 20 ? -1.59 -7.633 -16.406 1 77.88 20 VAL B CA 1
ATOM 3153 C C . VAL B 1 20 ? -2.918 -6.875 -16.422 1 77.88 20 VAL B C 1
ATOM 3155 O O . VAL B 1 20 ? -3.945 -7.422 -16.828 1 77.88 20 VAL B O 1
ATOM 3158 N N . THR B 1 21 ? -2.883 -5.641 -16.016 1 76.25 21 THR B N 1
ATOM 3159 C CA . THR B 1 21 ? -4.125 -4.879 -15.977 1 76.25 21 THR B CA 1
ATOM 3160 C C . THR B 1 21 ? -4.652 -4.609 -17.375 1 76.25 21 THR B C 1
ATOM 3162 O O . THR B 1 21 ? -5.859 -4.652 -17.609 1 76.25 21 THR B O 1
ATOM 3165 N N . GLN B 1 22 ? -3.744 -4.348 -18.219 1 74.69 22 GLN B N 1
ATOM 3166 C CA . GLN B 1 22 ? -4.148 -4.164 -19.609 1 74.69 22 GLN B CA 1
ATOM 3167 C C . GLN B 1 22 ? -4.727 -5.449 -20.203 1 74.69 22 GLN B C 1
ATOM 3169 O O . GLN B 1 22 ? -5.715 -5.418 -20.938 1 74.69 22 GLN B O 1
ATOM 3174 N N . PHE B 1 23 ? -4.152 -6.508 -19.859 1 75.81 23 PHE B N 1
ATOM 3175 C CA . PHE B 1 23 ? -4.648 -7.809 -20.297 1 75.81 23 PHE B CA 1
ATOM 3176 C C . PHE B 1 23 ? -6.07 -8.039 -19.797 1 75.81 23 PHE B C 1
ATOM 3178 O O . PHE B 1 23 ? -6.953 -8.406 -20.578 1 75.81 23 PHE B O 1
ATOM 3185 N N . LEU B 1 24 ? -6.273 -7.707 -18.578 1 77 24 LEU B N 1
ATOM 3186 C CA . LEU B 1 24 ? -7.582 -7.969 -17.984 1 77 24 LEU B CA 1
ATOM 3187 C C . LEU B 1 24 ? -8.625 -6.996 -18.531 1 77 24 LEU B C 1
ATOM 3189 O O . LEU B 1 24 ? -9.797 -7.363 -18.688 1 77 24 LEU B O 1
ATOM 3193 N N . GLU B 1 25 ? -8.211 -5.832 -18.797 1 76.19 25 GLU B N 1
ATOM 3194 C CA . GLU B 1 25 ? -9.125 -4.863 -19.391 1 76.19 25 GLU B CA 1
ATOM 3195 C C . GLU B 1 25 ? -9.523 -5.277 -20.797 1 76.19 25 GLU B C 1
ATOM 3197 O O . GLU B 1 25 ? -10.664 -5.059 -21.219 1 76.19 25 GLU B O 1
ATOM 3202 N N . THR B 1 26 ? -8.594 -5.879 -21.422 1 73.19 26 THR B N 1
ATOM 3203 C CA . THR B 1 26 ? -8.812 -6.262 -22.812 1 73.19 26 THR B CA 1
ATOM 3204 C C . THR B 1 26 ? -9.617 -7.559 -22.891 1 73.19 26 THR B C 1
ATOM 3206 O O . THR B 1 26 ? -10.555 -7.664 -23.688 1 73.19 26 THR B O 1
ATOM 3209 N N . TYR B 1 27 ? -9.375 -8.469 -22.031 1 70.56 27 TYR B N 1
ATOM 3210 C CA . TYR B 1 27 ? -9.891 -9.82 -22.234 1 70.56 27 TYR B CA 1
ATOM 3211 C C . TYR B 1 27 ? -10.836 -10.227 -21.109 1 70.56 27 TYR B C 1
ATOM 3213 O O . TYR B 1 27 ? -11.523 -11.242 -21.219 1 70.56 27 TYR B O 1
ATOM 3221 N N . GLY B 1 28 ? -10.891 -9.453 -19.984 1 67.88 28 GLY B N 1
ATOM 3222 C CA . GLY B 1 28 ? -11.586 -9.875 -18.781 1 67.88 28 GLY B CA 1
ATOM 3223 C C . GLY B 1 28 ? -13.094 -9.742 -18.875 1 67.88 28 GLY B C 1
ATOM 3224 O O . GLY B 1 28 ? -13.828 -10.203 -18 1 67.88 28 GLY B O 1
ATOM 3225 N N . GLN B 1 29 ? -13.664 -9.18 -19.75 1 66.62 29 GLN B N 1
ATOM 3226 C CA . GLN B 1 29 ? -15.102 -8.938 -19.672 1 66.62 29 GLN B CA 1
ATOM 3227 C C . GLN B 1 29 ? -15.836 -9.672 -20.797 1 66.62 29 GLN B C 1
ATOM 3229 O O . GLN B 1 29 ? -16.844 -10.352 -20.531 1 66.62 29 GLN B O 1
ATOM 3234 N N . GLU B 1 30 ? -15.422 -9.633 -21.969 1 67.56 30 GLU B N 1
ATOM 3235 C CA . GLU B 1 30 ? -16.359 -10.055 -23.016 1 67.56 30 GLU B CA 1
ATOM 3236 C C . GLU B 1 30 ? -16.156 -11.531 -23.359 1 67.56 30 GLU B C 1
ATOM 3238 O O . GLU B 1 30 ? -15.031 -11.984 -23.562 1 67.56 30 GLU B O 1
ATOM 3243 N N . ASN B 1 31 ? -17.141 -12.414 -23.156 1 82.12 31 ASN B N 1
ATOM 3244 C CA . ASN B 1 31 ? -17.281 -13.758 -23.688 1 82.12 31 ASN B CA 1
ATOM 3245 C C . ASN B 1 31 ? -16.531 -14.781 -22.844 1 82.12 31 ASN B C 1
ATOM 3247 O O . ASN B 1 31 ? -16.219 -15.875 -23.312 1 82.12 31 ASN B O 1
ATOM 3251 N N . VAL B 1 32 ? -16.172 -14.367 -21.625 1 88.69 32 VAL B N 1
ATOM 3252 C CA . VAL B 1 32 ? -15.477 -15.312 -20.75 1 88.69 32 VAL B CA 1
ATOM 3253 C C . VAL B 1 32 ? -16.484 -16.203 -20.031 1 88.69 32 VAL B C 1
ATOM 3255 O O . VAL B 1 32 ? -17.344 -15.703 -19.297 1 88.69 32 VAL B O 1
ATOM 3258 N N . ILE B 1 33 ? -16.391 -17.469 -20.344 1 90.19 33 ILE B N 1
ATOM 3259 C CA . ILE B 1 33 ? -17.234 -18.453 -19.672 1 90.19 33 ILE B CA 1
ATOM 3260 C C . ILE B 1 33 ? -16.469 -19.078 -18.5 1 90.19 33 ILE B C 1
ATOM 3262 O O . ILE B 1 33 ? -17.031 -19.25 -17.422 1 90.19 33 ILE B O 1
ATOM 3266 N N . TYR B 1 34 ? -15.141 -19.391 -18.719 1 94.19 34 TYR B N 1
ATOM 3267 C CA . TYR B 1 34 ? -14.266 -19.969 -17.703 1 94.19 34 TYR B CA 1
ATOM 3268 C C . TYR B 1 34 ? -13.047 -19.078 -17.469 1 94.19 34 TYR B C 1
ATOM 3270 O O . TYR B 1 34 ? -12.172 -18.984 -18.344 1 94.19 34 TYR B O 1
ATOM 3278 N N . ASN B 1 35 ? -12.984 -18.484 -16.297 1 94.06 35 ASN B N 1
ATOM 3279 C CA . ASN B 1 35 ? -11.828 -17.672 -15.914 1 94.06 35 ASN B CA 1
ATOM 3280 C C . ASN B 1 35 ? -10.789 -18.5 -15.172 1 94.06 35 ASN B C 1
ATOM 3282 O O . ASN B 1 35 ? -10.953 -18.797 -13.984 1 94.06 35 ASN B O 1
ATOM 3286 N N . LEU B 1 36 ? -9.734 -18.828 -15.867 1 96.81 36 LEU B N 1
ATOM 3287 C CA . LEU B 1 36 ? -8.68 -19.641 -15.297 1 96.81 36 LEU B CA 1
ATOM 3288 C C . LEU B 1 36 ? -7.434 -18.812 -15.008 1 96.81 36 LEU B C 1
ATOM 3290 O O . LEU B 1 36 ? -6.309 -19.297 -15.141 1 96.81 36 LEU B O 1
ATOM 3294 N N . THR B 1 37 ? -7.633 -17.516 -14.664 1 94.94 37 THR B N 1
ATOM 3295 C CA . THR B 1 37 ? -6.504 -16.641 -14.367 1 94.94 37 THR B CA 1
ATOM 3296 C C . THR B 1 37 ? -6.355 -16.438 -12.859 1 94.94 37 THR B C 1
ATOM 3298 O O . THR B 1 37 ? -5.301 -16.016 -12.383 1 94.94 37 THR B O 1
ATOM 3301 N N . MET B 1 38 ? -7.305 -16.766 -12.062 1 90.31 38 MET B N 1
ATOM 3302 C CA . MET B 1 38 ? -7.402 -16.328 -10.68 1 90.31 38 MET B CA 1
ATOM 3303 C C . MET B 1 38 ? -6.449 -17.109 -9.781 1 90.31 38 MET B C 1
ATOM 3305 O O . MET B 1 38 ? -6.387 -18.344 -9.867 1 90.31 38 MET B O 1
ATOM 3309 N N . GLY B 1 39 ? -5.762 -16.391 -9.008 1 91.94 39 GLY B N 1
ATOM 3310 C CA . GLY B 1 39 ? -4.859 -16.984 -8.039 1 91.94 39 GLY B CA 1
ATOM 3311 C C . GLY B 1 39 ? -5.461 -17.094 -6.648 1 91.94 39 GLY B C 1
ATOM 3312 O O . GLY B 1 39 ? -4.828 -16.703 -5.664 1 91.94 39 GLY B O 1
ATOM 3313 N N . THR B 1 40 ? -6.711 -17.562 -6.559 1 94.25 40 THR B N 1
ATOM 3314 C CA . THR B 1 40 ? -7.387 -17.734 -5.277 1 94.25 40 THR B CA 1
ATOM 3315 C C . THR B 1 40 ? -8.039 -19.125 -5.203 1 94.25 40 THR B C 1
ATOM 3317 O O . THR B 1 40 ? -8.469 -19.672 -6.219 1 94.25 40 THR B O 1
ATOM 3320 N N . PRO B 1 41 ? -8.141 -19.656 -4.062 1 94.94 41 PRO B N 1
ATOM 3321 C CA . PRO B 1 41 ? -8.828 -20.938 -3.898 1 94.94 41 PRO B CA 1
ATOM 3322 C C . PRO B 1 41 ? -10.352 -20.797 -3.916 1 94.94 41 PRO B C 1
ATOM 3324 O O . PRO B 1 41 ? -10.875 -19.688 -3.77 1 94.94 41 PRO B O 1
ATOM 3327 N N . PHE B 1 42 ? -11.023 -21.891 -4.031 1 94.56 42 PHE B N 1
ATOM 3328 C CA . PHE B 1 42 ? -12.477 -21.906 -4.145 1 94.56 42 PHE B CA 1
ATOM 3329 C C . PHE B 1 42 ? -13.133 -21.797 -2.773 1 94.56 42 PHE B C 1
ATOM 3331 O O . PHE B 1 42 ? -14.32 -21.5 -2.668 1 94.56 42 PHE B O 1
ATOM 3338 N N . TRP B 1 43 ? -12.375 -22.094 -1.723 1 94.44 43 TRP B N 1
ATOM 3339 C CA . TRP B 1 43 ? -13.016 -22.156 -0.413 1 94.44 43 TRP B CA 1
ATOM 3340 C C . TRP B 1 43 ? -13.062 -20.766 0.233 1 94.44 43 TRP B C 1
ATOM 3342 O O . TRP B 1 43 ? -12.352 -19.859 -0.192 1 94.44 43 TRP B O 1
ATOM 3352 N N . SER B 1 44 ? -13.922 -20.625 1.219 1 93.5 44 SER B N 1
ATOM 3353 C CA . SER B 1 44 ? -14.094 -19.406 1.995 1 93.5 44 SER B CA 1
ATOM 3354 C C . SER B 1 44 ? -13.148 -19.359 3.189 1 93.5 44 SER B C 1
ATOM 3356 O O . SER B 1 44 ? -12.578 -20.391 3.57 1 93.5 44 SER B O 1
ATOM 3358 N N . PRO B 1 45 ? -12.945 -18.156 3.699 1 94.69 45 PRO B N 1
ATOM 3359 C CA . PRO B 1 45 ? -12.164 -18.109 4.938 1 94.69 45 PRO B CA 1
ATOM 3360 C C . PRO B 1 45 ? -12.812 -18.875 6.078 1 94.69 45 PRO B C 1
ATOM 3362 O O . PRO B 1 45 ? -14.008 -19.188 6.023 1 94.69 45 PRO B O 1
ATOM 3365 N N . PRO B 1 46 ? -11.984 -19.219 7.078 1 91.62 46 PRO B N 1
ATOM 3366 C CA . PRO B 1 46 ? -12.57 -19.844 8.266 1 91.62 46 PRO B CA 1
ATOM 3367 C C . PRO B 1 46 ? -13.695 -19 8.875 1 91.62 46 PRO B C 1
ATOM 3369 O O . PRO B 1 46 ? -13.672 -17.766 8.789 1 91.62 46 PRO B O 1
ATOM 3372 N N . THR B 1 47 ? -14.625 -19.641 9.547 1 88.88 47 THR B N 1
ATOM 3373 C CA . THR B 1 47 ? -15.828 -19 1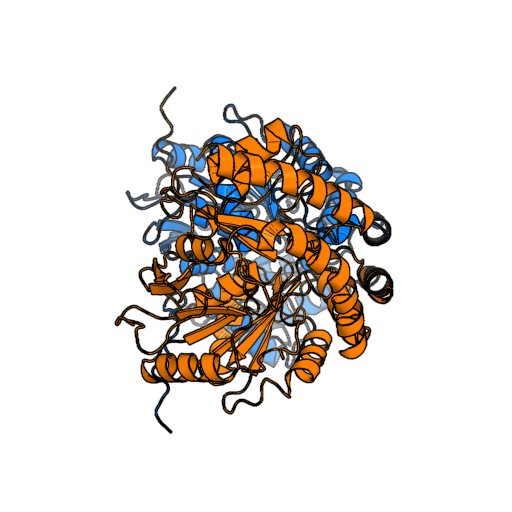0.07 1 88.88 47 THR B CA 1
ATOM 3374 C C . THR B 1 47 ? -15.461 -17.969 11.141 1 88.88 47 THR B C 1
ATOM 3376 O O . THR B 1 47 ? -16.141 -16.953 11.289 1 88.88 47 THR B O 1
ATOM 3379 N N . SER B 1 48 ? -14.375 -18.219 11.836 1 95.44 48 SER B N 1
ATOM 3380 C CA . SER B 1 48 ? -13.961 -17.328 12.906 1 95.44 48 SER B CA 1
ATOM 3381 C C . SER B 1 48 ? -13.57 -15.953 12.367 1 95.44 48 SER B C 1
ATOM 3383 O O . SER B 1 48 ? -13.547 -14.969 13.102 1 95.44 48 SER B O 1
ATOM 3385 N N . VAL B 1 49 ? -13.258 -15.891 11.109 1 97.31 49 VAL B N 1
ATOM 3386 C CA . VAL B 1 49 ? -12.805 -14.656 10.477 1 97.31 49 VAL B CA 1
ATOM 3387 C C . VAL B 1 49 ? -13.93 -13.625 10.508 1 97.31 49 VAL B C 1
ATOM 3389 O O . VAL B 1 49 ? -13.719 -12.484 10.93 1 97.31 49 VAL B O 1
ATOM 3392 N N . GLN B 1 50 ? -15.125 -14.016 10.109 1 97.19 50 GLN B N 1
ATOM 3393 C CA . GLN B 1 50 ? -16.266 -13.102 10.102 1 97.19 50 GLN B CA 1
ATOM 3394 C C . GLN B 1 50 ? -16.562 -12.578 11.5 1 97.19 50 GLN B C 1
ATOM 3396 O O . GLN B 1 50 ? -16.812 -11.383 11.68 1 97.19 50 GLN B O 1
ATOM 3401 N N . GLN B 1 51 ? -16.5 -13.438 12.469 1 97.44 51 GLN B N 1
ATOM 3402 C CA . GLN B 1 51 ? -16.766 -13.039 13.852 1 97.44 51 GLN B CA 1
ATOM 3403 C C . GLN B 1 51 ? -15.719 -12.047 14.344 1 97.44 51 GLN B C 1
ATOM 3405 O O . GLN B 1 51 ? -16.047 -11.086 15.039 1 97.44 51 GLN B O 1
ATOM 3410 N N . ALA B 1 52 ? -14.484 -12.281 14.016 1 98.31 52 ALA B N 1
ATOM 3411 C CA . ALA B 1 52 ? -13.406 -11.375 14.414 1 98.31 52 ALA B CA 1
ATOM 3412 C C . ALA B 1 52 ? -13.602 -9.984 13.82 1 98.31 52 ALA B C 1
ATOM 3414 O O . ALA B 1 52 ? -13.344 -8.977 14.484 1 98.31 52 ALA B O 1
ATOM 3415 N N . ILE B 1 53 ? -14.055 -9.914 12.594 1 98.5 53 ILE B N 1
ATOM 3416 C CA . ILE B 1 53 ? -14.312 -8.641 11.93 1 98.5 53 ILE B CA 1
ATOM 3417 C C . ILE B 1 53 ? -15.453 -7.91 12.641 1 98.5 53 ILE B C 1
ATOM 3419 O O . ILE B 1 53 ? -15.344 -6.719 12.938 1 98.5 53 ILE B O 1
ATOM 3423 N N . ILE B 1 54 ? -16.5 -8.648 12.945 1 98 54 ILE B N 1
ATOM 3424 C CA . ILE B 1 54 ? -17.672 -8.07 13.586 1 98 54 ILE B CA 1
ATOM 3425 C C . ILE B 1 54 ? -17.297 -7.539 14.969 1 98 54 ILE B C 1
ATOM 3427 O O . ILE B 1 54 ? -17.688 -6.426 15.344 1 98 54 ILE B O 1
ATOM 3431 N N . GLN B 1 55 ? -16.516 -8.281 15.695 1 97.88 55 GLN B N 1
ATOM 3432 C CA . GLN B 1 55 ? -16.078 -7.855 17.016 1 97.88 55 GLN B CA 1
ATOM 3433 C C . GLN B 1 55 ? -15.172 -6.633 16.938 1 97.88 55 GLN B C 1
ATOM 3435 O O . GLN B 1 55 ? -15.328 -5.684 17.703 1 97.88 55 GLN B O 1
ATOM 3440 N N . SER B 1 56 ? -14.289 -6.574 15.992 1 97.94 56 SER B N 1
ATOM 3441 C CA . SER B 1 56 ? -13.289 -5.516 15.914 1 97.94 56 SER B CA 1
ATOM 3442 C C . SER B 1 56 ? -13.898 -4.215 15.398 1 97.94 56 SER B C 1
ATOM 3444 O O . SER B 1 56 ? -13.445 -3.125 15.75 1 97.94 56 SER B O 1
ATOM 3446 N N . CYS B 1 57 ? -14.922 -4.289 14.547 1 97 57 CYS B N 1
ATOM 3447 C CA . CYS B 1 57 ? -15.477 -3.066 13.977 1 97 57 CYS B CA 1
ATOM 3448 C C . CYS B 1 57 ? -16.234 -2.27 15.023 1 97 57 CYS B C 1
ATOM 3450 O O . CYS B 1 57 ? -16.562 -1.101 14.805 1 97 57 CYS B O 1
ATOM 3452 N N . GLY B 1 58 ? -16.484 -2.867 16.234 1 95.56 58 GLY B N 1
ATOM 3453 C CA . GLY B 1 58 ? -17.125 -2.168 17.328 1 95.56 58 GLY B CA 1
ATOM 3454 C C . GLY B 1 58 ? -16.156 -1.425 18.219 1 95.56 58 GLY B C 1
ATOM 3455 O O . GLY B 1 58 ? -16.562 -0.674 19.109 1 95.56 58 GLY B O 1
ATOM 3456 N N . LEU B 1 59 ? -14.898 -1.603 17.984 1 95.12 59 LEU B N 1
ATOM 3457 C CA . LEU B 1 59 ? -13.859 -0.996 18.797 1 95.12 59 LEU B CA 1
ATOM 3458 C C . LEU B 1 59 ? -13.406 0.335 18.219 1 95.12 59 LEU B C 1
ATOM 3460 O O . LEU B 1 59 ? -13.156 0.431 17.016 1 95.12 59 LEU B O 1
ATOM 3464 N N . THR B 1 60 ? -13.258 1.351 19.031 1 93.5 60 THR B N 1
ATOM 3465 C CA . THR B 1 60 ? -12.812 2.674 18.609 1 93.5 60 THR B CA 1
ATOM 3466 C C . THR B 1 60 ? -11.398 2.609 18.031 1 93.5 60 THR B C 1
ATOM 3468 O O . THR B 1 60 ? -11.086 3.295 17.047 1 93.5 60 THR B O 1
ATOM 3471 N N . GLU B 1 61 ? -10.578 1.783 18.594 1 94.5 61 GLU B N 1
ATOM 3472 C CA . GLU B 1 61 ? -9.18 1.678 18.203 1 94.5 61 GLU B CA 1
ATOM 3473 C C . GLU B 1 61 ? -9.031 1.169 16.781 1 94.5 61 GLU B C 1
ATOM 3475 O O . GLU B 1 61 ? -8.023 1.438 16.125 1 94.5 61 GLU B O 1
ATOM 3480 N N . THR B 1 62 ? -10.07 0.467 16.328 1 97.69 62 THR B N 1
ATOM 3481 C CA . THR B 1 62 ? -10.039 -0.089 14.977 1 97.69 62 THR B CA 1
ATOM 3482 C C . THR B 1 62 ? -9.953 1.022 13.938 1 97.69 62 THR B C 1
ATOM 3484 O O . THR B 1 62 ? -9.367 0.832 12.867 1 97.69 62 THR B O 1
ATOM 3487 N N . TYR B 1 63 ? -10.445 2.182 14.305 1 97.75 63 TYR B N 1
ATOM 3488 C CA . TYR B 1 63 ? -10.586 3.264 13.336 1 97.75 63 TYR B CA 1
ATOM 3489 C C . TYR B 1 63 ? -9.484 4.301 13.516 1 97.75 63 TYR B C 1
ATOM 3491 O O . TYR B 1 63 ? -9.398 5.266 12.75 1 97.75 63 TYR B O 1
ATOM 3499 N N . ARG B 1 64 ? -8.586 4.145 14.43 1 96.25 64 ARG B N 1
ATOM 3500 C CA . ARG B 1 64 ? -7.469 5.043 14.695 1 96.25 64 ARG B CA 1
ATOM 3501 C C . ARG B 1 64 ? -6.16 4.449 14.188 1 96.25 64 ARG B C 1
ATOM 3503 O O . ARG B 1 64 ? -6.07 3.244 13.945 1 96.25 64 ARG B O 1
ATOM 3510 N N . TYR B 1 65 ? -5.203 5.32 14.008 1 95.5 65 TYR B N 1
ATOM 3511 C CA . TYR B 1 65 ? -3.896 4.809 13.609 1 95.5 65 TYR B CA 1
ATOM 3512 C C . TYR B 1 65 ? -3.355 3.832 14.648 1 95.5 65 TYR B C 1
ATOM 3514 O O . TYR B 1 65 ? -3.57 4.012 15.852 1 95.5 65 TYR B O 1
ATOM 3522 N N . GLY B 1 66 ? -2.691 2.797 14.195 1 93.62 66 GLY B N 1
ATOM 3523 C CA . GLY B 1 66 ? -2.055 1.812 15.055 1 93.62 66 GLY B CA 1
ATOM 3524 C C . GLY B 1 66 ? -0.57 1.655 14.781 1 93.62 66 GLY B C 1
ATOM 3525 O O . GLY B 1 66 ? 0.044 2.512 14.141 1 93.62 66 GLY B O 1
ATOM 3526 N N . ALA B 1 67 ? -0.061 0.616 15.344 1 94.19 67 ALA B N 1
ATOM 3527 C CA . ALA B 1 67 ? 1.367 0.35 15.188 1 94.19 67 ALA B CA 1
ATOM 3528 C C . ALA B 1 67 ? 1.725 0.098 13.727 1 94.19 67 ALA B C 1
ATOM 3530 O O . ALA B 1 67 ? 1.031 -0.65 13.031 1 94.19 67 ALA B O 1
ATOM 3531 N N . THR B 1 68 ? 2.799 0.693 13.312 1 96.25 68 THR B N 1
ATOM 3532 C CA . THR B 1 68 ? 3.258 0.59 11.93 1 96.25 68 THR B CA 1
ATOM 3533 C C . THR B 1 68 ? 3.535 -0.863 11.562 1 96.25 68 THR B C 1
ATOM 3535 O O . THR B 1 68 ? 3.221 -1.298 10.453 1 96.25 68 THR B O 1
ATOM 3538 N N . CYS B 1 69 ? 4.074 -1.656 12.492 1 94.88 69 CYS B N 1
ATOM 3539 C CA . CYS B 1 69 ? 4.445 -3.041 12.227 1 94.88 69 CYS B CA 1
ATOM 3540 C C . CYS B 1 69 ? 3.219 -3.947 12.242 1 94.88 69 CYS B C 1
ATOM 3542 O O . CYS B 1 69 ? 3.289 -5.098 11.805 1 94.88 69 CYS B O 1
ATOM 3544 N N . GLY B 1 70 ? 2.102 -3.451 12.766 1 96.81 70 GLY B N 1
ATOM 3545 C CA . GLY B 1 70 ? 0.875 -4.23 12.828 1 96.81 70 GLY B CA 1
ATOM 3546 C C . GLY B 1 70 ? 0.463 -4.57 14.25 1 96.81 70 GLY B C 1
ATOM 3547 O O . GLY B 1 70 ? 1.117 -4.156 15.211 1 96.81 70 GLY B O 1
ATOM 3548 N N . LEU B 1 71 ? -0.672 -5.273 14.398 1 97.25 71 LEU B N 1
ATOM 3549 C CA . LEU B 1 71 ? -1.197 -5.703 15.688 1 97.25 71 LEU B CA 1
ATOM 3550 C C . LEU B 1 71 ? -0.192 -6.586 16.422 1 97.25 71 LEU B C 1
ATOM 3552 O O . LEU B 1 71 ? 0.31 -7.559 15.852 1 97.25 71 LEU B O 1
ATOM 3556 N N . SER B 1 72 ? 0.038 -6.242 17.656 1 94.81 72 SER B N 1
ATOM 3557 C CA . SER B 1 72 ? 1.011 -6.988 18.453 1 94.81 72 SER B CA 1
ATOM 3558 C C . SER B 1 72 ? 0.61 -8.453 18.578 1 94.81 72 SER B C 1
ATOM 3560 O O . SER B 1 72 ? 1.46 -9.344 18.5 1 94.81 72 SER B O 1
ATOM 3562 N N . GLN B 1 73 ? -0.636 -8.703 18.734 1 96.31 73 GLN B N 1
ATOM 3563 C CA . GLN B 1 73 ? -1.119 -10.078 18.875 1 96.31 73 GLN B CA 1
ATOM 3564 C C . GLN B 1 73 ? -0.885 -10.875 17.594 1 96.31 73 GLN B C 1
ATOM 3566 O O . GLN B 1 73 ? -0.554 -12.062 17.656 1 96.31 73 GLN B O 1
ATOM 3571 N N . LEU B 1 74 ? -1.071 -10.203 16.453 1 96.81 74 LEU B N 1
ATOM 3572 C CA . LEU B 1 74 ? -0.843 -10.867 15.18 1 96.81 74 LEU B CA 1
ATOM 3573 C C . LEU B 1 74 ? 0.637 -11.18 14.984 1 96.81 74 LEU B C 1
ATOM 3575 O O . LEU B 1 74 ? 0.992 -12.281 14.562 1 96.81 74 LEU B O 1
ATOM 3579 N N . GLU B 1 75 ? 1.471 -10.219 15.312 1 93.19 75 GLU B N 1
ATOM 3580 C CA . GLU B 1 75 ? 2.912 -10.438 15.25 1 93.19 75 GLU B CA 1
ATOM 3581 C C . GLU B 1 75 ? 3.33 -11.633 16.109 1 93.19 75 GLU B C 1
ATOM 3583 O O . GLU B 1 75 ? 4.105 -12.477 15.656 1 93.19 75 GLU B O 1
ATOM 3588 N N . LYS B 1 76 ? 2.822 -11.703 17.297 1 91.12 76 LYS B N 1
ATOM 3589 C CA . LYS B 1 76 ? 3.156 -12.781 18.219 1 91.12 76 LYS B CA 1
ATOM 3590 C C . LYS B 1 76 ? 2.689 -14.133 17.672 1 91.12 76 LYS B C 1
ATOM 3592 O O . LYS B 1 76 ? 3.414 -15.125 17.766 1 91.12 76 LYS B O 1
ATOM 3597 N N . GLU B 1 77 ? 1.486 -14.172 17.156 1 92.81 77 GLU B N 1
ATOM 3598 C CA . GLU B 1 77 ? 0.951 -15.422 16.625 1 92.81 77 GLU B CA 1
ATOM 3599 C C . GLU B 1 77 ? 1.764 -15.898 15.422 1 92.81 77 GLU B C 1
ATOM 3601 O O . GLU B 1 77 ? 2 -17.094 15.266 1 92.81 77 GLU B O 1
ATOM 3606 N N . ILE B 1 78 ? 2.182 -14.953 14.586 1 91.69 78 ILE B N 1
ATOM 3607 C CA . ILE B 1 78 ? 3.025 -15.289 13.445 1 91.69 78 ILE B CA 1
ATOM 3608 C C . ILE B 1 78 ? 4.375 -15.805 13.93 1 91.69 78 ILE B C 1
ATOM 3610 O O . ILE B 1 78 ? 4.914 -16.766 13.367 1 91.69 78 ILE B O 1
ATOM 3614 N N . GLY B 1 79 ? 4.934 -15.133 14.93 1 85.06 79 GLY B N 1
ATOM 3615 C CA . GLY B 1 79 ? 6.184 -15.594 15.516 1 85.06 79 GLY B CA 1
ATOM 3616 C C . GLY B 1 79 ? 6.125 -17.047 15.977 1 85.06 79 GLY B C 1
ATOM 3617 O O . GLY B 1 79 ? 7.074 -17.797 15.773 1 85.06 79 GLY B O 1
ATOM 3618 N N . LYS B 1 80 ? 5.023 -17.422 16.578 1 83.81 80 LYS B N 1
ATOM 3619 C CA . LYS B 1 80 ? 4.832 -18.797 17.031 1 83.81 80 LYS B CA 1
ATOM 3620 C C . LYS B 1 80 ? 4.801 -19.75 15.852 1 83.81 80 LYS B C 1
ATOM 3622 O O . LYS B 1 80 ? 5.375 -20.844 15.914 1 83.81 80 LYS B O 1
ATOM 3627 N N . LEU B 1 81 ? 4.16 -19.266 14.914 1 80.62 81 LEU B N 1
ATOM 3628 C CA . LEU B 1 81 ? 4.02 -20.094 13.719 1 80.62 81 LEU B CA 1
ATOM 3629 C C . LEU B 1 81 ? 5.371 -20.312 13.055 1 80.62 81 LEU B C 1
ATOM 3631 O O . LEU B 1 81 ? 5.668 -21.422 12.594 1 80.62 81 LEU B O 1
ATOM 3635 N N . LEU B 1 82 ? 6.172 -19.203 13.125 1 78.12 82 LEU B N 1
ATOM 3636 C CA . LEU B 1 82 ? 7.422 -19.234 12.375 1 78.12 82 LEU B CA 1
ATOM 3637 C C . LEU B 1 82 ? 8.555 -19.797 13.234 1 78.12 82 LEU B C 1
ATOM 3639 O O . LEU B 1 82 ? 9.609 -20.156 12.711 1 78.12 82 LEU B O 1
ATOM 3643 N N . ASP B 1 83 ? 8.625 -19.406 14.672 1 66.12 83 ASP B N 1
ATOM 3644 C CA . ASP B 1 83 ? 9.711 -19.812 15.562 1 66.12 83 ASP B CA 1
ATOM 3645 C C . ASP B 1 83 ? 10.43 -21.047 15.031 1 66.12 83 ASP B C 1
ATOM 3647 O O . ASP B 1 83 ? 11.656 -21.094 15.023 1 66.12 83 ASP B O 1
ATOM 3651 N N . LEU B 1 84 ? 9.852 -21.75 14.57 1 54.53 84 LEU B N 1
ATOM 3652 C CA . LEU B 1 84 ? 10.625 -22.875 14.062 1 54.53 84 LEU B CA 1
ATOM 3653 C C . LEU B 1 84 ? 11.398 -22.469 12.805 1 54.53 84 LEU B C 1
ATOM 3655 O O . LEU B 1 84 ? 12.508 -22.953 12.57 1 54.53 84 LEU B O 1
ATOM 3659 N N . LYS B 1 85 ? 10.922 -21.406 12.258 1 54.09 85 LYS B N 1
ATOM 3660 C CA . LYS B 1 85 ? 11.492 -21.016 10.969 1 54.09 85 LYS B CA 1
ATOM 3661 C C . LYS B 1 85 ? 12.516 -19.891 11.133 1 54.09 85 LYS B C 1
ATOM 3663 O O . LYS B 1 85 ? 13.43 -19.75 10.32 1 54.09 85 LYS B O 1
ATOM 3668 N N . PHE B 1 86 ? 12.398 -19.125 12.289 1 58.47 86 PHE B N 1
ATOM 3669 C CA . PHE B 1 86 ? 13.086 -17.844 12.305 1 58.47 86 PHE B CA 1
ATOM 3670 C C . PHE B 1 86 ? 14.164 -17.812 13.383 1 58.47 86 PHE B C 1
ATOM 3672 O O . PHE B 1 86 ? 14.555 -16.734 13.852 1 58.47 86 PHE B O 1
ATOM 3679 N N . ALA B 1 87 ? 14.695 -18.781 13.812 1 56.97 87 ALA B N 1
ATOM 3680 C CA . ALA B 1 87 ? 15.727 -18.766 14.844 1 56.97 87 ALA B CA 1
ATOM 3681 C C . ALA B 1 87 ? 17.047 -18.25 14.281 1 56.97 87 ALA B C 1
ATOM 3683 O O . ALA B 1 87 ? 17.75 -18.969 13.555 1 56.97 87 ALA B O 1
ATOM 3684 N N . SER B 1 88 ? 17.016 -16.859 14.062 1 62.88 88 SER B N 1
ATOM 3685 C CA . SER B 1 88 ? 18.281 -16.328 13.578 1 62.88 88 SER B CA 1
ATOM 3686 C C . SER B 1 88 ? 19 -15.539 14.656 1 62.88 88 SER B C 1
ATOM 3688 O O . SER B 1 88 ? 18.359 -14.984 15.562 1 62.88 88 SER B O 1
ATOM 3690 N N . SER B 1 89 ? 20.344 -15.531 14.664 1 59.72 89 SER B N 1
ATOM 3691 C CA . SER B 1 89 ? 21.219 -14.773 15.555 1 59.72 89 SER B CA 1
ATOM 3692 C C . SER B 1 89 ? 20.984 -13.273 15.414 1 59.72 89 SER B C 1
ATOM 3694 O O . SER B 1 89 ? 21.312 -12.508 16.328 1 59.72 89 SER B O 1
ATOM 3696 N N . CYS B 1 90 ? 20.594 -12.859 14.352 1 64.25 90 CYS B N 1
ATOM 3697 C CA . CYS B 1 90 ? 20.406 -11.43 14.117 1 64.25 90 CYS B CA 1
ATOM 3698 C C . CYS B 1 90 ? 19.016 -10.984 14.555 1 64.25 90 CYS B C 1
ATOM 3700 O O . CYS B 1 90 ? 18.656 -9.82 14.383 1 64.25 90 CYS B O 1
ATOM 3702 N N . GLY B 1 91 ? 18.266 -11.75 15.117 1 75.06 91 GLY B N 1
ATOM 3703 C CA . GLY B 1 91 ? 16.906 -11.43 15.484 1 75.06 91 GLY B CA 1
ATOM 3704 C C . GLY B 1 91 ? 15.984 -11.258 14.289 1 75.06 91 GLY B C 1
ATOM 3705 O O . GLY B 1 91 ? 16.438 -10.938 13.188 1 75.06 91 GLY B O 1
ATOM 3706 N N . ASN B 1 92 ? 14.766 -11.602 14.484 1 81.81 92 ASN B N 1
ATOM 3707 C CA . ASN B 1 92 ? 13.805 -11.484 13.398 1 81.81 92 ASN B CA 1
ATOM 3708 C C . ASN B 1 92 ? 12.609 -10.617 13.797 1 81.81 92 ASN B C 1
ATOM 3710 O O . ASN B 1 92 ? 12.172 -10.656 14.953 1 81.81 92 ASN B O 1
ATOM 3714 N N . GLU B 1 93 ? 12.219 -9.797 12.836 1 89.06 93 GLU B N 1
ATOM 3715 C CA . GLU B 1 93 ? 11.039 -8.945 12.938 1 89.06 93 GLU B CA 1
ATOM 3716 C C . GLU B 1 93 ? 9.969 -9.352 11.93 1 89.06 93 GLU B C 1
ATOM 3718 O O . GLU B 1 93 ? 10.281 -9.969 10.906 1 89.06 93 GLU B O 1
ATOM 3723 N N . VAL B 1 94 ? 8.766 -9.109 12.344 1 93.38 94 VAL B N 1
ATOM 3724 C CA . VAL B 1 94 ? 7.637 -9.328 11.445 1 93.38 94 VAL B CA 1
ATOM 3725 C C . VAL B 1 94 ? 6.984 -7.996 11.086 1 93.38 94 VAL B C 1
ATOM 3727 O O . VAL B 1 94 ? 6.766 -7.152 11.961 1 93.38 94 VAL B O 1
ATOM 3730 N N . MET B 1 95 ? 6.766 -7.75 9.836 1 95.69 95 MET B N 1
ATOM 3731 C CA . MET B 1 95 ? 5.996 -6.605 9.359 1 95.69 95 MET B CA 1
ATOM 3732 C C . MET B 1 95 ? 4.688 -7.062 8.719 1 95.69 95 MET B C 1
ATOM 3734 O O . MET B 1 95 ? 4.699 -7.844 7.762 1 95.69 95 MET B O 1
ATOM 3738 N N . ILE B 1 96 ? 3.543 -6.656 9.328 1 98.19 96 ILE B N 1
ATOM 3739 C CA . ILE B 1 96 ? 2.26 -6.867 8.664 1 98.19 96 ILE B CA 1
ATOM 3740 C C . ILE B 1 96 ? 2.068 -5.824 7.566 1 98.19 96 ILE B C 1
ATOM 3742 O O . ILE B 1 96 ? 2.238 -4.625 7.801 1 98.19 96 ILE B O 1
ATOM 3746 N N . CYS B 1 97 ? 1.783 -6.27 6.375 1 98.12 97 CYS B N 1
ATOM 3747 C CA . CYS B 1 97 ? 1.689 -5.363 5.238 1 98.12 97 CYS B CA 1
ATOM 3748 C C . CYS B 1 97 ? 0.331 -5.477 4.559 1 98.12 97 CYS B C 1
ATOM 3750 O O . CYS B 1 97 ? -0.455 -6.371 4.879 1 98.12 97 CYS B O 1
ATOM 3752 N N . SER B 1 98 ? 0.029 -4.535 3.662 1 98.19 98 SER B N 1
ATOM 3753 C CA . SER B 1 98 ? -1.205 -4.516 2.883 1 98.19 98 SER B CA 1
ATOM 3754 C C . SER B 1 98 ? -1.111 -5.441 1.675 1 98.19 98 SER B C 1
ATOM 3756 O O . SER B 1 98 ? -1.18 -4.984 0.531 1 98.19 98 SER B O 1
ATOM 3758 N N . GLY B 1 99 ? -1.057 -6.703 1.958 1 98 99 GLY B N 1
ATOM 3759 C CA . GLY B 1 99 ? -0.767 -7.703 0.941 1 98 99 GLY B CA 1
ATOM 3760 C C . GLY B 1 99 ? 0.719 -7.898 0.704 1 98 99 GLY B C 1
ATOM 3761 O O . GLY B 1 99 ? 1.516 -6.988 0.938 1 98 99 GLY B O 1
ATOM 3762 N N . SER B 1 100 ? 1.072 -9.023 0.221 1 97.5 100 SER B N 1
ATOM 3763 C CA . SER B 1 100 ? 2.486 -9.344 0.042 1 97.5 100 SER B CA 1
ATOM 3764 C C . SER B 1 100 ? 3.096 -8.531 -1.094 1 97.5 100 SER B C 1
ATOM 3766 O O . SER B 1 100 ? 4.309 -8.305 -1.125 1 97.5 100 SER B O 1
ATOM 3768 N N . ASN B 1 101 ? 2.271 -8.047 -2.049 1 97.94 101 ASN B N 1
ATOM 3769 C CA . ASN B 1 101 ? 2.775 -7.16 -3.094 1 97.94 101 ASN B CA 1
ATOM 3770 C C . ASN B 1 101 ? 3.391 -5.895 -2.504 1 97.94 101 ASN B C 1
ATOM 3772 O O . ASN B 1 101 ? 4.512 -5.523 -2.854 1 97.94 101 ASN B O 1
ATOM 3776 N N . GLN B 1 102 ? 2.658 -5.293 -1.59 1 98.62 102 GLN B N 1
ATOM 3777 C CA . GLN B 1 102 ? 3.193 -4.121 -0.907 1 98.62 102 GLN B CA 1
ATOM 3778 C C . GLN B 1 102 ? 4.426 -4.48 -0.081 1 98.62 102 GLN B C 1
ATOM 3780 O O . GLN B 1 102 ? 5.391 -3.715 -0.035 1 98.62 102 GLN B O 1
ATOM 3785 N N . GLY B 1 103 ? 4.379 -5.645 0.558 1 98.62 103 GLY B N 1
ATOM 3786 C CA . GLY B 1 103 ? 5.543 -6.125 1.285 1 98.62 103 GLY B CA 1
ATOM 3787 C C . GLY B 1 103 ? 6.777 -6.258 0.414 1 98.62 103 GLY B C 1
ATOM 3788 O O . GLY B 1 103 ? 7.875 -5.879 0.825 1 98.62 103 GLY B O 1
ATOM 3789 N N . PHE B 1 104 ? 6.613 -6.766 -0.776 1 98.81 104 PHE B N 1
ATOM 3790 C CA . PHE B 1 104 ? 7.742 -6.926 -1.687 1 98.81 104 PHE B CA 1
ATOM 3791 C C . PHE B 1 104 ? 8.32 -5.57 -2.076 1 98.81 104 PHE B C 1
ATOM 3793 O O . PHE B 1 104 ? 9.539 -5.414 -2.172 1 98.81 104 PHE B O 1
ATOM 3800 N N . LEU B 1 105 ? 7.477 -4.629 -2.316 1 98.81 105 LEU B N 1
ATOM 3801 C CA . LEU B 1 105 ? 7.965 -3.289 -2.615 1 98.81 105 LEU B CA 1
ATOM 3802 C C . LEU B 1 105 ? 8.766 -2.729 -1.443 1 98.81 105 LEU B C 1
ATOM 3804 O O . LEU B 1 105 ? 9.82 -2.117 -1.639 1 98.81 105 LEU B O 1
ATOM 3808 N N . ASN B 1 106 ? 8.234 -2.891 -0.177 1 98.5 106 ASN B N 1
ATOM 3809 C CA . ASN B 1 106 ? 9 -2.471 0.996 1 98.5 106 ASN B CA 1
ATOM 3810 C C . ASN B 1 106 ? 10.406 -3.062 0.992 1 98.5 106 ASN B C 1
ATOM 3812 O O . ASN B 1 106 ? 11.375 -2.359 1.263 1 98.5 106 ASN B O 1
ATOM 3816 N N . ILE B 1 107 ? 10.477 -4.336 0.695 1 97.75 107 ILE B N 1
ATOM 3817 C CA . ILE B 1 107 ? 11.742 -5.059 0.689 1 97.75 107 ILE B CA 1
ATOM 3818 C C . ILE B 1 107 ? 12.672 -4.465 -0.371 1 97.75 107 ILE B C 1
ATOM 3820 O O . ILE B 1 107 ? 13.844 -4.191 -0.1 1 97.75 107 ILE B O 1
ATOM 3824 N N . LEU B 1 108 ? 12.164 -4.207 -1.567 1 98.38 108 LEU B N 1
ATOM 3825 C CA . LEU B 1 108 ? 12.945 -3.623 -2.648 1 98.38 108 LEU B CA 1
ATOM 3826 C C . LEU B 1 108 ? 13.484 -2.254 -2.248 1 98.38 108 LEU B C 1
ATOM 3828 O O . LEU B 1 108 ? 14.672 -1.972 -2.432 1 98.38 108 LEU B O 1
ATOM 3832 N N . LEU B 1 109 ? 12.625 -1.445 -1.706 1 98 109 LEU B N 1
ATOM 3833 C CA . LEU B 1 109 ? 12.992 -0.075 -1.373 1 98 109 LEU B CA 1
ATOM 3834 C C . LEU B 1 109 ? 14 -0.048 -0.225 1 98 109 LEU B C 1
ATOM 3836 O O . LEU B 1 109 ? 14.828 0.858 -0.144 1 98 109 LEU B O 1
ATOM 3840 N N . CYS B 1 110 ? 13.914 -0.998 0.634 1 97 110 CYS B N 1
ATOM 3841 C CA . CYS B 1 110 ? 14.828 -1.086 1.768 1 97 110 CYS B CA 1
ATOM 3842 C C . CYS B 1 110 ? 16.203 -1.549 1.318 1 97 110 CYS B C 1
ATOM 3844 O O . CYS B 1 110 ? 17.219 -1.102 1.856 1 97 110 CYS B O 1
ATOM 3846 N N . LEU B 1 111 ? 16.25 -2.4 0.31 1 97.19 111 LEU B N 1
ATOM 3847 C CA . LEU B 1 111 ? 17.5 -3.121 0.046 1 97.19 111 LEU B CA 1
ATOM 3848 C C . LEU B 1 111 ? 18.156 -2.615 -1.231 1 97.19 111 LEU B C 1
ATOM 3850 O O . LEU B 1 111 ? 19.344 -2.867 -1.463 1 97.19 111 LEU B O 1
ATOM 3854 N N . CYS B 1 112 ? 17.422 -1.895 -2.088 1 97.25 112 CYS B N 1
ATOM 3855 C CA . CYS B 1 112 ? 17.953 -1.524 -3.396 1 97.25 112 CYS B CA 1
ATOM 3856 C C . CYS B 1 112 ? 17.875 -0.018 -3.611 1 97.25 112 CYS B C 1
ATOM 3858 O O . CYS B 1 112 ? 16.906 0.621 -3.211 1 97.25 112 CYS B O 1
ATOM 3860 N N . SER B 1 113 ? 18.859 0.513 -4.223 1 96.38 113 SER B N 1
ATOM 3861 C CA . SER B 1 113 ? 18.859 1.867 -4.766 1 96.38 113 SER B CA 1
ATOM 3862 C C . SER B 1 113 ? 18.594 1.862 -6.266 1 96.38 113 SER B C 1
ATOM 3864 O O . SER B 1 113 ? 18.719 0.825 -6.922 1 96.38 113 SER B O 1
ATOM 3866 N N . PRO B 1 114 ? 18.125 3.055 -6.801 1 95.56 114 PRO B N 1
ATOM 3867 C CA . PRO B 1 114 ? 17.953 3.102 -8.258 1 95.56 114 PRO B CA 1
ATOM 3868 C C . PRO B 1 114 ? 19.203 2.668 -9.016 1 95.56 114 PRO B C 1
ATOM 3870 O O . PRO B 1 114 ? 20.312 3.094 -8.688 1 95.56 114 PRO B O 1
ATOM 3873 N N . GLY B 1 115 ? 18.969 1.787 -9.977 1 95.75 115 GLY 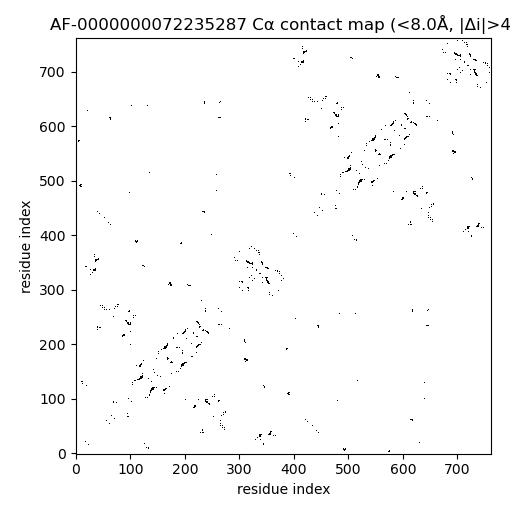B N 1
ATOM 3874 C CA . GLY B 1 115 ? 20.094 1.319 -10.773 1 95.75 115 GLY B CA 1
ATOM 3875 C C . GLY B 1 115 ? 20.625 -0.035 -10.336 1 95.75 115 GLY B C 1
ATOM 3876 O O . GLY B 1 115 ? 21.297 -0.723 -11.102 1 95.75 115 GLY B O 1
ATOM 3877 N N . ASP B 1 116 ? 20.344 -0.48 -9.086 1 97.31 116 ASP B N 1
ATOM 3878 C CA . ASP B 1 116 ? 20.719 -1.809 -8.625 1 97.31 116 ASP B CA 1
ATOM 3879 C C . ASP B 1 116 ? 20.016 -2.898 -9.422 1 97.31 116 ASP B C 1
ATOM 3881 O O . ASP B 1 116 ? 19.062 -2.621 -10.148 1 97.31 116 ASP B O 1
ATOM 3885 N N . GLU B 1 117 ? 20.531 -4.098 -9.297 1 98.06 117 GLU B N 1
ATOM 3886 C CA . GLU B 1 117 ? 20 -5.23 -10.047 1 98.06 117 GLU B CA 1
ATOM 3887 C C . GLU B 1 117 ? 19.328 -6.242 -9.125 1 98.06 117 GLU B C 1
ATOM 3889 O O . GLU B 1 117 ? 19.812 -6.496 -8.016 1 98.06 117 GLU B O 1
ATOM 3894 N N . VAL B 1 118 ? 18.266 -6.773 -9.57 1 98.25 118 VAL B N 1
ATOM 3895 C CA . VAL B 1 118 ? 17.547 -7.871 -8.922 1 98.25 118 VAL B CA 1
ATOM 3896 C C . VAL B 1 118 ? 17.438 -9.055 -9.883 1 98.25 118 VAL B C 1
ATOM 3898 O O . VAL B 1 118 ? 16.984 -8.898 -11.023 1 98.25 118 VAL B O 1
ATOM 3901 N N . ILE B 1 119 ? 17.844 -10.211 -9.43 1 98.69 119 ILE B N 1
ATOM 3902 C CA . ILE B 1 119 ? 17.75 -11.398 -10.266 1 98.69 119 ILE B CA 1
ATOM 3903 C C . ILE B 1 119 ? 16.375 -12.055 -10.07 1 98.69 119 ILE B C 1
ATOM 3905 O O . ILE B 1 119 ? 15.969 -12.328 -8.938 1 98.69 119 ILE B O 1
ATOM 3909 N N . LEU B 1 120 ? 15.68 -12.234 -11.125 1 98.25 120 LEU B N 1
ATOM 3910 C CA . LEU B 1 120 ? 14.453 -13.023 -11.219 1 98.25 120 LEU B CA 1
ATOM 3911 C C . LEU B 1 120 ? 14.664 -14.242 -12.109 1 98.25 120 LEU B C 1
ATOM 3913 O O . LEU B 1 120 ? 15.422 -14.188 -13.086 1 98.25 120 LEU B O 1
ATOM 3917 N N . PHE B 1 121 ? 14.008 -15.297 -11.797 1 98.25 121 PHE B N 1
ATOM 3918 C CA . PHE B 1 121 ? 14.109 -16.516 -12.594 1 98.25 121 PHE B CA 1
ATOM 3919 C C . PHE B 1 121 ? 12.883 -16.703 -13.477 1 98.25 121 PHE B C 1
ATOM 3921 O O . PHE B 1 121 ? 11.75 -16.641 -12.992 1 98.25 121 PHE B O 1
ATOM 3928 N N . ARG B 1 122 ? 13.102 -16.859 -14.703 1 96.62 122 ARG B N 1
ATOM 3929 C CA . ARG B 1 122 ? 11.984 -17.109 -15.609 1 96.62 122 ARG B CA 1
ATOM 3930 C C . ARG B 1 122 ? 11.57 -18.578 -15.586 1 96.62 122 ARG B C 1
ATOM 3932 O O . ARG B 1 122 ? 12.422 -19.469 -15.648 1 96.62 122 ARG B O 1
ATOM 3939 N N . PRO B 1 123 ? 10.211 -18.969 -15.523 1 97.75 123 PRO B N 1
ATOM 3940 C CA . PRO B 1 123 ? 9.125 -17.984 -15.438 1 97.75 123 PRO B CA 1
ATOM 3941 C C . PRO B 1 123 ? 9.062 -17.297 -14.078 1 97.75 123 PRO B C 1
ATOM 3943 O O . PRO B 1 123 ? 9.266 -17.938 -13.047 1 97.75 123 PRO B O 1
ATOM 3946 N N . TYR B 1 124 ? 8.969 -15.977 -14.125 1 97.31 124 TYR B N 1
ATOM 3947 C CA . TYR B 1 124 ? 8.883 -15.164 -12.914 1 97.31 124 TYR B CA 1
ATOM 3948 C C . TYR B 1 124 ? 7.453 -14.711 -12.664 1 97.31 124 TYR B C 1
ATOM 3950 O O . TYR B 1 124 ? 6.609 -14.766 -13.562 1 97.31 124 TYR B O 1
ATOM 3958 N N . TYR B 1 125 ? 7.145 -14.359 -11.469 1 97.06 125 TYR B N 1
ATOM 3959 C CA . TYR B 1 125 ? 5.879 -13.711 -11.156 1 97.06 125 TYR B CA 1
ATOM 3960 C C . TYR B 1 125 ? 5.859 -12.273 -11.68 1 97.06 125 TYR B C 1
ATOM 3962 O O . TYR B 1 125 ? 6.727 -11.469 -11.328 1 97.06 125 TYR B O 1
ATOM 3970 N N . PHE B 1 126 ? 4.941 -11.891 -12.422 1 95.38 126 PHE B N 1
ATOM 3971 C CA . PHE B 1 126 ? 4.945 -10.656 -13.195 1 95.38 126 PHE B CA 1
ATOM 3972 C C . PHE B 1 126 ? 4.969 -9.445 -12.281 1 95.38 126 PHE B C 1
ATOM 3974 O O . PHE B 1 126 ? 5.539 -8.406 -12.625 1 95.38 126 PHE B O 1
ATOM 3981 N N . SER B 1 127 ? 4.328 -9.562 -11.086 1 96.12 127 SER B N 1
ATOM 3982 C CA . SER B 1 127 ? 4.277 -8.398 -10.203 1 96.12 127 SER B CA 1
ATOM 3983 C C . SER B 1 127 ? 5.656 -8.07 -9.641 1 96.12 127 SER B C 1
ATOM 3985 O O . SER B 1 127 ? 5.965 -6.906 -9.383 1 96.12 127 SER B O 1
ATOM 3987 N N . HIS B 1 128 ? 6.504 -9.094 -9.438 1 97.75 128 HIS B N 1
ATOM 3988 C CA . HIS B 1 128 ? 7.867 -8.836 -8.992 1 97.75 128 HIS B CA 1
ATOM 3989 C C . HIS B 1 128 ? 8.656 -8.055 -10.039 1 97.75 128 HIS B C 1
ATOM 3991 O O . HIS B 1 128 ? 9.398 -7.133 -9.703 1 97.75 128 HIS B O 1
ATOM 3997 N N . TYR B 1 129 ? 8.469 -8.477 -11.258 1 96.62 129 TYR B N 1
ATOM 3998 C CA . TYR B 1 129 ? 9.133 -7.785 -12.359 1 96.62 129 TYR B CA 1
ATOM 3999 C C . TYR B 1 129 ? 8.719 -6.32 -12.414 1 96.62 129 TYR B C 1
ATOM 4001 O O . TYR B 1 129 ? 9.562 -5.426 -12.453 1 96.62 129 TYR B O 1
ATOM 4009 N N . THR B 1 130 ? 7.473 -6.078 -12.398 1 96.12 130 THR B N 1
ATOM 4010 C CA . THR B 1 130 ? 6.941 -4.723 -12.492 1 96.12 130 THR B CA 1
ATOM 4011 C C . THR B 1 130 ? 7.352 -3.893 -11.281 1 96.12 130 THR B C 1
ATOM 4013 O O . THR B 1 130 ? 7.656 -2.705 -11.406 1 96.12 130 THR B O 1
ATOM 4016 N N . ALA B 1 131 ? 7.359 -4.5 -10.078 1 97.56 131 ALA B N 1
ATOM 4017 C CA . ALA B 1 131 ? 7.789 -3.803 -8.875 1 97.56 131 ALA B CA 1
ATOM 4018 C C . ALA B 1 131 ? 9.234 -3.318 -9 1 97.56 131 ALA B C 1
ATOM 4020 O O . ALA B 1 131 ? 9.57 -2.227 -8.539 1 97.56 131 ALA B O 1
ATOM 4021 N N . CYS B 1 132 ? 10.094 -4.137 -9.609 1 97.25 132 CYS B N 1
ATOM 4022 C CA . CYS B 1 132 ? 11.469 -3.721 -9.844 1 97.25 132 CYS B CA 1
ATOM 4023 C C . CYS B 1 132 ? 11.523 -2.463 -10.703 1 97.25 132 CYS B C 1
ATOM 4025 O O . CYS B 1 132 ? 12.211 -1.502 -10.359 1 97.25 132 CYS B O 1
ATOM 4027 N N . LEU B 1 133 ? 10.727 -2.438 -11.75 1 96.19 133 LEU B N 1
ATOM 4028 C CA . LEU B 1 133 ? 10.695 -1.28 -12.641 1 96.19 133 LEU B CA 1
ATOM 4029 C C . LEU B 1 133 ? 10.219 -0.037 -11.898 1 96.19 133 LEU B C 1
ATOM 4031 O O . LEU B 1 133 ? 10.82 1.033 -12.016 1 96.19 133 LEU B O 1
ATOM 4035 N N . LEU B 1 134 ? 9.203 -0.204 -11.133 1 96.75 134 LEU B N 1
ATOM 4036 C CA . LEU B 1 134 ? 8.633 0.915 -10.391 1 96.75 134 LEU B CA 1
ATOM 4037 C C . LEU B 1 134 ? 9.633 1.469 -9.383 1 96.75 134 LEU B C 1
ATOM 4039 O O . LEU B 1 134 ? 9.695 2.68 -9.164 1 96.75 134 LEU B O 1
ATOM 4043 N N . ALA B 1 135 ? 10.43 0.608 -8.797 1 96.94 135 ALA B N 1
ATOM 4044 C CA . ALA B 1 135 ? 11.406 1.014 -7.785 1 96.94 135 ALA B CA 1
ATOM 4045 C C . ALA B 1 135 ? 12.664 1.582 -8.43 1 96.94 135 ALA B C 1
ATOM 4047 O O . ALA B 1 135 ? 13.586 2.014 -7.734 1 96.94 135 ALA B O 1
ATOM 4048 N N . GLY B 1 136 ? 12.758 1.577 -9.781 1 95.81 136 GLY B N 1
ATOM 4049 C CA . GLY B 1 136 ? 13.945 2.045 -10.477 1 95.81 136 GLY B CA 1
ATOM 4050 C C . GLY B 1 136 ? 15.094 1.059 -10.422 1 95.81 136 GLY B C 1
ATOM 4051 O O . GLY B 1 136 ? 16.266 1.45 -10.523 1 95.81 136 GLY B O 1
ATOM 4052 N N . VAL B 1 137 ? 14.75 -0.177 -10.156 1 96.31 137 VAL B N 1
ATOM 4053 C CA . VAL B 1 137 ? 15.734 -1.254 -10.078 1 96.31 137 VAL B CA 1
ATOM 4054 C C . VAL B 1 137 ? 15.688 -2.082 -11.359 1 96.31 137 VAL B C 1
ATOM 4056 O O . VAL B 1 137 ? 14.641 -2.199 -12 1 96.31 137 VAL B O 1
ATOM 4059 N N . LYS B 1 138 ? 16.812 -2.643 -11.781 1 96.69 138 LYS B N 1
ATOM 4060 C CA . LYS B 1 138 ? 16.906 -3.402 -13.023 1 96.69 138 LYS B CA 1
ATOM 4061 C C . LYS B 1 138 ? 16.672 -4.891 -12.773 1 96.69 138 LYS B C 1
ATOM 4063 O O . LYS B 1 138 ? 17.5 -5.562 -12.164 1 96.69 138 LYS B O 1
ATOM 4068 N N . PRO B 1 139 ? 15.586 -5.43 -13.234 1 97.19 139 PRO B N 1
ATOM 4069 C CA . PRO B 1 139 ? 15.43 -6.883 -13.172 1 97.19 139 PRO B CA 1
ATOM 4070 C C . PRO B 1 139 ? 16.344 -7.621 -14.148 1 97.19 139 PRO B C 1
ATOM 4072 O O . PRO B 1 139 ? 16.344 -7.32 -15.344 1 97.19 139 PRO B O 1
ATOM 4075 N N . VAL B 1 140 ? 17.156 -8.453 -13.695 1 98.19 140 VAL B N 1
ATOM 4076 C CA . VAL B 1 140 ? 17.984 -9.352 -14.492 1 98.19 140 VAL B CA 1
ATOM 4077 C C . VAL B 1 140 ? 17.344 -10.734 -14.539 1 98.19 140 VAL B C 1
ATOM 4079 O O . VAL B 1 140 ? 17.375 -11.469 -13.547 1 98.19 140 VAL B O 1
ATOM 4082 N N . VAL B 1 141 ? 16.844 -11.094 -15.672 1 97.19 141 VAL B N 1
ATOM 4083 C CA . VAL B 1 141 ? 16.094 -12.336 -15.82 1 97.19 141 VAL B CA 1
ATOM 4084 C C . VAL B 1 141 ? 17.031 -13.477 -16.203 1 97.19 141 VAL B C 1
ATOM 4086 O O . VAL B 1 141 ? 17.781 -13.375 -17.172 1 97.19 141 VAL B O 1
ATOM 4089 N N . VAL B 1 142 ? 17.016 -14.516 -15.398 1 98.06 142 VAL B N 1
ATOM 4090 C CA . VAL B 1 142 ? 17.844 -15.688 -15.602 1 98.06 142 VAL B CA 1
ATOM 4091 C C . VAL B 1 142 ? 16.969 -16.906 -15.914 1 98.06 142 VAL B C 1
ATOM 4093 O O . VAL B 1 142 ? 15.914 -17.078 -15.312 1 98.06 142 VAL B O 1
ATOM 4096 N N . ASP B 1 143 ? 17.391 -17.75 -16.766 1 97 143 ASP B N 1
ATOM 4097 C CA . ASP B 1 143 ? 16.641 -18.938 -17.141 1 97 143 ASP B CA 1
ATOM 4098 C C . ASP B 1 143 ? 16.75 -20.016 -16.062 1 97 143 ASP B C 1
ATOM 4100 O O . ASP B 1 143 ? 17.797 -20.172 -15.43 1 97 143 ASP B O 1
ATOM 4104 N N . THR B 1 144 ? 15.711 -20.719 -15.859 1 97.25 144 THR B N 1
ATOM 4105 C CA . THR B 1 144 ? 15.703 -21.938 -15.039 1 97.25 144 THR B CA 1
ATOM 4106 C C . THR B 1 144 ? 15.992 -23.156 -15.898 1 97.25 144 THR B C 1
ATOM 4108 O O . THR B 1 144 ? 16.203 -23.047 -17.109 1 97.25 144 THR B O 1
ATOM 4111 N N . ASP B 1 145 ? 16.078 -24.359 -15.227 1 96.31 145 ASP B N 1
ATOM 4112 C CA . ASP B 1 145 ? 16.266 -25.594 -15.977 1 96.31 145 ASP B CA 1
ATOM 4113 C C . ASP B 1 145 ? 14.953 -26.062 -16.594 1 96.31 145 ASP B C 1
ATOM 4115 O O . ASP B 1 145 ? 13.969 -25.328 -16.609 1 96.31 145 ASP B O 1
ATOM 4119 N N . SER B 1 146 ? 14.891 -27.266 -17.125 1 93.75 146 SER B N 1
ATOM 4120 C CA . SER B 1 146 ? 13.75 -27.766 -17.875 1 93.75 146 SER B CA 1
ATOM 4121 C C . SER B 1 146 ? 12.555 -28.031 -16.969 1 93.75 146 SER B C 1
ATOM 4123 O O . SER B 1 146 ? 11.43 -28.188 -17.438 1 93.75 146 SER B O 1
ATOM 4125 N N . GLU B 1 147 ? 12.812 -28.016 -15.719 1 94.94 147 GLU B N 1
ATOM 4126 C CA . GLU B 1 147 ? 11.734 -28.234 -14.758 1 94.94 147 GLU B CA 1
ATOM 4127 C C . GLU B 1 147 ? 11.398 -26.953 -14 1 94.94 147 GLU B C 1
ATOM 4129 O O . GLU B 1 147 ? 10.734 -27 -12.961 1 94.94 147 GLU B O 1
ATOM 4134 N N . PHE B 1 148 ? 11.938 -25.859 -14.461 1 97.5 148 PHE B N 1
ATOM 4135 C CA . PHE B 1 148 ? 11.656 -24.531 -13.93 1 97.5 148 PHE B CA 1
ATOM 4136 C C . PHE B 1 148 ? 12.305 -24.344 -12.57 1 97.5 148 PHE B C 1
ATOM 4138 O O . PHE B 1 148 ? 11.758 -23.656 -11.703 1 97.5 148 PHE B O 1
ATOM 4145 N N . LEU B 1 149 ? 13.438 -24.953 -12.312 1 96.94 149 LEU B N 1
ATOM 4146 C CA . LEU B 1 149 ? 14.188 -24.781 -11.07 1 96.94 149 LEU B CA 1
ATOM 4147 C C . LEU B 1 149 ? 15.438 -23.938 -11.305 1 96.94 149 LEU B C 1
ATOM 4149 O O . LEU B 1 149 ? 16.109 -24.094 -12.32 1 96.94 149 LEU B O 1
ATOM 4153 N N . PRO B 1 150 ? 15.711 -23.078 -10.367 1 97.12 150 PRO B N 1
ATOM 4154 C CA . PRO B 1 150 ? 16.938 -22.297 -10.492 1 97.12 150 PRO B CA 1
ATOM 4155 C C . PRO B 1 150 ? 18.203 -23.156 -10.477 1 97.12 150 PRO B C 1
ATOM 4157 O O . PRO B 1 150 ? 18.203 -24.234 -9.875 1 97.12 150 PRO B O 1
ATOM 4160 N N . GLN B 1 151 ? 19.25 -22.641 -11.109 1 96.56 151 GLN B N 1
ATOM 4161 C CA . GLN B 1 151 ? 20.562 -23.281 -11.133 1 96.56 151 GLN B CA 1
ATOM 4162 C C . GLN B 1 151 ? 21.625 -22.391 -10.516 1 96.56 151 GLN B C 1
ATOM 4164 O O . GLN B 1 151 ? 22.172 -21.516 -11.188 1 96.56 151 GLN B O 1
ATOM 4169 N N . PRO B 1 152 ? 22.016 -22.641 -9.297 1 93.94 152 PRO B N 1
ATOM 4170 C CA . PRO B 1 152 ? 22.984 -21.797 -8.617 1 93.94 152 PRO B CA 1
ATOM 4171 C C . PRO B 1 152 ? 24.359 -21.797 -9.289 1 93.94 152 PRO B C 1
ATOM 4173 O O . PRO B 1 152 ? 25.031 -20.766 -9.344 1 93.94 152 PRO B O 1
ATOM 4176 N N . GLN B 1 153 ? 25 -22.953 -9.695 1 88.5 153 GLN B N 1
ATOM 4177 C CA . GLN B 1 153 ? 26.344 -23.078 -10.25 1 88.5 153 GLN B CA 1
ATOM 4178 C C . GLN B 1 153 ? 26.531 -22.172 -11.453 1 88.5 153 GLN B C 1
ATOM 4180 O O . GLN B 1 153 ? 27.625 -21.609 -11.648 1 88.5 153 GLN B O 1
ATOM 4185 N N . GLY B 1 154 ? 25.547 -21.609 -12.094 1 85.75 154 GLY B N 1
ATOM 4186 C CA . GLY B 1 154 ? 25.625 -20.797 -13.297 1 85.75 154 GLY B CA 1
ATOM 4187 C C . GLY B 1 154 ? 25.047 -19.406 -13.117 1 85.75 154 GLY B C 1
ATOM 4188 O O . GLY B 1 154 ? 25.047 -18.609 -14.047 1 85.75 154 GLY B O 1
ATOM 4189 N N . LEU B 1 155 ? 24.906 -19.172 -11.945 1 93.5 155 LEU B N 1
ATOM 4190 C CA . LEU B 1 155 ? 24.266 -17.875 -11.703 1 93.5 155 LEU B CA 1
ATOM 4191 C C . LEU B 1 155 ? 25.312 -16.766 -11.633 1 93.5 155 LEU B C 1
ATOM 4193 O O . LEU B 1 155 ? 26.234 -16.828 -10.82 1 93.5 155 LEU B O 1
ATOM 4197 N N . ARG B 1 156 ? 25.266 -15.797 -12.57 1 93.19 156 ARG B N 1
ATOM 4198 C CA . ARG B 1 156 ? 26.188 -14.664 -12.609 1 93.19 156 ARG B CA 1
ATOM 4199 C C . ARG B 1 156 ? 25.672 -13.508 -11.758 1 93.19 156 ARG B C 1
ATOM 4201 O O . ARG B 1 156 ? 24.609 -12.945 -12.039 1 93.19 156 ARG B O 1
ATOM 4208 N N . ILE B 1 157 ? 26.312 -13.234 -10.758 1 94.44 157 ILE B N 1
ATOM 4209 C CA . ILE B 1 157 ? 26 -12.133 -9.852 1 94.44 157 ILE B CA 1
ATOM 4210 C C . ILE B 1 157 ? 26.969 -10.977 -10.094 1 94.44 157 ILE B C 1
ATOM 4212 O O . ILE B 1 157 ? 28.188 -11.141 -9.945 1 94.44 157 ILE B O 1
ATOM 4216 N N . SER B 1 158 ? 26.5 -9.898 -10.484 1 95.69 158 SER B N 1
ATOM 4217 C CA . SER B 1 158 ? 27.328 -8.719 -10.719 1 95.69 158 SER B CA 1
ATOM 4218 C C . SER B 1 158 ? 27.5 -7.902 -9.438 1 95.69 158 SER B C 1
ATOM 4220 O O . SER B 1 158 ? 26.875 -8.195 -8.422 1 95.69 158 SER B O 1
ATOM 4222 N N . VAL B 1 159 ? 28.312 -6.84 -9.508 1 94.56 159 VAL B N 1
ATOM 4223 C CA . VAL B 1 159 ? 28.562 -5.965 -8.367 1 94.56 159 VAL B CA 1
ATOM 4224 C C . VAL B 1 159 ? 27.312 -5.141 -8.062 1 94.56 159 VAL B C 1
ATOM 4226 O O . VAL B 1 159 ? 27.125 -4.68 -6.938 1 94.56 159 VAL B O 1
ATOM 4229 N N . ASN B 1 160 ? 26.375 -5.078 -9.039 1 96.62 160 ASN B N 1
ATOM 4230 C CA . ASN B 1 160 ? 25.172 -4.281 -8.875 1 96.62 160 ASN B CA 1
ATOM 4231 C C . ASN B 1 160 ? 24.016 -5.113 -8.32 1 96.62 160 ASN B C 1
ATOM 4233 O O . ASN B 1 160 ? 22.984 -4.57 -7.945 1 96.62 160 ASN B O 1
ATOM 4237 N N . THR B 1 161 ? 24.156 -6.453 -8.258 1 97.5 161 THR B N 1
ATOM 4238 C CA . THR B 1 161 ? 23.094 -7.32 -7.777 1 97.5 161 THR B CA 1
ATOM 4239 C C . THR B 1 161 ? 22.922 -7.18 -6.27 1 97.5 161 THR B C 1
ATOM 4241 O O . THR B 1 161 ? 23.875 -7.32 -5.516 1 97.5 161 THR B O 1
ATOM 4244 N N . LYS B 1 162 ? 21.703 -6.906 -5.859 1 97.5 162 LYS B N 1
ATOM 4245 C CA . LYS B 1 162 ? 21.453 -6.746 -4.434 1 97.5 162 LYS B CA 1
ATOM 4246 C C . LYS B 1 162 ? 20.516 -7.844 -3.914 1 97.5 162 LYS B C 1
ATOM 4248 O O . LYS B 1 162 ? 20.547 -8.172 -2.725 1 97.5 162 LYS B O 1
ATOM 4253 N N . LEU B 1 163 ? 19.719 -8.391 -4.82 1 96.44 163 LEU B N 1
ATOM 4254 C CA . LEU B 1 163 ? 18.672 -9.328 -4.41 1 96.44 163 LEU B CA 1
ATOM 4255 C C . LEU B 1 163 ? 18.516 -10.445 -5.438 1 96.44 163 LEU B C 1
ATOM 4257 O O . LEU B 1 163 ? 18.594 -10.203 -6.645 1 96.44 163 LEU B O 1
ATOM 4261 N N . VAL B 1 164 ? 18.359 -11.641 -4.961 1 97.62 164 VAL B N 1
ATOM 4262 C CA . VAL B 1 164 ? 17.812 -12.766 -5.727 1 97.62 164 VAL B CA 1
ATOM 4263 C C . VAL B 1 164 ? 16.438 -13.148 -5.184 1 97.62 164 VAL B C 1
ATOM 4265 O O . VAL B 1 164 ? 16.266 -13.32 -3.975 1 97.62 164 VAL B O 1
ATOM 4268 N N . VAL B 1 165 ? 15.445 -13.25 -6.066 1 98.25 165 VAL B N 1
ATOM 4269 C CA . VAL B 1 165 ? 14.078 -13.531 -5.648 1 98.25 165 VAL B CA 1
ATOM 4270 C C . VAL B 1 165 ? 13.648 -14.891 -6.195 1 98.25 165 VAL B C 1
ATOM 4272 O O . VAL B 1 165 ? 13.82 -15.172 -7.383 1 98.25 165 VAL B O 1
ATOM 4275 N N . VAL B 1 166 ? 13.109 -15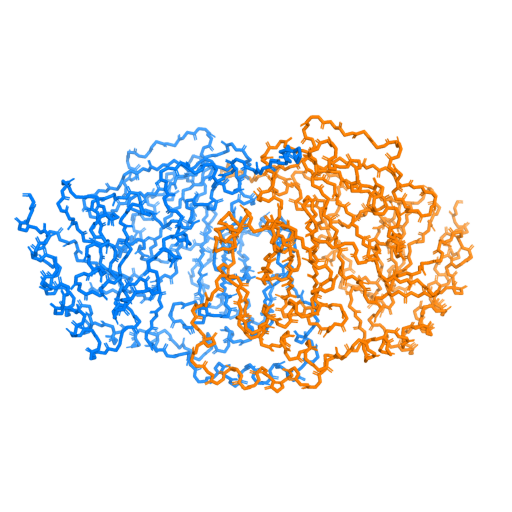.719 -5.324 1 97 166 VAL B N 1
ATOM 4276 C CA . VAL B 1 166 ? 12.492 -16.969 -5.75 1 97 166 VAL B CA 1
ATOM 4277 C C . VAL B 1 166 ? 11.07 -17.062 -5.199 1 97 166 VAL B C 1
ATOM 4279 O O . VAL B 1 166 ? 10.758 -16.453 -4.172 1 97 166 VAL B O 1
ATOM 4282 N N . VAL B 1 167 ? 10.25 -17.719 -5.918 1 97.06 167 VAL B N 1
ATOM 4283 C CA . VAL B 1 167 ? 8.883 -18.016 -5.523 1 97.06 167 VAL B CA 1
ATOM 4284 C C . VAL B 1 167 ? 8.695 -19.516 -5.371 1 97.06 167 VAL B C 1
ATOM 4286 O O . VAL B 1 167 ? 8.891 -20.266 -6.328 1 97.06 167 VAL B O 1
ATOM 4289 N N . SER B 1 168 ? 8.344 -19.969 -4.164 1 95.44 168 SER B N 1
ATOM 4290 C CA . SER B 1 168 ? 8.195 -21.391 -3.908 1 95.44 168 SER B CA 1
ATOM 4291 C C . SER B 1 168 ? 7.047 -21.656 -2.943 1 95.44 168 SER B C 1
ATOM 4293 O O . SER B 1 168 ? 7.078 -21.219 -1.793 1 95.44 168 SER B O 1
ATOM 4295 N N . PRO B 1 169 ? 6.082 -22.469 -3.338 1 96.06 169 PRO B N 1
ATOM 4296 C CA . PRO B 1 169 ? 5.828 -22.984 -4.688 1 96.06 169 PRO B CA 1
ATOM 4297 C C . PRO B 1 169 ? 5.68 -21.859 -5.723 1 96.06 169 PRO B C 1
ATOM 4299 O O . PRO B 1 169 ? 5.164 -20.781 -5.41 1 96.06 169 PRO B O 1
ATOM 4302 N N . GLY B 1 170 ? 6.09 -22.188 -6.934 1 96.56 170 GLY B N 1
ATOM 4303 C CA . GLY B 1 170 ? 6.246 -21.156 -7.945 1 96.56 170 GLY B CA 1
ATOM 4304 C C . GLY B 1 170 ? 4.938 -20.734 -8.586 1 96.56 170 GLY B C 1
ATOM 4305 O O . GLY B 1 170 ? 4.07 -21.578 -8.836 1 96.56 170 GLY B O 1
ATOM 4306 N N . ASN B 1 171 ? 4.734 -19.547 -8.875 1 97.5 171 ASN B N 1
ATOM 4307 C CA . ASN B 1 171 ? 3.773 -18.938 -9.797 1 97.5 171 ASN B CA 1
ATOM 4308 C C . ASN B 1 171 ? 4.465 -18.281 -10.977 1 97.5 171 ASN B C 1
ATOM 4310 O O . ASN B 1 171 ? 5.098 -17.234 -10.828 1 97.5 171 ASN B O 1
ATOM 4314 N N . PRO B 1 172 ? 4.516 -18.891 -12.055 1 97.44 172 PRO B N 1
ATOM 4315 C CA . PRO B 1 172 ? 3.469 -19.781 -12.555 1 97.44 172 PRO B CA 1
ATOM 4316 C C . PRO B 1 172 ? 3.895 -21.25 -12.555 1 97.44 172 PRO B C 1
ATOM 4318 O O . PRO B 1 172 ? 3.086 -22.141 -12.852 1 97.44 172 PRO B O 1
ATOM 4321 N N . SER B 1 173 ? 5.074 -21.609 -12.195 1 96.62 173 SER B N 1
ATOM 4322 C CA . SER B 1 173 ? 5.656 -22.906 -12.516 1 96.62 173 SER B CA 1
ATOM 4323 C C . SER B 1 173 ? 5 -24.016 -11.711 1 96.62 173 SER B C 1
ATOM 4325 O O . SER B 1 173 ? 5.02 -25.188 -12.117 1 96.62 173 SER B O 1
ATOM 4327 N N . GLY B 1 174 ? 4.52 -23.656 -10.562 1 95.94 174 GLY B N 1
ATOM 4328 C CA . GLY B 1 174 ? 3.984 -24.656 -9.648 1 95.94 174 GLY B CA 1
ATOM 4329 C C . GLY B 1 174 ? 5.055 -25.547 -9.047 1 95.94 174 GLY B C 1
ATOM 4330 O O . GLY B 1 174 ? 4.746 -26.609 -8.484 1 95.94 174 GLY B O 1
ATOM 4331 N N . ARG B 1 175 ? 6.27 -25.109 -9.109 1 94.88 175 ARG B N 1
ATOM 4332 C CA . ARG B 1 175 ? 7.363 -25.938 -8.617 1 94.88 175 ARG B CA 1
ATOM 4333 C C . ARG B 1 175 ? 7.738 -25.562 -7.188 1 94.88 175 ARG B C 1
ATOM 4335 O O . ARG B 1 175 ? 7.785 -24.375 -6.848 1 94.88 175 ARG B O 1
ATOM 4342 N N . VAL B 1 176 ? 7.965 -26.594 -6.41 1 95.81 176 VAL B N 1
ATOM 4343 C CA . VAL B 1 176 ? 8.531 -26.391 -5.078 1 95.81 176 VAL B CA 1
ATOM 4344 C C . VAL B 1 176 ? 10.055 -26.453 -5.148 1 95.81 176 VAL B C 1
ATOM 4346 O O . VAL B 1 176 ? 10.617 -27.391 -5.73 1 95.81 176 VAL B O 1
ATOM 4349 N N . ILE B 1 177 ? 10.703 -25.469 -4.691 1 95.25 177 ILE B N 1
ATOM 4350 C CA . ILE B 1 177 ? 12.156 -25.469 -4.59 1 95.25 177 ILE B CA 1
ATOM 4351 C C . ILE B 1 177 ? 12.578 -26.172 -3.303 1 95.25 177 ILE B C 1
ATOM 4353 O O . ILE B 1 177 ? 12.156 -25.797 -2.209 1 95.25 177 ILE B O 1
ATOM 4357 N N . SER B 1 178 ? 13.375 -27.156 -3.367 1 91.94 178 SER B N 1
ATOM 4358 C CA . SER B 1 178 ? 13.766 -27.938 -2.205 1 91.94 178 SER B CA 1
ATOM 4359 C C . SER B 1 178 ? 14.602 -27.125 -1.232 1 91.94 178 SER B C 1
ATOM 4361 O O . SER B 1 178 ? 15.219 -26.125 -1.624 1 91.94 178 SER B O 1
ATOM 4363 N N . THR B 1 179 ? 14.617 -27.562 -0.016 1 91.06 179 THR B N 1
ATOM 4364 C CA . THR B 1 179 ? 15.422 -26.906 1.012 1 91.06 179 THR B CA 1
ATOM 4365 C C . THR B 1 179 ? 16.891 -26.906 0.626 1 91.06 179 THR B C 1
ATOM 4367 O O . THR B 1 179 ? 17.594 -25.922 0.83 1 91.06 179 THR B O 1
ATOM 4370 N N . ASP B 1 180 ? 17.344 -28.016 0.061 1 91.56 180 ASP B N 1
ATOM 4371 C CA . ASP B 1 180 ? 18.734 -28.125 -0.34 1 91.56 180 ASP B CA 1
ATOM 4372 C C . ASP B 1 180 ? 19.078 -27.109 -1.43 1 91.56 180 ASP B C 1
ATOM 4374 O O . ASP B 1 180 ? 20.141 -26.484 -1.393 1 91.56 180 ASP B O 1
ATOM 4378 N N . LEU B 1 181 ? 18.203 -27 -2.393 1 93.44 181 LEU B N 1
ATOM 4379 C CA . LEU B 1 181 ? 18.438 -26.047 -3.469 1 93.44 181 LEU B CA 1
ATOM 4380 C C . LEU B 1 181 ? 18.391 -24.609 -2.943 1 93.44 181 LEU B C 1
ATOM 4382 O O . LEU B 1 181 ? 19.188 -23.766 -3.35 1 93.44 181 LEU B O 1
ATOM 4386 N N . LEU B 1 182 ? 17.516 -24.297 -2.025 1 93.19 182 LEU B N 1
ATOM 4387 C CA . LEU B 1 182 ? 17.438 -22.969 -1.398 1 93.19 182 LEU B CA 1
ATOM 4388 C C . LEU B 1 182 ? 18.719 -22.688 -0.616 1 93.19 182 LEU B C 1
ATOM 4390 O O . LEU B 1 182 ? 19.219 -21.562 -0.645 1 93.19 182 LEU B O 1
ATOM 4394 N N . ARG B 1 183 ? 19.172 -23.641 0.072 1 91.5 183 ARG B N 1
ATOM 4395 C CA . ARG B 1 183 ? 20.406 -23.484 0.828 1 91.5 183 ARG B CA 1
ATOM 4396 C C . ARG B 1 183 ? 21.578 -23.156 -0.096 1 91.5 183 ARG B C 1
ATOM 4398 O O . ARG B 1 183 ? 22.406 -22.297 0.217 1 91.5 183 ARG B O 1
ATOM 4405 N N . SER B 1 184 ? 21.609 -23.906 -1.189 1 93.25 184 SER B N 1
ATOM 4406 C CA . SER B 1 184 ? 22.672 -23.656 -2.166 1 93.25 184 SER B CA 1
ATOM 4407 C C . SER B 1 184 ? 22.594 -22.219 -2.703 1 93.25 184 SER B C 1
ATOM 4409 O O . SER B 1 184 ? 23.609 -21.547 -2.834 1 93.25 184 SER B O 1
ATOM 4411 N N . LEU B 1 185 ? 21.406 -21.781 -3.029 1 94.38 185 LEU B N 1
ATOM 4412 C CA . LEU B 1 185 ? 21.188 -20.406 -3.504 1 94.38 185 LEU B CA 1
ATOM 4413 C C . LEU B 1 185 ? 21.594 -19.406 -2.434 1 94.38 185 LEU B C 1
ATOM 4415 O O . LEU B 1 185 ? 22.234 -18.391 -2.736 1 94.38 185 LEU B O 1
ATOM 4419 N N . TYR B 1 186 ? 21.188 -19.688 -1.202 1 92.69 186 TYR B N 1
ATOM 4420 C CA . TYR B 1 186 ? 21.5 -18.828 -0.076 1 92.69 186 TYR B CA 1
ATOM 4421 C C . TYR B 1 186 ? 23.016 -18.672 0.098 1 92.69 186 TYR B C 1
ATOM 4423 O O . TYR B 1 186 ? 23.516 -17.562 0.261 1 92.69 186 TYR B O 1
ATOM 4431 N N . GLN B 1 187 ? 23.688 -19.766 0.086 1 91.69 187 GLN B N 1
ATOM 4432 C CA . GLN B 1 187 ? 25.141 -19.734 0.277 1 91.69 187 GLN B CA 1
ATOM 4433 C C . GLN B 1 187 ? 25.812 -18.891 -0.797 1 91.69 187 GLN B C 1
ATOM 4435 O O . GLN B 1 187 ? 26.703 -18.094 -0.495 1 91.69 187 GLN B O 1
ATOM 4440 N N . LEU B 1 188 ? 25.375 -19.109 -1.994 1 93.69 188 LEU B N 1
ATOM 4441 C CA . LEU B 1 188 ? 25.922 -18.328 -3.098 1 93.69 188 LEU B CA 1
ATOM 4442 C C . LEU B 1 188 ? 25.656 -16.844 -2.891 1 93.69 188 LEU B C 1
ATOM 4444 O O . LEU B 1 188 ? 26.562 -16.016 -3.035 1 93.69 188 LEU B O 1
ATOM 4448 N N . CYS B 1 189 ? 24.438 -16.5 -2.564 1 93.56 189 CYS B N 1
ATOM 4449 C CA . CYS B 1 189 ? 24.047 -15.109 -2.357 1 93.56 189 CYS B CA 1
ATOM 4450 C C . CYS B 1 189 ? 24.812 -14.492 -1.195 1 93.56 189 CYS B C 1
ATOM 4452 O O . CYS B 1 189 ? 25.391 -13.422 -1.334 1 93.56 189 CYS B O 1
ATOM 4454 N N . PHE B 1 190 ? 24.828 -15.219 -0.132 1 90.88 190 PHE B N 1
ATOM 4455 C CA . PHE B 1 190 ? 25.422 -14.695 1.097 1 90.88 190 PHE B CA 1
ATOM 4456 C C . PHE B 1 190 ? 26.906 -14.422 0.911 1 90.88 190 PHE B C 1
ATOM 4458 O O . PHE B 1 190 ? 27.422 -13.391 1.36 1 90.88 190 PHE B O 1
ATOM 4465 N N . GLN B 1 191 ? 27.578 -15.312 0.252 1 91.12 191 GLN B N 1
ATOM 4466 C CA . GLN B 1 191 ? 29 -15.156 -0.004 1 91.12 191 GLN B CA 1
ATOM 4467 C C . GLN B 1 191 ? 29.281 -13.914 -0.846 1 91.12 191 GLN B C 1
ATOM 4469 O O . GLN B 1 191 ? 30.344 -13.297 -0.716 1 91.12 191 GLN B O 1
ATOM 4474 N N . ARG B 1 192 ? 28.328 -13.516 -1.604 1 93.06 192 ARG B N 1
ATOM 4475 C CA . ARG B 1 192 ? 28.516 -12.391 -2.518 1 93.06 192 ARG B CA 1
ATOM 4476 C C . ARG B 1 192 ? 27.891 -11.117 -1.956 1 93.06 192 ARG B C 1
ATOM 4478 O O . ARG B 1 192 ? 27.875 -10.086 -2.627 1 93.06 192 ARG B O 1
ATOM 4485 N N . GLY B 1 193 ? 27.328 -11.219 -0.79 1 93.5 193 GLY B N 1
ATOM 4486 C CA . GLY B 1 193 ? 26.703 -10.055 -0.183 1 93.5 193 GLY B CA 1
ATOM 4487 C C . GLY B 1 193 ? 25.359 -9.703 -0.817 1 93.5 193 GLY B C 1
ATOM 4488 O O . GLY B 1 193 ? 25.031 -8.523 -0.95 1 93.5 193 GLY B O 1
ATOM 4489 N N . VAL B 1 194 ? 24.672 -10.656 -1.297 1 95.69 194 VAL B N 1
ATOM 4490 C CA . VAL B 1 194 ? 23.391 -10.484 -1.968 1 95.69 194 VAL B CA 1
ATOM 4491 C C . VAL B 1 194 ? 22.281 -11.125 -1.131 1 95.69 194 VAL B C 1
ATOM 4493 O O . VAL B 1 194 ? 22.469 -12.203 -0.561 1 95.69 194 VAL B O 1
ATOM 4496 N N . TRP B 1 195 ? 21.156 -10.453 -1.01 1 95.75 195 TRP B N 1
ATOM 4497 C CA . TRP B 1 195 ? 20 -10.969 -0.262 1 95.75 195 TRP B CA 1
ATOM 4498 C C . TRP B 1 195 ? 19.281 -12.047 -1.056 1 95.75 195 TRP B C 1
ATOM 4500 O O . TRP B 1 195 ? 19.234 -12 -2.287 1 95.75 195 TRP B O 1
ATOM 4510 N N . LEU B 1 196 ? 18.75 -13.031 -0.337 1 95.19 196 LEU B N 1
ATOM 4511 C CA . LEU B 1 196 ? 17.781 -13.977 -0.899 1 95.19 196 LEU B CA 1
ATOM 4512 C C . LEU B 1 196 ? 16.375 -13.695 -0.38 1 95.19 196 LEU B C 1
ATOM 4514 O O . LEU B 1 196 ? 16.141 -13.75 0.829 1 95.19 196 LEU B O 1
ATOM 4518 N N . VAL B 1 197 ? 15.492 -13.352 -1.251 1 96.38 197 VAL B N 1
ATOM 4519 C CA . VAL B 1 197 ? 14.086 -13.164 -0.904 1 96.38 197 VAL B CA 1
ATOM 4520 C C . VAL B 1 197 ? 13.273 -14.367 -1.383 1 96.38 197 VAL B C 1
ATOM 4522 O O . VAL B 1 197 ? 13.328 -14.727 -2.561 1 96.38 197 VAL B O 1
ATOM 4525 N N . ILE B 1 198 ? 12.562 -14.961 -0.503 1 95.44 198 ILE B N 1
ATOM 4526 C CA . ILE B 1 198 ? 11.742 -16.125 -0.819 1 95.44 198 ILE B CA 1
ATOM 4527 C C . ILE B 1 198 ? 10.266 -15.766 -0.657 1 95.44 198 ILE B C 1
ATOM 4529 O O . ILE B 1 198 ? 9.797 -15.508 0.457 1 95.44 198 ILE B O 1
ATOM 4533 N N . ASP B 1 199 ? 9.578 -15.688 -1.746 1 96.75 199 ASP B N 1
ATOM 4534 C CA . ASP B 1 199 ? 8.133 -15.508 -1.736 1 96.75 199 ASP B CA 1
ATOM 4535 C C . ASP B 1 199 ? 7.418 -16.844 -1.52 1 96.75 199 ASP B C 1
ATOM 4537 O O . ASP B 1 199 ? 7.473 -17.734 -2.373 1 96.75 199 ASP B O 1
ATOM 4541 N N . GLU B 1 200 ? 6.699 -16.875 -0.439 1 95 200 GLU B N 1
ATOM 4542 C CA . GLU B 1 200 ? 6.098 -18.125 -0.005 1 95 200 GLU B CA 1
ATOM 4543 C C . GLU B 1 200 ? 4.574 -18.047 -0.027 1 95 200 GLU B C 1
ATOM 4545 O O . GLU B 1 200 ? 3.904 -18.625 0.831 1 95 200 GLU B O 1
ATOM 4550 N N . ALA B 1 201 ? 4.039 -17.328 -0.993 1 96.38 201 ALA B N 1
ATOM 4551 C CA . ALA B 1 201 ? 2.6 -17.094 -1.095 1 96.38 201 ALA B CA 1
ATOM 4552 C C . ALA B 1 201 ? 1.831 -18.406 -1.132 1 96.38 201 ALA B C 1
ATOM 4554 O O . ALA B 1 201 ? 0.702 -18.484 -0.642 1 96.38 201 ALA B O 1
ATOM 4555 N N . TYR B 1 202 ? 2.449 -19.438 -1.658 1 96.12 202 TYR B N 1
ATOM 4556 C CA . TYR B 1 202 ? 1.76 -20.719 -1.853 1 96.12 202 TYR B CA 1
ATOM 4557 C C . TYR B 1 202 ? 2.35 -21.797 -0.957 1 96.12 202 TYR B C 1
ATOM 4559 O O . TYR B 1 202 ? 2.285 -22.984 -1.284 1 96.12 202 TYR B O 1
ATOM 4567 N N . GLU B 1 203 ? 2.877 -21.422 0.177 1 92.44 203 GLU B N 1
ATOM 4568 C CA . GLU B 1 203 ? 3.662 -22.281 1.056 1 92.44 203 GLU B CA 1
ATOM 4569 C C . GLU B 1 203 ? 2.889 -23.547 1.427 1 92.44 203 GLU B C 1
ATOM 4571 O O . GLU B 1 203 ? 3.484 -24.609 1.648 1 92.44 203 GLU B O 1
ATOM 4576 N N . HIS B 1 204 ? 1.626 -23.547 1.469 1 93.12 204 HIS B N 1
ATOM 4577 C CA . HIS B 1 204 ? 0.849 -24.672 1.952 1 93.12 204 HIS B CA 1
ATOM 4578 C C . HIS B 1 204 ? 0.409 -25.578 0.801 1 93.12 204 HIS B C 1
ATOM 4580 O O . HIS B 1 204 ? -0.051 -26.703 1.023 1 93.12 204 HIS B O 1
ATOM 4586 N N . PHE B 1 205 ? 0.51 -25.078 -0.343 1 95.69 205 PHE B N 1
ATOM 4587 C CA . PHE B 1 205 ? 0.027 -25.797 -1.51 1 95.69 205 PHE B CA 1
ATOM 4588 C C . PHE B 1 205 ? 1.12 -26.703 -2.08 1 95.69 205 PHE B C 1
ATOM 4590 O O . PHE B 1 205 ? 1.63 -26.438 -3.172 1 95.69 205 PHE B O 1
ATOM 4597 N N . THR B 1 206 ? 1.455 -27.75 -1.37 1 94.56 206 THR B N 1
ATOM 4598 C CA . THR B 1 206 ? 2.438 -28.75 -1.792 1 94.56 206 THR B CA 1
ATOM 4599 C C . THR B 1 206 ? 1.776 -30.109 -2.01 1 94.56 206 THR B C 1
ATOM 4601 O O . THR B 1 206 ? 0.87 -30.484 -1.268 1 94.56 206 THR B O 1
ATOM 4604 N N . PHE B 1 207 ? 2.201 -30.734 -2.986 1 94.44 207 PHE B N 1
ATOM 4605 C CA . PHE B 1 207 ? 1.629 -32.031 -3.375 1 94.44 207 PHE B CA 1
ATOM 4606 C C . PHE B 1 207 ? 2.721 -33.062 -3.557 1 94.44 207 PHE B C 1
ATOM 4608 O O . PHE B 1 207 ? 3.91 -32.75 -3.494 1 94.44 207 PHE B O 1
ATOM 4615 N N . ASP B 1 208 ? 2.312 -34.312 -3.699 1 92.69 208 ASP B N 1
ATOM 4616 C CA . ASP B 1 208 ? 3.168 -35.438 -4.074 1 92.69 208 ASP B CA 1
ATOM 4617 C C . ASP B 1 208 ? 4.297 -35.625 -3.066 1 92.69 208 ASP B C 1
ATOM 4619 O O . ASP B 1 208 ? 5.441 -35.875 -3.449 1 92.69 208 ASP B O 1
ATOM 4623 N N . GLY B 1 209 ? 4.051 -35.375 -1.841 1 87.06 209 GLY B N 1
ATOM 4624 C CA . GLY B 1 209 ? 5 -35.656 -0.775 1 87.06 209 GLY B CA 1
ATOM 4625 C C . GLY B 1 209 ? 6.027 -34.562 -0.585 1 87.06 209 GLY B C 1
ATOM 4626 O O . GLY B 1 209 ? 6.961 -34.688 0.208 1 87.06 209 GLY B O 1
ATOM 4627 N N . MET B 1 210 ? 5.863 -33.5 -1.274 1 86.44 210 MET B N 1
ATOM 4628 C CA . MET B 1 210 ? 6.781 -32.375 -1.096 1 86.44 210 MET B CA 1
ATOM 4629 C C . MET B 1 210 ? 6.504 -31.656 0.218 1 86.44 210 MET B C 1
ATOM 4631 O O . MET B 1 210 ? 5.359 -31.594 0.667 1 86.44 210 MET B O 1
ATOM 4635 N N . GLU B 1 211 ? 7.582 -31.219 0.864 1 79.5 211 GLU B N 1
ATOM 4636 C CA . GLU B 1 211 ? 7.457 -30.391 2.057 1 79.5 211 GLU B CA 1
ATOM 4637 C C . GLU B 1 211 ? 7.906 -28.969 1.781 1 79.5 211 GLU B C 1
ATOM 4639 O O . GLU B 1 211 ? 8.836 -28.734 1.004 1 79.5 211 GLU B O 1
ATOM 4644 N N . ASN B 1 212 ? 7.027 -28.109 2.316 1 71.06 212 ASN B N 1
ATOM 4645 C CA . ASN B 1 212 ? 7.449 -26.719 2.139 1 71.06 212 ASN B CA 1
ATOM 4646 C C . ASN B 1 212 ? 8.773 -26.438 2.842 1 71.06 212 ASN B C 1
ATOM 4648 O O . ASN B 1 212 ? 9.031 -26.969 3.928 1 71.06 212 ASN B O 1
ATOM 4652 N N . SER B 1 213 ? 9.602 -25.703 2.115 1 64.62 213 SER B N 1
ATOM 4653 C CA . SER B 1 213 ? 10.953 -25.375 2.557 1 64.62 213 SER B CA 1
ATOM 4654 C C . SER B 1 213 ? 10.93 -24.344 3.686 1 64.62 213 SER B C 1
ATOM 4656 O O . SER B 1 213 ? 10.148 -23.391 3.658 1 64.62 213 SER B O 1
ATOM 4658 N N . CYS B 1 214 ? 11.383 -24.656 4.867 1 62.19 214 CYS B N 1
ATOM 4659 C CA . CYS B 1 214 ? 11.5 -23.812 6.051 1 62.19 214 CYS B CA 1
ATOM 4660 C C . CYS B 1 214 ? 12.781 -23 6.012 1 62.19 214 CYS B C 1
ATOM 4662 O O . CYS B 1 214 ? 13.391 -22.734 7.051 1 62.19 214 CYS B O 1
ATOM 4664 N N . PHE B 1 215 ? 13.164 -22.797 4.836 1 62.75 215 PHE B N 1
ATOM 4665 C CA . PHE B 1 215 ? 14.398 -22.031 4.895 1 62.75 215 PHE B CA 1
ATOM 4666 C C . PHE B 1 215 ? 14.125 -20.594 5.34 1 62.75 215 PHE B C 1
ATOM 4668 O O . PHE B 1 215 ? 13.539 -19.812 4.594 1 62.75 215 PHE B O 1
ATOM 4675 N N . SER B 1 216 ? 14.359 -20.406 6.695 1 64.06 216 SER B N 1
ATOM 4676 C CA . SER B 1 216 ? 13.852 -19.203 7.336 1 64.06 216 SER B CA 1
ATOM 4677 C C . SER B 1 216 ? 14.977 -18.219 7.645 1 64.06 216 SER B C 1
ATOM 4679 O O . SER B 1 216 ? 16.141 -18.609 7.742 1 64.06 216 SER B O 1
ATOM 4681 N N . ALA B 1 217 ? 14.57 -16.938 7.785 1 60.69 217 ALA B N 1
ATOM 4682 C CA . ALA B 1 217 ? 15.055 -15.594 8.062 1 60.69 217 ALA B CA 1
ATOM 4683 C C . ALA B 1 217 ? 16.391 -15.641 8.812 1 60.69 217 ALA B C 1
ATOM 4685 O O . ALA B 1 217 ? 16.469 -15.211 9.969 1 60.69 217 ALA B O 1
ATOM 4686 N N . THR B 1 218 ? 17.328 -16.359 8.188 1 73.38 218 THR B N 1
ATOM 4687 C CA . THR B 1 218 ? 18.734 -16.188 8.57 1 73.38 218 THR B CA 1
ATOM 4688 C C . THR B 1 218 ? 19.312 -14.906 7.973 1 73.38 218 THR B C 1
ATOM 4690 O O . THR B 1 218 ? 18.656 -14.242 7.168 1 73.38 218 THR B O 1
ATOM 4693 N N . ASP B 1 219 ? 20.312 -14.539 8.562 1 82.56 219 ASP B N 1
ATOM 4694 C CA . ASP B 1 219 ? 20.938 -13.344 8.023 1 82.56 219 ASP B CA 1
ATOM 4695 C C . ASP B 1 219 ? 21.094 -13.438 6.508 1 82.56 219 ASP B C 1
ATOM 4697 O O . ASP B 1 219 ? 21.547 -14.453 5.988 1 82.56 219 ASP B O 1
ATOM 4701 N N . GLY B 1 220 ? 20.453 -12.492 5.855 1 89.62 220 GLY B N 1
ATOM 4702 C CA . GLY B 1 220 ? 20.562 -12.445 4.406 1 89.62 220 GLY B CA 1
ATOM 4703 C C . GLY B 1 220 ? 19.344 -13.008 3.701 1 89.62 220 GLY B C 1
ATOM 4704 O O . GLY B 1 220 ? 19.281 -13.008 2.469 1 89.62 220 GLY B O 1
ATOM 4705 N N . VAL B 1 221 ? 18.312 -13.469 4.508 1 91.69 221 VAL B N 1
ATOM 4706 C CA . VAL B 1 221 ? 17.109 -14.016 3.916 1 91.69 221 VAL B CA 1
ATOM 4707 C C . VAL B 1 221 ? 15.891 -13.219 4.391 1 91.69 221 VAL B C 1
ATOM 4709 O O . VAL B 1 221 ? 15.789 -12.875 5.57 1 91.69 221 VAL B O 1
ATOM 4712 N N . ILE B 1 222 ? 15.039 -12.883 3.533 1 93.44 222 ILE B N 1
ATOM 4713 C CA . ILE B 1 222 ? 13.727 -12.328 3.852 1 93.44 222 ILE B CA 1
ATOM 4714 C C . ILE B 1 222 ? 12.641 -13.227 3.271 1 93.44 222 ILE B C 1
ATOM 4716 O O . ILE B 1 222 ? 12.68 -13.578 2.09 1 93.44 222 ILE B O 1
ATOM 4720 N N . ASN B 1 223 ? 11.719 -13.648 4.109 1 93.75 223 ASN B N 1
ATOM 4721 C CA . ASN B 1 223 ? 10.578 -14.453 3.686 1 93.75 223 ASN B CA 1
ATOM 4722 C C . ASN B 1 223 ? 9.312 -13.602 3.564 1 93.75 223 ASN B C 1
ATOM 4724 O O . ASN B 1 223 ? 9.016 -12.789 4.445 1 93.75 223 ASN B O 1
ATOM 4728 N N . LEU B 1 224 ? 8.641 -13.758 2.502 1 95.56 224 LEU B N 1
ATOM 4729 C CA . LEU B 1 224 ? 7.402 -13.039 2.209 1 95.56 224 LEU B CA 1
ATOM 4730 C C . LEU B 1 224 ? 6.215 -13.992 2.158 1 95.56 224 LEU B C 1
ATOM 4732 O O . LEU B 1 224 ? 6.262 -15.016 1.468 1 95.56 224 LEU B O 1
ATOM 4736 N N . TYR B 1 225 ? 5.156 -13.672 2.92 1 95.5 225 TYR B N 1
ATOM 4737 C CA . TYR B 1 225 ? 3.975 -14.516 3.053 1 95.5 225 TYR B CA 1
ATOM 4738 C C . TYR B 1 225 ? 2.705 -13.719 2.779 1 95.5 225 TYR B C 1
ATOM 4740 O O . TYR B 1 225 ? 2.74 -12.484 2.707 1 95.5 225 TYR B O 1
ATOM 4748 N N . THR B 1 226 ? 1.594 -14.438 2.58 1 97.12 226 THR B N 1
ATOM 4749 C CA . THR B 1 226 ? 0.31 -13.789 2.354 1 97.12 226 THR B CA 1
ATOM 4750 C C . THR B 1 226 ? -0.819 -14.562 3.027 1 97.12 226 THR B C 1
ATOM 4752 O O . THR B 1 226 ? -0.68 -15.75 3.305 1 97.12 226 THR B O 1
ATOM 4755 N N . PHE B 1 227 ? -1.876 -13.898 3.326 1 97.56 227 PHE B N 1
ATOM 4756 C CA . PHE B 1 227 ? -3.09 -14.547 3.803 1 97.56 227 PHE B CA 1
ATOM 4757 C C . PHE B 1 227 ? -4.086 -14.734 2.664 1 97.56 227 PHE B C 1
ATOM 4759 O O . PHE B 1 227 ? -5.203 -15.211 2.879 1 97.56 227 PHE B O 1
ATOM 4766 N N . SER B 1 228 ? -3.686 -14.43 1.457 1 97.69 228 SER B N 1
ATOM 4767 C CA . SER B 1 228 ? -4.586 -14.375 0.311 1 97.69 228 SER B CA 1
ATOM 4768 C C . SER B 1 228 ? -4.934 -15.773 -0.193 1 97.69 228 SER B C 1
ATOM 4770 O O . SER B 1 228 ? -5.965 -15.961 -0.837 1 97.69 228 SER B O 1
ATOM 4772 N N . LYS B 1 229 ? -4.02 -16.703 0.041 1 96.25 229 LYS B N 1
ATOM 4773 C CA . LYS B 1 229 ? -4.164 -18 -0.628 1 96.25 229 LYS B CA 1
ATOM 4774 C C . LYS B 1 229 ? -4.738 -19.047 0.32 1 96.25 229 LYS B C 1
ATOM 4776 O O . LYS B 1 229 ? -5.961 -19.156 0.467 1 96.25 229 LYS B O 1
ATOM 4781 N N . SER B 1 230 ? -3.914 -19.578 1.228 1 94.38 230 SER B N 1
ATOM 4782 C CA . SER B 1 230 ? -4.379 -20.672 2.078 1 94.38 230 SER B CA 1
ATOM 4783 C C . SER B 1 230 ? -5.5 -20.203 3.004 1 94.38 230 SER B C 1
ATOM 4785 O O . SER B 1 230 ? -6.398 -20.984 3.334 1 94.38 230 SER B O 1
ATOM 4787 N N . TYR B 1 231 ? -5.504 -18.922 3.35 1 95.88 231 TYR B N 1
ATOM 4788 C CA . TYR B 1 231 ? -6.473 -18.422 4.316 1 95.88 231 TYR B CA 1
ATOM 4789 C C . TYR B 1 231 ? -7.621 -17.703 3.611 1 95.88 231 TYR B C 1
ATOM 4791 O O . TYR B 1 231 ? -8.578 -17.266 4.258 1 95.88 231 TYR B O 1
ATOM 4799 N N . SER B 1 232 ? -7.547 -17.516 2.314 1 96.56 232 SER B N 1
ATOM 4800 C CA . SER B 1 232 ? -8.602 -16.984 1.464 1 96.56 232 SER B CA 1
ATOM 4801 C C . SER B 1 232 ? -8.992 -15.57 1.884 1 96.56 232 SER B C 1
ATOM 4803 O O . SER B 1 232 ? -10.18 -15.266 2.02 1 96.56 232 SER B O 1
ATOM 4805 N N . LEU B 1 233 ? -8 -14.75 2.096 1 98.19 233 LEU B N 1
ATOM 4806 C CA . LEU B 1 233 ? -8.258 -13.375 2.492 1 98.19 233 LEU B CA 1
ATOM 4807 C C . LEU B 1 233 ? -7.758 -12.398 1.434 1 98.19 233 LEU B C 1
ATOM 4809 O O . LEU B 1 233 ? -7.281 -11.305 1.763 1 98.19 233 LEU B O 1
ATOM 4813 N N . ALA B 1 234 ? -7.809 -12.812 0.158 1 98.19 234 ALA B N 1
ATOM 4814 C CA . ALA B 1 234 ? -7.23 -12.016 -0.919 1 98.19 234 ALA B CA 1
ATOM 4815 C C . ALA B 1 234 ? -7.82 -10.609 -0.938 1 98.19 234 ALA B C 1
ATOM 4817 O O . ALA B 1 234 ? -7.09 -9.625 -1.076 1 98.19 234 ALA B O 1
ATOM 4818 N N . GLY B 1 235 ? -9.125 -10.484 -0.722 1 98.44 235 GLY B N 1
ATOM 4819 C CA . GLY B 1 235 ? -9.805 -9.203 -0.808 1 98.44 235 GLY B CA 1
ATOM 4820 C C . GLY B 1 235 ? -9.492 -8.289 0.359 1 98.44 235 GLY B C 1
ATOM 4821 O O . GLY B 1 235 ? -9.789 -7.09 0.309 1 98.44 235 GLY B O 1
ATOM 4822 N N . LEU B 1 236 ? -8.914 -8.828 1.408 1 98.81 236 LEU B N 1
ATOM 4823 C CA . LEU B 1 236 ? -8.664 -8.023 2.602 1 98.81 236 LEU B CA 1
ATOM 4824 C C . LEU B 1 236 ? -7.254 -7.441 2.572 1 98.81 236 LEU B C 1
ATOM 4826 O O . LEU B 1 236 ? -6.926 -6.562 3.373 1 98.81 236 LEU B O 1
ATOM 4830 N N . ARG B 1 237 ? -6.434 -7.891 1.629 1 98.62 237 ARG B N 1
ATOM 4831 C CA . ARG B 1 237 ? -5.109 -7.328 1.366 1 98.62 237 ARG B CA 1
ATOM 4832 C C . ARG B 1 237 ? -4.258 -7.32 2.629 1 98.62 237 ARG B C 1
ATOM 4834 O O . ARG B 1 237 ? -3.848 -6.262 3.104 1 98.62 237 ARG B O 1
ATOM 4841 N N . VAL B 1 238 ? -3.92 -8.484 3.117 1 98.81 238 VAL B N 1
ATOM 4842 C CA . VAL B 1 238 ? -3.064 -8.586 4.293 1 98.81 238 VAL B CA 1
ATOM 4843 C C . VAL B 1 238 ? -2.033 -9.695 4.086 1 98.81 238 VAL B C 1
ATOM 4845 O O . VAL B 1 238 ? -2.359 -10.766 3.572 1 98.81 238 VAL B O 1
ATOM 4848 N N . GLY B 1 239 ? -0.815 -9.383 4.293 1 98.12 239 GLY B N 1
ATOM 4849 C CA . GLY B 1 239 ? 0.337 -10.273 4.266 1 98.12 239 GLY B CA 1
ATOM 4850 C C . GLY B 1 239 ? 1.395 -9.906 5.289 1 98.12 239 GLY B C 1
ATOM 4851 O O . GLY B 1 239 ? 1.146 -9.094 6.184 1 98.12 239 GLY B O 1
ATOM 4852 N N . TYR B 1 240 ? 2.514 -10.578 5.227 1 96.56 240 TYR B N 1
ATOM 4853 C CA . TYR B 1 240 ? 3.592 -10.25 6.152 1 96.56 240 TYR B CA 1
ATOM 4854 C C . TYR B 1 240 ? 4.934 -10.734 5.617 1 96.56 240 TYR B C 1
ATOM 4856 O O . TYR B 1 240 ? 4.988 -11.539 4.688 1 96.56 240 TYR B O 1
ATOM 4864 N N . PHE B 1 241 ? 5.969 -10.164 6.105 1 94.75 241 PHE B N 1
ATOM 4865 C CA . PHE B 1 241 ? 7.309 -10.656 5.824 1 94.75 241 PHE B CA 1
ATOM 4866 C C . PHE B 1 241 ? 8.18 -10.609 7.074 1 94.75 241 PHE B C 1
ATOM 4868 O O . PHE B 1 241 ? 7.879 -9.867 8.016 1 94.75 241 PHE B O 1
ATOM 4875 N N . CYS B 1 242 ? 9.117 -11.453 7.094 1 92.31 242 CYS B N 1
ATOM 4876 C CA . CYS B 1 242 ? 10.094 -11.547 8.18 1 92.31 242 CYS B CA 1
ATOM 4877 C C . CYS B 1 242 ? 11.461 -11.055 7.73 1 92.31 242 CYS B C 1
ATOM 4879 O O . CYS B 1 242 ? 11.898 -11.352 6.617 1 92.31 242 CYS B O 1
ATOM 4881 N N . TYR B 1 243 ? 12.117 -10.297 8.578 1 90.12 243 TYR B N 1
ATOM 4882 C CA . TYR B 1 243 ? 13.383 -9.672 8.219 1 90.12 243 TYR B CA 1
ATOM 4883 C C . TYR B 1 243 ? 14.266 -9.492 9.453 1 90.12 243 TYR B C 1
ATOM 4885 O O . TYR B 1 243 ? 13.781 -9.531 10.586 1 90.12 243 TYR B O 1
ATOM 4893 N N . PRO B 1 244 ? 15.578 -9.359 9.258 1 89.62 244 PRO B N 1
ATOM 4894 C CA . PRO B 1 244 ? 16.469 -9.172 10.391 1 89.62 244 PRO B CA 1
ATOM 4895 C C . PRO B 1 244 ? 16.234 -7.855 11.133 1 89.62 244 PRO B C 1
ATOM 4897 O O . PRO B 1 244 ? 15.914 -6.84 10.5 1 89.62 244 PRO B O 1
ATOM 4900 N N . ASN B 1 245 ? 16.516 -7.836 12.391 1 89.19 245 ASN B N 1
ATOM 4901 C CA . ASN B 1 245 ? 16.203 -6.73 13.289 1 89.19 245 ASN B CA 1
ATOM 4902 C C . ASN B 1 245 ? 16.969 -5.465 12.922 1 89.19 245 ASN B C 1
ATOM 4904 O O . ASN B 1 245 ? 16.5 -4.355 13.156 1 89.19 245 ASN B O 1
ATOM 4908 N N . TYR B 1 246 ? 18.141 -5.609 12.328 1 89.25 246 TYR B N 1
ATOM 4909 C CA . TYR B 1 246 ? 18.969 -4.434 12.055 1 89.25 246 TYR B CA 1
ATOM 4910 C C . TYR B 1 246 ? 18.375 -3.615 10.914 1 89.25 246 TYR B C 1
ATOM 4912 O O . TYR B 1 246 ? 18.797 -2.477 10.68 1 89.25 246 TYR B O 1
ATOM 4920 N N . LEU B 1 247 ? 17.344 -4.133 10.211 1 91.12 247 LEU B N 1
ATOM 4921 C CA . LEU B 1 247 ? 16.656 -3.395 9.156 1 91.12 247 LEU B CA 1
ATOM 4922 C C . LEU B 1 247 ? 15.398 -2.721 9.695 1 91.12 247 LEU B C 1
ATOM 4924 O O . LEU B 1 247 ? 14.711 -2.01 8.961 1 91.12 247 LEU B O 1
ATOM 4928 N N . ARG B 1 248 ? 15.078 -2.855 10.914 1 90.69 248 ARG B N 1
ATOM 4929 C CA . ARG B 1 248 ? 13.797 -2.48 11.5 1 90.69 248 ARG B CA 1
ATOM 4930 C C . ARG B 1 248 ? 13.523 -0.993 11.305 1 90.69 248 ARG B C 1
ATOM 4932 O O . ARG B 1 248 ? 12.422 -0.605 10.898 1 90.69 248 ARG B O 1
ATOM 4939 N N . LYS B 1 249 ? 14.477 -0.138 11.602 1 90.06 249 LYS B N 1
ATOM 4940 C CA . LYS B 1 249 ? 14.273 1.306 11.516 1 90.06 249 LYS B CA 1
ATOM 4941 C C . LYS B 1 249 ? 13.867 1.722 10.109 1 90.06 249 LYS B C 1
ATOM 4943 O O . LYS B 1 249 ? 12.891 2.447 9.922 1 90.06 249 LYS B O 1
ATOM 4948 N N . SER B 1 250 ? 14.57 1.21 9.094 1 92.56 250 SER B N 1
ATOM 4949 C CA . SER B 1 250 ? 14.281 1.532 7.703 1 92.56 250 SER B CA 1
ATOM 4950 C C . SER B 1 250 ? 12.938 0.958 7.266 1 92.56 250 SER B C 1
ATOM 4952 O O . SER B 1 250 ? 12.156 1.633 6.594 1 92.56 250 SER B O 1
ATOM 4954 N N . MET B 1 251 ? 12.672 -0.265 7.703 1 93.88 251 MET B N 1
ATOM 4955 C CA . MET B 1 251 ? 11.43 -0.931 7.309 1 93.88 251 MET B CA 1
ATOM 4956 C C . MET B 1 251 ? 10.219 -0.219 7.895 1 93.88 251 MET B C 1
ATOM 4958 O O . MET B 1 251 ? 9.195 -0.069 7.227 1 93.88 251 MET B O 1
ATOM 4962 N N . LEU B 1 252 ? 10.375 0.23 9.125 1 94.31 252 LEU B N 1
ATOM 4963 C CA . LEU B 1 252 ? 9.289 0.963 9.75 1 94.31 252 LEU B CA 1
ATOM 4964 C C . LEU B 1 252 ? 9 2.264 9.008 1 94.31 252 LEU B C 1
ATOM 4966 O O . LEU B 1 252 ? 7.844 2.607 8.766 1 94.31 252 LEU B O 1
ATOM 4970 N N . GLU B 1 253 ? 10.023 2.973 8.648 1 94.44 253 GLU B N 1
ATOM 4971 C CA . GLU B 1 253 ? 9.852 4.242 7.949 1 94.44 253 GLU B CA 1
ATOM 4972 C C . GLU B 1 253 ? 9.219 4.027 6.574 1 94.44 253 GLU B C 1
ATOM 4974 O O . GLU B 1 253 ? 8.336 4.781 6.164 1 94.44 253 GLU B O 1
ATOM 4979 N N . ILE B 1 254 ? 9.688 2.996 5.887 1 97 254 ILE B N 1
ATOM 4980 C CA . ILE B 1 254 ? 9.156 2.67 4.566 1 97 254 ILE B CA 1
ATOM 4981 C C . ILE B 1 254 ? 7.676 2.312 4.68 1 97 254 ILE B C 1
ATOM 4983 O O . ILE B 1 254 ? 6.844 2.846 3.943 1 97 254 ILE B O 1
ATOM 4987 N N . GLN B 1 255 ? 7.375 1.483 5.648 1 97.5 255 GLN B N 1
ATOM 4988 C CA . GLN B 1 255 ? 5.996 1.062 5.855 1 97.5 255 GLN B CA 1
ATOM 4989 C C . GLN B 1 255 ? 5.105 2.248 6.219 1 97.5 255 GLN B C 1
ATOM 4991 O O . GLN B 1 255 ? 4.012 2.402 5.672 1 97.5 255 GLN B O 1
ATOM 4996 N N . ASP B 1 256 ? 5.57 3.014 7.098 1 96.38 256 ASP B N 1
ATOM 4997 C CA . ASP B 1 256 ? 4.797 4.172 7.535 1 96.38 256 ASP B CA 1
ATOM 4998 C C . ASP B 1 256 ? 4.523 5.121 6.367 1 96.38 256 ASP B C 1
ATOM 5000 O O . ASP B 1 256 ? 3.418 5.648 6.234 1 96.38 256 ASP B O 1
ATOM 5004 N N . THR B 1 257 ? 5.5 5.312 5.539 1 96.69 257 THR B N 1
ATOM 5005 C CA . THR B 1 257 ? 5.398 6.25 4.426 1 96.69 257 THR B CA 1
ATOM 5006 C C . THR B 1 257 ? 4.453 5.711 3.354 1 96.69 257 THR B C 1
ATOM 5008 O O . THR B 1 257 ? 3.723 6.477 2.721 1 96.69 257 THR B O 1
ATOM 5011 N N . ILE B 1 258 ? 4.438 4.418 3.164 1 97.69 258 ILE B N 1
ATOM 5012 C CA . ILE B 1 258 ? 3.664 3.836 2.072 1 97.69 258 ILE B CA 1
ATOM 5013 C C . ILE B 1 258 ? 2.25 3.52 2.551 1 97.69 258 ILE B C 1
ATOM 5015 O O . ILE B 1 258 ? 1.271 3.984 1.961 1 97.69 258 ILE B O 1
ATOM 5019 N N . ALA B 1 259 ? 2.184 2.84 3.688 1 96.81 259 ALA B N 1
ATOM 5020 C CA . ALA B 1 259 ? 0.877 2.311 4.07 1 96.81 259 ALA B CA 1
ATOM 5021 C C . ALA B 1 259 ? 0.52 2.715 5.5 1 96.81 259 ALA B C 1
ATOM 5023 O O . ALA B 1 259 ? -0.613 2.512 5.941 1 96.81 259 ALA B O 1
ATOM 5024 N N . THR B 1 260 ? 1.423 3.387 6.238 1 96.81 260 THR B N 1
ATOM 5025 C CA . THR B 1 260 ? 1.283 3.605 7.676 1 96.81 260 THR B CA 1
ATOM 5026 C C . THR B 1 260 ? 1.199 2.275 8.422 1 96.81 260 THR B C 1
ATOM 5028 O O . THR B 1 260 ? 2.117 1.91 9.156 1 96.81 260 THR B O 1
ATOM 5031 N N . HIS B 1 261 ? 0.259 1.509 8.242 1 97.69 261 HIS B N 1
ATOM 5032 C CA . HIS B 1 261 ? 0.048 0.135 8.68 1 97.69 261 HIS B CA 1
ATOM 5033 C C . HIS B 1 261 ? -1.042 -0.547 7.859 1 97.69 261 HIS B C 1
ATOM 5035 O O . HIS B 1 261 ? -1.748 0.109 7.094 1 97.69 261 HIS B O 1
ATOM 5041 N N . ALA B 1 262 ? -1.124 -1.872 7.957 1 98.5 262 ALA B N 1
ATOM 5042 C CA . ALA B 1 262 ? -2.188 -2.602 7.27 1 98.5 262 ALA B CA 1
ATOM 5043 C C . ALA B 1 262 ? -3.547 -2.303 7.895 1 98.5 262 ALA B C 1
ATOM 5045 O O . ALA B 1 262 ? -3.631 -1.918 9.062 1 98.5 262 ALA B O 1
ATOM 5046 N N . CYS B 1 263 ? -4.617 -2.428 7.141 1 98.81 263 CYS B N 1
ATOM 5047 C CA . CYS B 1 263 ? -5.98 -2.219 7.613 1 98.81 263 CYS B CA 1
ATOM 5048 C C . CYS B 1 263 ? -6.25 -3.033 8.875 1 98.81 263 CYS B C 1
ATOM 5050 O O . CYS B 1 263 ? -6.055 -4.25 8.891 1 98.81 263 CYS B O 1
ATOM 5052 N N . HIS B 1 264 ? -6.758 -2.389 9.914 1 98.81 264 HIS B N 1
ATOM 5053 C CA . HIS B 1 264 ? -6.957 -3.055 11.203 1 98.81 264 HIS B CA 1
ATOM 5054 C C . HIS B 1 264 ? -7.949 -4.203 11.078 1 98.81 264 HIS B C 1
ATOM 5056 O O . HIS B 1 264 ? -7.746 -5.273 11.656 1 98.81 264 HIS B O 1
ATOM 5062 N N . LEU B 1 265 ? -9.039 -4.016 10.32 1 98.88 265 LEU B N 1
ATOM 5063 C CA . LEU B 1 265 ? -10.016 -5.082 10.148 1 98.88 265 LEU B CA 1
ATOM 5064 C C . LEU B 1 265 ? -9.375 -6.312 9.516 1 98.88 265 LEU B C 1
ATOM 5066 O O . LEU B 1 265 ? -9.648 -7.441 9.93 1 98.88 265 LEU B O 1
ATOM 5070 N N . ALA B 1 266 ? -8.547 -6.07 8.523 1 98.88 266 ALA B N 1
ATOM 5071 C CA . ALA B 1 266 ? -7.844 -7.16 7.852 1 98.88 266 ALA B CA 1
ATOM 5072 C C . ALA B 1 266 ? -6.914 -7.891 8.812 1 98.88 266 ALA B C 1
ATOM 5074 O O . ALA B 1 266 ? -6.797 -9.117 8.758 1 98.88 266 ALA B O 1
ATOM 5075 N N . GLN B 1 267 ? -6.254 -7.176 9.68 1 98.88 267 GLN B N 1
ATOM 5076 C CA . GLN B 1 267 ? -5.332 -7.781 10.633 1 98.88 267 GLN B CA 1
ATOM 5077 C C . GLN B 1 267 ? -6.074 -8.656 11.641 1 98.88 267 GLN B C 1
ATOM 5079 O O . GLN B 1 267 ? -5.605 -9.742 11.992 1 98.88 267 GLN B O 1
ATOM 5084 N N . HIS B 1 268 ? -7.211 -8.141 12.117 1 98.75 268 HIS B N 1
ATOM 5085 C CA . HIS B 1 268 ? -8.016 -8.945 13.023 1 98.75 268 HIS B CA 1
ATOM 5086 C C . HIS B 1 268 ? -8.508 -10.219 12.336 1 98.75 268 HIS B C 1
ATOM 5088 O O . HIS B 1 268 ? -8.555 -11.281 12.961 1 98.75 268 HIS B O 1
ATOM 5094 N N . ALA B 1 269 ? -8.891 -10.094 11.078 1 98.69 269 ALA B N 1
ATOM 5095 C CA . ALA B 1 269 ? -9.281 -11.266 10.289 1 98.69 269 ALA B CA 1
ATOM 5096 C C . ALA B 1 269 ? -8.117 -12.25 10.172 1 98.69 269 ALA B C 1
ATOM 5098 O O . ALA B 1 269 ? -8.297 -13.453 10.367 1 98.69 269 ALA B O 1
ATOM 5099 N N . ALA B 1 270 ? -6.961 -11.734 9.883 1 98.56 270 ALA B N 1
ATOM 5100 C CA . ALA B 1 270 ? -5.766 -12.562 9.742 1 98.56 270 ALA B CA 1
ATOM 5101 C C . ALA B 1 270 ? -5.438 -13.281 11.047 1 98.56 270 ALA B C 1
ATOM 5103 O O . ALA B 1 270 ? -5.09 -14.469 11.039 1 98.56 270 ALA B O 1
ATOM 5104 N N . LEU B 1 271 ? -5.543 -12.562 12.164 1 98.19 271 LEU B N 1
ATOM 5105 C CA . LEU B 1 271 ? -5.293 -13.156 13.477 1 98.19 271 LEU B CA 1
ATOM 5106 C C . LEU B 1 271 ? -6.242 -14.32 13.742 1 98.19 271 LEU B C 1
ATOM 5108 O O . LEU B 1 271 ? -5.809 -15.383 14.188 1 98.19 271 LEU B O 1
ATOM 5112 N N . ALA B 1 272 ? -7.496 -14.109 13.438 1 97.94 272 ALA B N 1
ATOM 5113 C CA . ALA B 1 272 ? -8.484 -15.164 13.633 1 97.94 272 ALA B CA 1
ATOM 5114 C C . ALA B 1 272 ? -8.195 -16.359 12.734 1 97.94 272 ALA B C 1
ATOM 5116 O O . ALA B 1 272 ? -8.289 -17.516 13.172 1 97.94 272 ALA B O 1
ATOM 5117 N N . ALA B 1 273 ? -7.844 -16.094 11.5 1 96.62 273 ALA B N 1
ATOM 5118 C CA . ALA B 1 273 ? -7.539 -17.156 10.547 1 96.62 273 ALA B CA 1
ATOM 5119 C C . ALA B 1 273 ? -6.359 -18 11.031 1 96.62 273 ALA B C 1
ATOM 5121 O O . ALA B 1 273 ? -6.395 -19.234 10.961 1 96.62 273 ALA B O 1
ATOM 5122 N N . LEU B 1 274 ? -5.359 -17.344 11.523 1 94.31 274 LEU B N 1
ATOM 5123 C CA . LEU B 1 274 ? -4.16 -18.031 12 1 94.31 274 LEU B CA 1
ATOM 5124 C C . LEU B 1 274 ? -4.48 -18.906 13.203 1 94.31 274 LEU B C 1
ATOM 5126 O O . LEU B 1 274 ? -3.975 -20.031 13.312 1 94.31 274 LEU B O 1
ATOM 5130 N N . ARG B 1 275 ? -5.25 -18.422 14.062 1 93.06 275 ARG B N 1
ATOM 5131 C CA . ARG B 1 275 ? -5.574 -19.141 15.297 1 93.06 275 ARG B CA 1
ATOM 5132 C C . ARG B 1 275 ? -6.484 -20.328 15.016 1 93.06 275 ARG B C 1
ATOM 5134 O O . ARG B 1 275 ? -6.398 -21.359 15.695 1 93.06 275 ARG B O 1
ATOM 5141 N N . ASP B 1 276 ? -7.309 -20.156 14.07 1 89.31 276 ASP B N 1
ATOM 5142 C CA . ASP B 1 276 ? -8.336 -21.156 13.797 1 89.31 276 ASP B CA 1
ATOM 5143 C C . ASP B 1 276 ? -7.812 -22.234 12.852 1 89.31 276 ASP B C 1
ATOM 5145 O O . ASP B 1 276 ? -8.43 -23.297 12.703 1 89.31 276 ASP B O 1
ATOM 5149 N N . SER B 1 277 ? -6.832 -21.953 12.195 1 81.69 277 SER B N 1
ATOM 5150 C CA . SER B 1 277 ? -6.375 -22.875 11.172 1 81.69 277 SER B CA 1
ATOM 5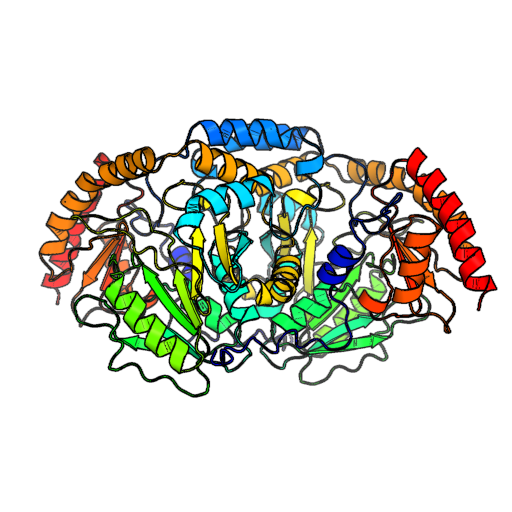151 C C . SER B 1 277 ? -5.094 -23.594 11.602 1 81.69 277 SER B C 1
ATOM 5153 O O . SER B 1 277 ? -3.992 -23.125 11.297 1 81.69 277 SER B O 1
ATOM 5155 N N . SER B 1 278 ? -5.293 -24.75 12.164 1 77.38 278 SER B N 1
ATOM 5156 C CA . SER B 1 278 ? -4.113 -25.578 12.422 1 77.38 278 SER B CA 1
ATOM 5157 C C . SER B 1 278 ? -3.441 -26 11.125 1 77.38 278 SER B C 1
ATOM 5159 O O . SER B 1 278 ? -4.043 -25.922 10.055 1 77.38 278 SER B O 1
ATOM 5161 N N . LYS B 1 279 ? -2.264 -26.391 11.242 1 80.88 279 LYS B N 1
ATOM 5162 C CA . LYS B 1 279 ? -1.546 -26.906 10.086 1 80.88 279 LYS B CA 1
ATOM 5163 C C . LYS B 1 279 ? -2.316 -28.062 9.43 1 80.88 279 LYS B C 1
ATOM 5165 O O . LYS B 1 279 ? -2.408 -28.125 8.203 1 80.88 279 LYS B O 1
ATOM 5170 N N . GLU B 1 280 ? -2.883 -28.828 10.203 1 85.06 280 GLU B N 1
ATOM 5171 C CA . GLU B 1 280 ? -3.648 -29.969 9.711 1 85.06 280 GLU B CA 1
ATOM 5172 C C . GLU B 1 280 ? -4.902 -29.516 8.969 1 85.06 280 GLU B C 1
ATOM 5174 O O . GLU B 1 280 ? -5.242 -30.078 7.922 1 85.06 280 GLU B O 1
ATOM 5179 N N . CYS B 1 281 ? -5.539 -28.516 9.477 1 88 281 CYS B N 1
ATOM 5180 C CA . CYS B 1 281 ? -6.746 -28 8.844 1 88 281 CYS B CA 1
ATOM 5181 C C . CYS B 1 281 ? -6.438 -27.422 7.461 1 88 281 CYS B C 1
ATOM 5183 O O . CYS B 1 281 ? -7.164 -27.688 6.504 1 88 281 CYS B O 1
ATOM 5185 N N . ILE B 1 282 ? -5.355 -26.766 7.371 1 90.69 282 ILE B N 1
ATOM 5186 C CA . ILE B 1 282 ? -4.961 -26.172 6.098 1 90.69 282 ILE B CA 1
ATOM 5187 C C . ILE B 1 282 ? -4.586 -27.266 5.109 1 90.69 282 ILE B C 1
ATOM 5189 O O . ILE B 1 282 ? -4.977 -27.219 3.939 1 90.69 282 ILE B O 1
ATOM 5193 N N . GLN B 1 283 ? -3.898 -28.25 5.562 1 88.25 283 GLN B N 1
ATOM 5194 C CA . GLN B 1 283 ? -3.484 -29.344 4.703 1 88.25 283 GLN B CA 1
ATOM 5195 C C . GLN B 1 283 ? -4.691 -30.109 4.168 1 88.25 283 GLN B C 1
ATOM 5197 O O . GLN B 1 283 ? -4.719 -30.5 2.996 1 88.25 283 GLN B O 1
ATOM 5202 N N . ASN B 1 284 ? -5.629 -30.312 5.02 1 90.5 284 ASN B N 1
ATOM 5203 C CA . ASN B 1 284 ? -6.852 -30.984 4.59 1 90.5 284 ASN B CA 1
ATOM 5204 C C . ASN B 1 284 ? -7.594 -30.172 3.529 1 90.5 284 ASN B C 1
ATOM 5206 O O . ASN B 1 284 ? -8.125 -30.75 2.572 1 90.5 284 ASN B O 1
ATOM 5210 N N . GLN B 1 285 ? -7.629 -28.969 3.783 1 91.81 285 GLN B N 1
ATOM 5211 C CA . GLN B 1 285 ? -8.266 -28.078 2.814 1 91.81 285 GLN B CA 1
ATOM 5212 C C . GLN B 1 285 ? -7.543 -28.125 1.472 1 91.81 285 GLN B C 1
ATOM 5214 O O . GLN B 1 285 ? -8.18 -28.188 0.419 1 91.81 285 GLN B O 1
ATOM 5219 N N . VAL B 1 286 ? -6.266 -28.125 1.493 1 93.06 286 VAL B N 1
ATOM 5220 C CA . VAL B 1 286 ? -5.445 -28.125 0.286 1 93.06 286 VAL B CA 1
ATOM 5221 C C . VAL B 1 286 ? -5.625 -29.453 -0.454 1 93.06 286 VAL B C 1
ATOM 5223 O O . VAL B 1 286 ? -5.609 -29.484 -1.687 1 93.06 286 VAL B O 1
ATOM 5226 N N . GLN B 1 287 ? -5.852 -30.469 0.238 1 92.38 287 GLN B N 1
ATOM 5227 C CA . GLN B 1 287 ? -6.066 -31.781 -0.377 1 92.38 287 GLN B CA 1
ATOM 5228 C C . GLN B 1 287 ? -7.34 -31.781 -1.215 1 92.38 287 GLN B C 1
ATOM 5230 O O . GLN B 1 287 ? -7.461 -32.562 -2.166 1 92.38 287 GLN B O 1
ATOM 5235 N N . GLU B 1 288 ? -8.211 -30.922 -0.887 1 92.94 288 GLU B N 1
ATOM 5236 C CA . GLU B 1 288 ? -9.438 -30.828 -1.666 1 92.94 288 GLU B CA 1
ATOM 5237 C C . GLU B 1 288 ? -9.156 -30.312 -3.076 1 92.94 288 GLU B C 1
ATOM 5239 O O . GLU B 1 288 ? -10.016 -30.391 -3.957 1 92.94 288 GLU B O 1
ATOM 5244 N N . MET B 1 289 ? -8.008 -29.844 -3.299 1 94.38 289 MET B N 1
ATOM 5245 C CA . MET B 1 289 ? -7.605 -29.344 -4.609 1 94.38 289 MET B CA 1
ATOM 5246 C C . MET B 1 289 ? -7.184 -30.484 -5.523 1 94.38 289 MET B C 1
ATOM 5248 O O . MET B 1 289 ? -7.168 -30.328 -6.746 1 94.38 289 MET B O 1
ATOM 5252 N N . VAL B 1 290 ? -6.879 -31.594 -4.973 1 96.44 290 VAL B N 1
ATOM 5253 C CA . VAL B 1 290 ? -6.227 -32.688 -5.695 1 96.44 290 VAL B CA 1
ATOM 5254 C C . VAL B 1 290 ? -7.129 -33.188 -6.828 1 96.44 290 VAL B C 1
ATOM 5256 O O . VAL B 1 290 ? -6.676 -33.344 -7.961 1 96.44 290 VAL B O 1
ATOM 5259 N N . PRO B 1 291 ? -8.453 -33.375 -6.609 1 97.44 291 PRO B N 1
ATOM 5260 C CA . PRO B 1 291 ? -9.297 -33.781 -7.73 1 97.44 291 PRO B CA 1
ATOM 5261 C C . PRO B 1 291 ? -9.273 -32.812 -8.891 1 97.44 291 PRO B C 1
ATOM 5263 O O . PRO B 1 291 ? -9.266 -33.219 -10.055 1 97.44 291 PRO B O 1
ATOM 5266 N N . ARG B 1 292 ? -9.312 -31.531 -8.633 1 97.62 292 ARG B N 1
ATOM 5267 C CA . ARG B 1 292 ? -9.227 -30.516 -9.664 1 97.62 292 ARG B CA 1
ATOM 5268 C C . ARG B 1 292 ? -7.902 -30.594 -10.414 1 97.62 292 ARG B C 1
ATOM 5270 O O . ARG B 1 292 ? -7.875 -30.547 -11.648 1 97.62 292 ARG B O 1
ATOM 5277 N N . ARG B 1 293 ? -6.824 -30.75 -9.617 1 98 293 ARG B N 1
ATOM 5278 C CA . ARG B 1 293 ? -5.488 -30.891 -10.18 1 98 293 ARG B CA 1
ATOM 5279 C C . ARG B 1 293 ? -5.426 -32.062 -11.141 1 98 293 ARG B C 1
ATOM 5281 O O . ARG B 1 293 ? -4.91 -31.938 -12.258 1 98 293 ARG B O 1
ATOM 5288 N N . GLU B 1 294 ? -5.992 -33.156 -10.781 1 98.31 294 GLU B N 1
ATOM 5289 C CA . GLU B 1 294 ? -5.93 -34.375 -11.578 1 98.31 294 GLU B CA 1
ATOM 5290 C C . GLU B 1 294 ? -6.746 -34.25 -12.859 1 98.31 294 GLU B C 1
ATOM 5292 O O . GLU B 1 294 ? -6.344 -34.75 -13.914 1 98.31 294 GLU B O 1
ATOM 5297 N N . ILE B 1 295 ? -7.832 -33.625 -12.734 1 98.5 295 ILE B N 1
ATOM 5298 C CA . ILE B 1 295 ? -8.695 -33.438 -13.898 1 98.5 295 ILE B CA 1
ATOM 5299 C C . ILE B 1 295 ? -7.965 -32.594 -14.938 1 98.5 295 ILE B C 1
ATOM 5301 O O . ILE B 1 295 ? -7.922 -32.938 -16.125 1 98.5 295 ILE B O 1
ATOM 5305 N N . PHE B 1 296 ? -7.387 -31.516 -14.539 1 98.56 296 PHE B N 1
ATOM 5306 C CA . PHE B 1 296 ? -6.656 -30.672 -15.477 1 98.56 296 PHE B CA 1
ATOM 5307 C C . PHE B 1 296 ? -5.391 -31.359 -15.961 1 98.56 296 PHE B C 1
ATOM 5309 O O . PHE B 1 296 ? -4.98 -31.188 -17.109 1 98.56 296 PHE B O 1
ATOM 5316 N N . TRP B 1 297 ? -4.746 -32.125 -15.07 1 98.38 297 TRP B N 1
ATOM 5317 C CA . TRP B 1 297 ? -3.545 -32.875 -15.453 1 98.38 297 TRP B CA 1
ATOM 5318 C C . TRP B 1 297 ? -3.83 -33.812 -16.625 1 98.38 297 TRP B C 1
ATOM 5320 O O . TRP B 1 297 ? -3.014 -33.938 -17.531 1 98.38 297 TRP B O 1
ATOM 5330 N N . GLN B 1 298 ? -4.938 -34.438 -16.625 1 98.31 298 GLN B N 1
ATOM 5331 C CA . GLN B 1 298 ? -5.312 -35.344 -17.703 1 98.31 298 GLN B CA 1
ATOM 5332 C C . GLN B 1 298 ? -5.344 -34.625 -19.047 1 98.31 298 GLN B C 1
ATOM 5334 O O . GLN B 1 298 ? -5.082 -35.219 -20.094 1 98.31 298 GLN B O 1
ATOM 5339 N N . VAL B 1 299 ? -5.594 -33.375 -18.984 1 98.5 299 VAL B N 1
ATOM 5340 C CA . VAL B 1 299 ? -5.68 -32.594 -20.219 1 98.5 299 VAL B CA 1
ATOM 5341 C C . VAL B 1 299 ? -4.289 -32.094 -20.609 1 98.5 299 VAL B C 1
ATOM 5343 O O . VAL B 1 299 ? -3.838 -32.344 -21.734 1 98.5 299 VAL B O 1
ATOM 5346 N N . VAL B 1 300 ? -3.557 -31.531 -19.703 1 98.31 300 VAL B N 1
ATOM 5347 C CA . VAL B 1 300 ? -2.363 -30.781 -20.047 1 98.31 300 VAL B CA 1
ATOM 5348 C C . VAL B 1 300 ? -1.161 -31.703 -20.156 1 98.31 300 VAL B C 1
ATOM 5350 O O . VAL B 1 300 ? -0.141 -31.359 -20.75 1 98.31 300 VAL B O 1
ATOM 5353 N N . SER B 1 301 ? -1.239 -32.875 -19.562 1 98 301 SER B N 1
ATOM 5354 C CA . SER B 1 301 ? -0.141 -33.844 -19.609 1 98 301 SER B CA 1
ATOM 5355 C C . SER B 1 301 ? 0.164 -34.281 -21.031 1 98 301 SER B C 1
ATOM 5357 O O . SER B 1 301 ? 1.24 -34.812 -21.312 1 98 301 SER B O 1
ATOM 5359 N N . LYS B 1 302 ? -0.733 -34 -21.922 1 97.44 302 LYS B N 1
ATOM 5360 C CA . LYS B 1 302 ? -0.589 -34.375 -23.328 1 97.44 302 LYS B CA 1
ATOM 5361 C C . LYS B 1 302 ? 0.381 -33.469 -24.047 1 97.44 302 LYS B C 1
ATOM 5363 O O . LYS B 1 302 ? 0.813 -33.75 -25.172 1 97.44 302 LYS B O 1
ATOM 5368 N N . TYR B 1 303 ? 0.794 -32.406 -23.438 1 96.56 303 TYR B N 1
ATOM 5369 C CA . TYR B 1 303 ? 1.523 -31.359 -24.156 1 96.56 303 TYR B CA 1
ATOM 5370 C C . TYR B 1 303 ? 2.834 -31.031 -23.453 1 96.56 303 TYR B C 1
ATOM 5372 O O . TYR B 1 303 ? 3.16 -29.859 -23.25 1 96.56 303 TYR B O 1
ATOM 5380 N N . ASN B 1 304 ? 3.574 -31.984 -23.031 1 95.06 304 ASN B N 1
ATOM 5381 C CA . ASN B 1 304 ? 4.891 -31.875 -22.406 1 95.06 304 ASN B CA 1
ATOM 5382 C C . ASN B 1 304 ? 4.867 -30.906 -21.234 1 95.06 304 ASN B C 1
ATOM 5384 O O . ASN B 1 304 ? 5.789 -30.109 -21.062 1 95.06 304 ASN B O 1
ATOM 5388 N N . THR B 1 305 ? 3.777 -30.859 -20.5 1 97.06 305 THR B N 1
ATOM 5389 C CA . THR B 1 305 ? 3.613 -30.031 -19.297 1 97.06 305 THR B CA 1
ATOM 5390 C C . THR B 1 305 ? 4.293 -30.672 -18.094 1 97.06 305 THR B C 1
ATOM 5392 O O . THR B 1 305 ? 4.211 -31.891 -17.906 1 97.06 305 THR B O 1
ATOM 5395 N N . TYR B 1 306 ? 5.02 -29.875 -17.375 1 95.56 306 TYR B N 1
ATOM 5396 C CA . TYR B 1 306 ? 5.547 -30.375 -16.109 1 95.56 306 TYR B CA 1
ATOM 5397 C C . TYR B 1 306 ? 4.438 -30.547 -15.086 1 95.56 306 TYR B C 1
ATOM 5399 O O . TYR B 1 306 ? 3.555 -29.688 -14.961 1 95.56 306 TYR B O 1
ATOM 5407 N N . ARG B 1 307 ? 4.516 -31.672 -14.43 1 96.19 307 ARG B N 1
ATOM 5408 C CA . ARG B 1 307 ? 3.527 -31.891 -13.375 1 96.19 307 ARG B CA 1
ATOM 5409 C C . ARG B 1 307 ? 3.863 -31.062 -12.133 1 96.19 307 ARG B C 1
ATOM 5411 O O . ARG B 1 307 ? 4.707 -31.469 -11.328 1 96.19 307 ARG B O 1
ATOM 5418 N N . ALA B 1 308 ? 3.201 -30.062 -11.992 1 93.56 308 ALA B N 1
ATOM 5419 C CA . ALA B 1 308 ? 3.447 -29.172 -10.859 1 93.56 308 ALA B CA 1
ATOM 5420 C C . ALA B 1 308 ? 3.246 -29.891 -9.531 1 93.56 308 ALA B C 1
ATOM 5422 O O . ALA B 1 308 ? 2.299 -30.672 -9.375 1 93.56 308 ALA B O 1
ATOM 5423 N N . ASN B 1 309 ? 4.137 -29.672 -8.617 1 95.19 309 ASN B N 1
ATOM 5424 C CA . ASN B 1 309 ? 4.02 -30.297 -7.301 1 95.19 309 ASN B CA 1
ATOM 5425 C C . ASN B 1 309 ? 3.682 -29.266 -6.223 1 95.19 309 ASN B C 1
ATOM 5427 O O . ASN B 1 309 ? 3.742 -29.578 -5.031 1 95.19 309 ASN B O 1
ATOM 5431 N N . GLY B 1 310 ? 3.35 -28.078 -6.605 1 95.62 310 GLY B N 1
ATOM 5432 C CA . GLY B 1 310 ? 2.906 -27.031 -5.711 1 95.62 310 GLY B CA 1
ATOM 5433 C C . GLY B 1 310 ? 2.035 -25.984 -6.395 1 95.62 310 GLY B C 1
ATOM 5434 O O . GLY B 1 310 ? 1.865 -26.016 -7.617 1 95.62 310 GLY B O 1
ATOM 5435 N N . GLY B 1 311 ? 1.452 -25.094 -5.605 1 95.94 311 GLY B N 1
ATOM 5436 C CA . GLY B 1 311 ? 0.535 -24.109 -6.145 1 95.94 311 GLY B CA 1
ATOM 5437 C C . GLY B 1 311 ? -0.746 -24.719 -6.688 1 95.94 311 GLY B C 1
ATOM 5438 O O . GLY B 1 311 ? -1.192 -25.766 -6.215 1 95.94 311 GLY B O 1
ATOM 5439 N N . PHE B 1 312 ? -1.412 -24.062 -7.539 1 97.5 312 PHE B N 1
ATOM 5440 C CA . PHE B 1 312 ? -2.604 -24.594 -8.195 1 97.5 312 PHE B CA 1
ATOM 5441 C C . PHE B 1 312 ? -2.701 -24.094 -9.625 1 97.5 312 PHE B C 1
ATOM 5443 O O . PHE B 1 312 ? -3.756 -23.609 -10.055 1 97.5 312 PHE B O 1
ATOM 5450 N N . PHE B 1 313 ? -1.5 -24.219 -10.258 1 97.12 313 PHE B N 1
ATOM 5451 C CA . PHE B 1 313 ? -1.328 -23.797 -11.641 1 97.12 313 PHE B CA 1
ATOM 5452 C C . PHE B 1 313 ? -0.715 -24.922 -12.469 1 97.12 313 PHE B C 1
ATOM 5454 O O . PHE B 1 313 ? -0.005 -25.766 -11.938 1 97.12 313 PHE B O 1
ATOM 5461 N N . PHE B 1 314 ? -1.023 -24.922 -13.711 1 98.19 314 PHE B N 1
ATOM 5462 C CA . PHE B 1 314 ? -0.202 -25.578 -14.727 1 98.19 314 PHE B CA 1
ATOM 5463 C C . PHE B 1 314 ? 0.347 -24.562 -15.719 1 98.19 314 PHE B C 1
ATOM 5465 O O . PHE B 1 314 ? -0.354 -23.625 -16.109 1 98.19 314 PHE B O 1
ATOM 5472 N N . PHE B 1 315 ? 1.576 -24.656 -15.984 1 98.56 315 PHE B N 1
ATOM 5473 C CA . PHE B 1 315 ? 2.246 -23.859 -17 1 98.56 315 PHE B CA 1
ATOM 5474 C C . PHE B 1 315 ? 2.488 -24.656 -18.266 1 98.56 315 PHE B C 1
ATOM 5476 O O . PHE B 1 315 ? 3.426 -25.453 -18.328 1 98.56 315 PHE B O 1
ATOM 5483 N N . VAL B 1 316 ? 1.686 -24.438 -19.297 1 98.12 316 VAL B N 1
ATOM 5484 C CA . VAL B 1 316 ? 1.529 -25.359 -20.422 1 98.12 316 VAL B CA 1
ATOM 5485 C C . VAL B 1 316 ? 2.203 -24.781 -21.656 1 98.12 316 VAL B C 1
ATOM 5487 O O . VAL B 1 316 ? 1.888 -23.672 -22.078 1 98.12 316 VAL B O 1
ATOM 5490 N N . PRO B 1 317 ? 3.129 -25.562 -22.234 1 97.19 317 PRO B N 1
ATOM 5491 C CA . PRO B 1 317 ? 3.723 -25.094 -23.484 1 97.19 317 PRO B CA 1
ATOM 5492 C C . PRO B 1 317 ? 2.727 -25.078 -24.641 1 97.19 317 PRO B C 1
ATOM 5494 O O . PRO B 1 317 ? 1.806 -25.891 -24.672 1 97.19 317 PRO B O 1
ATOM 5497 N N . ILE B 1 318 ? 2.91 -24.172 -25.516 1 97.19 318 ILE B N 1
ATOM 5498 C CA . ILE B 1 318 ? 2.15 -24.094 -26.766 1 97.19 318 ILE B CA 1
ATOM 5499 C C . ILE B 1 318 ? 3.107 -24.094 -27.953 1 97.19 318 ILE B C 1
ATOM 5501 O O . ILE B 1 318 ? 4.32 -23.984 -27.781 1 97.19 318 ILE B O 1
ATOM 5505 N N . PRO B 1 319 ? 2.596 -24.281 -29.125 1 95.56 319 PRO B N 1
ATOM 5506 C CA . PRO B 1 319 ? 3.488 -24.266 -30.281 1 95.56 319 PRO B CA 1
ATOM 5507 C C . PRO B 1 319 ? 4.273 -22.969 -30.422 1 95.56 319 PRO B C 1
ATOM 5509 O O . PRO B 1 319 ? 3.732 -21.891 -30.172 1 95.56 319 PRO B O 1
ATOM 5512 N N . LYS B 1 320 ? 5.527 -23.078 -30.812 1 93.31 320 LYS B N 1
ATOM 5513 C CA . LYS B 1 320 ? 6.426 -21.938 -30.906 1 93.31 320 LYS B CA 1
ATOM 5514 C C . LYS B 1 320 ? 5.945 -20.953 -31.969 1 93.31 320 LYS B C 1
ATOM 5516 O O . LYS B 1 320 ? 6.293 -19.766 -31.922 1 93.31 320 LYS B O 1
ATOM 5521 N N . SER B 1 321 ? 5.188 -21.375 -32.844 1 93.38 321 SER B N 1
ATOM 5522 C CA . SER B 1 321 ? 4.727 -20.562 -33.938 1 93.38 321 SER B CA 1
ATOM 5523 C C . SER B 1 321 ? 3.602 -19.625 -33.5 1 93.38 321 SER B C 1
ATOM 5525 O O . SER B 1 321 ? 3.246 -18.703 -34.25 1 93.38 321 SER B O 1
ATOM 5527 N N . ILE B 1 322 ? 3.076 -19.891 -32.344 1 92.69 322 ILE B N 1
ATOM 5528 C CA . ILE B 1 322 ? 1.951 -19.094 -31.859 1 92.69 322 ILE B CA 1
ATOM 5529 C C . ILE B 1 322 ? 2.369 -18.297 -30.609 1 92.69 322 ILE B C 1
ATOM 5531 O O . ILE B 1 322 ? 2.982 -18.859 -29.703 1 92.69 322 ILE B O 1
ATOM 5535 N N . SER B 1 323 ? 2.059 -17.047 -30.609 1 91.62 323 SER B N 1
ATOM 5536 C CA . SER B 1 323 ? 2.318 -16.281 -29.391 1 91.62 323 SER B CA 1
ATOM 5537 C C . SER B 1 323 ? 1.311 -16.609 -28.297 1 91.62 323 SER B C 1
ATOM 5539 O O . SER B 1 323 ? 0.179 -17 -28.594 1 91.62 323 SER B O 1
ATOM 5541 N N . SER B 1 324 ? 1.724 -16.375 -27.125 1 94.5 324 SER B N 1
ATOM 5542 C CA . SER B 1 324 ? 0.814 -16.672 -26.031 1 94.5 324 SER B CA 1
ATOM 5543 C C . SER B 1 324 ? -0.396 -15.742 -26.047 1 94.5 324 SER B C 1
ATOM 5545 O O . SER B 1 324 ? -1.505 -16.156 -25.688 1 94.5 324 SER B O 1
ATOM 5547 N N . TYR B 1 325 ? -0.248 -14.508 -26.516 1 92.19 325 TYR B N 1
ATOM 5548 C CA . TYR B 1 325 ? -1.376 -13.586 -26.609 1 92.19 325 TYR B CA 1
ATOM 5549 C C . TYR B 1 325 ? -2.359 -14.031 -27.672 1 92.19 325 TYR B C 1
ATOM 5551 O O . TYR B 1 325 ? -3.576 -13.953 -27.484 1 92.19 325 TYR B O 1
ATOM 5559 N N . ASP B 1 326 ? -1.841 -14.461 -28.766 1 92.5 326 ASP B N 1
ATOM 5560 C CA . ASP B 1 326 ? -2.707 -14.969 -29.812 1 92.5 326 ASP B CA 1
ATOM 5561 C C . ASP B 1 326 ? -3.453 -16.219 -29.359 1 92.5 326 ASP B C 1
ATOM 5563 O O . ASP B 1 326 ? -4.633 -16.391 -29.672 1 92.5 326 ASP B O 1
ATOM 5567 N N . ALA B 1 327 ? -2.734 -17.031 -28.672 1 95.25 327 ALA B N 1
ATOM 5568 C CA . ALA B 1 327 ? -3.355 -18.25 -28.156 1 95.25 327 ALA B CA 1
ATOM 5569 C C . ALA B 1 327 ? -4.5 -17.906 -27.203 1 95.25 327 ALA B C 1
ATOM 5571 O O . ALA B 1 327 ? -5.578 -18.5 -27.281 1 95.25 327 ALA B O 1
ATOM 5572 N N . VAL B 1 328 ? -4.297 -16.969 -26.328 1 94.5 328 VAL B N 1
ATOM 5573 C CA . VAL B 1 328 ? -5.316 -16.578 -25.359 1 94.5 328 VAL B CA 1
ATOM 5574 C C . VAL B 1 328 ? -6.527 -16 -26.094 1 94.5 328 VAL B C 1
ATOM 5576 O O . VAL B 1 328 ? -7.672 -16.312 -25.75 1 94.5 328 VAL B O 1
ATOM 5579 N N . SER B 1 329 ? -6.234 -15.156 -27.062 1 92.44 329 SER B N 1
ATOM 5580 C CA . SER B 1 329 ? -7.316 -14.594 -27.875 1 92.44 329 SER B CA 1
ATOM 5581 C C . SER B 1 329 ? -8.148 -15.695 -28.516 1 92.44 329 SER B C 1
ATOM 5583 O O . SER B 1 329 ? -9.383 -15.641 -28.5 1 92.44 329 SER B O 1
ATOM 5585 N N . TYR B 1 330 ? -7.496 -16.609 -29.016 1 92.62 330 TYR B N 1
ATOM 5586 C CA . TYR B 1 330 ? -8.164 -17.734 -29.656 1 92.62 330 TYR B CA 1
ATOM 5587 C C . TYR B 1 330 ? -9.008 -18.516 -28.641 1 92.62 330 TYR B C 1
ATOM 5589 O O . TYR B 1 330 ? -10.156 -18.844 -28.922 1 92.62 330 TYR B O 1
ATOM 5597 N N . LEU B 1 331 ? -8.461 -18.812 -27.484 1 95.12 331 LEU B N 1
ATOM 5598 C CA . LEU B 1 331 ? -9.148 -19.578 -26.453 1 95.12 331 LEU B CA 1
ATOM 5599 C C . LEU B 1 331 ? -10.406 -18.859 -25.984 1 95.12 331 LEU B C 1
ATOM 5601 O O . LEU B 1 331 ? -11.445 -19.484 -25.766 1 95.12 331 LEU B O 1
ATOM 5605 N N . ILE B 1 332 ? -10.344 -17.578 -25.844 1 93.75 332 ILE B N 1
ATOM 5606 C CA . ILE B 1 332 ? -11.469 -16.797 -25.344 1 93.75 332 ILE B CA 1
ATOM 5607 C C . ILE B 1 332 ? -12.578 -16.766 -26.406 1 93.75 332 ILE B C 1
ATOM 5609 O O . ILE B 1 332 ? -13.742 -17.047 -26.094 1 93.75 332 ILE B O 1
ATOM 5613 N N . HIS B 1 333 ? -12.195 -16.469 -27.594 1 92.44 333 HIS B N 1
ATOM 5614 C CA . HIS B 1 333 ? -13.18 -16.25 -28.656 1 92.44 333 HIS B CA 1
ATOM 5615 C C . HIS B 1 333 ? -13.844 -17.562 -29.062 1 92.44 333 HIS B C 1
ATOM 5617 O O . HIS B 1 333 ? -15.047 -17.594 -29.359 1 92.44 333 HIS B O 1
ATOM 5623 N N . LYS B 1 334 ? -13.117 -18.609 -29.047 1 94.12 334 LYS B N 1
ATOM 5624 C CA . LYS B 1 334 ? -13.641 -19.844 -29.594 1 94.12 334 LYS B CA 1
ATOM 5625 C C . LYS B 1 334 ? -14.188 -20.75 -28.484 1 94.12 334 LYS B C 1
ATOM 5627 O O . LYS B 1 334 ? -15.125 -21.516 -28.703 1 94.12 334 LYS B O 1
ATOM 5632 N N . TYR B 1 335 ? -13.602 -20.625 -27.312 1 95.44 335 TYR B N 1
ATOM 5633 C CA . TYR B 1 335 ? -13.945 -21.609 -26.297 1 95.44 335 TYR B CA 1
ATOM 5634 C C . TYR B 1 335 ? -14.391 -20.953 -25.016 1 95.44 335 TYR B C 1
ATOM 5636 O O . TYR B 1 335 ? -14.82 -21.625 -24.062 1 95.44 335 TYR B O 1
ATOM 5644 N N . GLY B 1 336 ? -14.258 -19.609 -24.906 1 94.88 336 GLY B N 1
ATOM 5645 C CA . GLY B 1 336 ? -14.664 -18.891 -23.719 1 94.88 336 GLY B CA 1
ATOM 5646 C C . GLY B 1 336 ? -13.734 -19.094 -22.547 1 94.88 336 GLY B C 1
ATOM 5647 O O . GLY B 1 336 ? -14.141 -18.969 -21.391 1 94.88 336 GLY B O 1
ATOM 5648 N N . ILE B 1 337 ? -12.5 -19.469 -22.844 1 96.06 337 ILE B N 1
ATOM 5649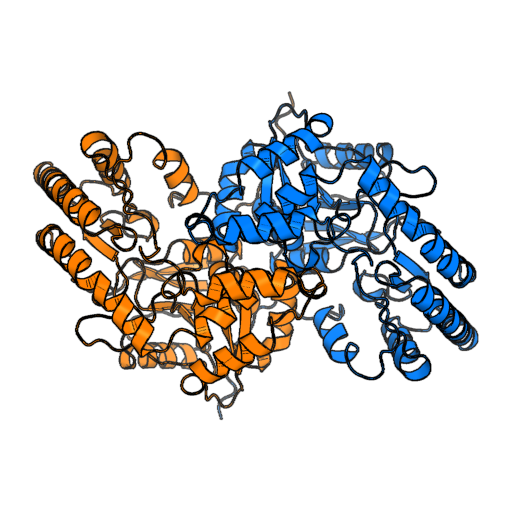 C CA . ILE B 1 337 ? -11.539 -19.766 -21.781 1 96.06 337 ILE B CA 1
ATOM 5650 C C . ILE B 1 337 ? -10.547 -18.609 -21.656 1 96.06 337 ILE B C 1
ATOM 5652 O O . ILE B 1 337 ? -9.891 -18.234 -22.641 1 96.06 337 ILE B O 1
ATOM 5656 N N . LEU B 1 338 ? -10.477 -18.078 -20.484 1 96 338 LEU B N 1
ATOM 5657 C CA . LEU B 1 338 ? -9.484 -17.047 -20.219 1 96 338 LEU B CA 1
ATOM 5658 C C . LEU B 1 338 ? -8.344 -17.594 -19.375 1 96 338 LEU B C 1
ATOM 5660 O O . LEU B 1 338 ? -8.57 -18.156 -18.297 1 96 338 LEU B O 1
ATOM 5664 N N . VAL B 1 339 ? -7.133 -17.547 -19.891 1 96.69 339 VAL B N 1
ATOM 5665 C CA . VAL B 1 339 ? -5.918 -17.922 -19.188 1 96.69 339 VAL B CA 1
ATOM 5666 C C . VAL B 1 339 ? -4.875 -16.812 -19.312 1 96.69 339 VAL B C 1
ATOM 5668 O O . VAL B 1 339 ? -5.047 -15.883 -20.094 1 96.69 339 VAL B O 1
ATOM 5671 N N . PHE B 1 340 ? -3.836 -16.906 -18.531 1 96.5 340 PHE B N 1
ATOM 5672 C CA . PHE B 1 340 ? -2.779 -15.906 -18.672 1 96.5 340 PHE B CA 1
ATOM 5673 C C . PHE B 1 340 ? -1.762 -16.328 -19.719 1 96.5 340 PHE B C 1
ATOM 5675 O O . PHE B 1 340 ? -1.352 -17.5 -19.75 1 96.5 340 PHE B O 1
ATOM 5682 N N . PRO B 1 341 ? -1.409 -15.391 -20.594 1 96.31 341 PRO B N 1
ATOM 5683 C CA . PRO B 1 341 ? -0.302 -15.656 -21.516 1 96.31 341 PRO B CA 1
ATOM 5684 C C . PRO B 1 341 ? 1.046 -15.758 -20.812 1 96.31 341 PRO B C 1
ATOM 5686 O O . PRO B 1 341 ? 1.312 -15 -19.875 1 96.31 341 PRO B O 1
ATOM 5689 N N . GLY B 1 342 ? 1.856 -16.703 -21.234 1 96.62 342 GLY B N 1
ATOM 5690 C CA . GLY B 1 342 ? 3.168 -16.891 -20.641 1 96.62 342 GLY B CA 1
ATOM 5691 C C . GLY B 1 342 ? 4.07 -15.688 -20.766 1 96.62 342 GLY B C 1
ATOM 5692 O O . GLY B 1 342 ? 5.02 -15.531 -20 1 96.62 342 GLY B O 1
ATOM 5693 N N . GLN B 1 343 ? 3.758 -14.836 -21.703 1 94.06 343 GLN B N 1
ATOM 5694 C CA . GLN B 1 343 ? 4.527 -13.617 -21.906 1 94.06 343 GLN B CA 1
ATOM 5695 C C . GLN B 1 343 ? 4.582 -12.781 -20.625 1 94.06 343 GLN B C 1
ATOM 5697 O O . GLN B 1 343 ? 5.59 -12.125 -20.344 1 94.06 343 GLN B O 1
ATOM 5702 N N . LEU B 1 344 ? 3.533 -12.812 -19.844 1 94.56 344 LEU B N 1
ATOM 5703 C CA . LEU B 1 344 ? 3.482 -12.055 -18.594 1 94.56 344 LEU B CA 1
ATOM 5704 C C . LEU B 1 344 ? 4.543 -12.547 -17.625 1 94.56 344 LEU B C 1
ATOM 5706 O O . LEU B 1 344 ? 4.941 -11.82 -16.703 1 94.56 344 LEU B O 1
ATOM 5710 N N . PHE B 1 345 ? 4.961 -13.789 -17.844 1 96.75 345 PHE B N 1
ATOM 5711 C CA . PHE B 1 345 ? 5.895 -14.438 -16.922 1 96.75 345 PHE B CA 1
ATOM 5712 C C . PHE B 1 345 ? 7.262 -14.609 -17.578 1 96.75 345 PHE B C 1
ATOM 5714 O O . PHE B 1 345 ? 8.109 -15.352 -17.078 1 96.75 345 PHE B O 1
ATOM 5721 N N . GLY B 1 346 ? 7.434 -14.055 -18.766 1 94.88 346 GLY B N 1
ATOM 5722 C CA . GLY B 1 346 ? 8.703 -14.078 -19.469 1 94.88 346 GLY B CA 1
ATOM 5723 C C . GLY B 1 346 ? 8.844 -15.273 -20.391 1 94.88 346 GLY B C 1
ATOM 5724 O O . GLY B 1 346 ? 9.938 -15.555 -20.906 1 94.88 346 GLY B O 1
ATOM 5725 N N . MET B 1 347 ? 7.75 -16.016 -20.562 1 95.75 347 MET B N 1
ATOM 5726 C CA . MET B 1 347 ? 7.77 -17.203 -21.406 1 95.75 347 MET B CA 1
ATOM 5727 C C . MET B 1 347 ? 6.656 -17.141 -22.453 1 95.75 347 MET B C 1
ATOM 5729 O O . MET B 1 347 ? 5.598 -17.75 -22.266 1 95.75 347 MET B O 1
ATOM 5733 N N . PRO B 1 348 ? 6.863 -16.562 -23.641 1 94.06 348 PRO B N 1
ATOM 5734 C CA . PRO B 1 348 ? 5.809 -16.266 -24.609 1 94.06 348 PRO B CA 1
ATOM 5735 C C . PRO B 1 348 ? 5.211 -17.516 -25.234 1 94.06 348 PRO B C 1
ATOM 5737 O O . PRO B 1 348 ? 4.184 -17.438 -25.922 1 94.06 348 PRO B O 1
ATOM 5740 N N . ASN B 1 349 ? 5.719 -18.703 -25.047 1 94.56 349 ASN B N 1
ATOM 5741 C CA . ASN B 1 349 ? 5.188 -19.922 -25.641 1 94.56 349 ASN B CA 1
ATOM 5742 C C . ASN B 1 349 ? 4.543 -20.828 -24.609 1 94.56 349 ASN B C 1
ATOM 5744 O O . ASN B 1 349 ? 4.582 -22.047 -24.734 1 94.56 349 ASN B O 1
ATOM 5748 N N . TYR B 1 350 ? 4.066 -20.172 -23.547 1 97.44 350 TYR B N 1
ATOM 5749 C CA . TYR B 1 350 ? 3.377 -20.906 -22.484 1 97.44 350 TYR B CA 1
ATOM 5750 C C . TYR B 1 350 ? 2.049 -20.25 -22.141 1 97.44 350 TYR B C 1
ATOM 5752 O O . TYR B 1 350 ? 1.804 -19.094 -22.531 1 97.44 350 TYR B O 1
ATOM 5760 N N . LEU B 1 351 ? 1.205 -20.969 -21.516 1 97.94 351 LEU B N 1
ATOM 5761 C CA . LEU B 1 351 ? -0.017 -20.5 -20.875 1 97.94 351 LEU B CA 1
ATOM 5762 C C . LEU B 1 351 ? -0.046 -20.906 -19.406 1 97.94 351 LEU B C 1
ATOM 5764 O O . LEU B 1 351 ? 0.345 -22.016 -19.047 1 97.94 351 LEU B O 1
ATOM 5768 N N . ARG B 1 352 ? -0.452 -20.031 -18.578 1 98.19 352 ARG B N 1
ATOM 5769 C CA . ARG B 1 352 ? -0.695 -20.391 -17.188 1 98.19 352 ARG B CA 1
ATOM 5770 C C . ARG B 1 352 ? -2.176 -20.672 -16.938 1 98.19 352 ARG B C 1
ATOM 5772 O O . ARG B 1 352 ? -3.018 -19.797 -17.141 1 98.19 352 ARG B O 1
ATOM 5779 N N . ILE B 1 353 ? -2.447 -21.828 -16.469 1 98.19 353 ILE B N 1
ATOM 5780 C CA . ILE B 1 353 ? -3.805 -22.266 -16.172 1 98.19 353 ILE B CA 1
ATOM 5781 C C . ILE B 1 353 ? -3.98 -22.391 -14.664 1 98.19 353 ILE B C 1
ATOM 5783 O O . ILE B 1 353 ? -3.266 -23.156 -14.008 1 98.19 353 ILE B O 1
ATOM 5787 N N . SER B 1 354 ? -4.883 -21.656 -14.125 1 97.88 354 SER B N 1
ATOM 5788 C CA . SER B 1 354 ? -5.207 -21.719 -12.703 1 97.88 354 SER B CA 1
ATOM 5789 C C . SER B 1 354 ? -6.492 -22.5 -12.469 1 97.88 354 SER B C 1
ATOM 5791 O O . SER B 1 354 ? -7.496 -22.281 -13.148 1 97.88 354 SER B O 1
ATOM 5793 N N . TYR B 1 355 ? -6.512 -23.391 -11.531 1 97.12 355 TYR B N 1
ATOM 5794 C CA . TYR B 1 355 ? -7.699 -24.203 -11.289 1 97.12 355 TYR B CA 1
ATOM 5795 C C . TYR B 1 355 ? -8.195 -24.016 -9.859 1 97.12 355 TYR B C 1
ATOM 5797 O O . TYR B 1 355 ? -9.164 -24.656 -9.445 1 97.12 355 TYR B O 1
ATOM 5805 N N . GLY B 1 356 ? -7.59 -23.125 -9.133 1 95.25 356 GLY B N 1
ATOM 5806 C CA . GLY B 1 356 ? -7.809 -23 -7.699 1 95.25 356 GLY B CA 1
ATOM 5807 C C . GLY B 1 356 ? -9.18 -22.453 -7.352 1 95.25 356 GLY B C 1
ATOM 5808 O O . GLY B 1 356 ? -9.742 -22.797 -6.305 1 95.25 356 GLY B O 1
ATOM 5809 N N . SER B 1 357 ? -9.766 -21.656 -8.195 1 94.31 357 SER B N 1
ATOM 5810 C CA . SER B 1 357 ? -10.984 -20.938 -7.844 1 94.31 357 SER B CA 1
ATOM 5811 C C . SER B 1 357 ? -12.227 -21.703 -8.281 1 94.31 357 SER B C 1
ATOM 5813 O O . SER B 1 357 ? -13.352 -21.297 -7.969 1 94.31 357 SER B O 1
ATOM 5815 N N . LEU B 1 358 ? -12.133 -22.859 -8.93 1 95.69 358 LEU B N 1
ATOM 5816 C CA . LEU B 1 358 ? -13.242 -23.531 -9.586 1 95.69 358 LEU B CA 1
ATOM 5817 C C . LEU B 1 358 ? -13.891 -24.547 -8.641 1 95.69 358 LEU B C 1
ATOM 5819 O O . LEU B 1 358 ? -13.195 -25.234 -7.887 1 95.69 358 LEU B O 1
ATOM 5823 N N . SER B 1 359 ? -15.195 -24.609 -8.781 1 95 359 SER B N 1
ATOM 5824 C CA . SER B 1 359 ? -15.875 -25.781 -8.234 1 95 359 SER B CA 1
ATOM 5825 C C . SER B 1 359 ? -15.508 -27.047 -9 1 95 359 SER B C 1
ATOM 5827 O O . SER B 1 359 ? -14.922 -26.984 -10.086 1 95 359 SER B O 1
ATOM 5829 N N . LEU B 1 360 ? -15.812 -28.125 -8.398 1 96.12 360 LEU B N 1
ATOM 5830 C CA . LEU B 1 360 ? -15.516 -29.391 -9.078 1 96.12 360 LEU B CA 1
ATOM 5831 C C . LEU B 1 360 ? -16.266 -29.469 -10.406 1 96.12 360 LEU B C 1
ATOM 5833 O O . LEU B 1 360 ? -15.719 -29.953 -11.406 1 96.12 360 LEU B O 1
ATOM 5837 N N . HIS B 1 361 ? -17.516 -29.016 -10.375 1 96.62 361 HIS B N 1
ATOM 5838 C CA . HIS B 1 361 ? -18.312 -29.016 -11.586 1 96.62 361 HIS B CA 1
ATOM 5839 C C . HIS B 1 361 ? -17.703 -28.109 -12.656 1 96.62 361 HIS B C 1
ATOM 5841 O O . HIS B 1 361 ? -17.547 -28.516 -13.805 1 96.62 361 HIS B O 1
ATOM 5847 N N . GLU B 1 362 ? -17.312 -26.922 -12.281 1 96.5 362 GLU B N 1
ATOM 5848 C CA . GLU B 1 362 ? -16.688 -26 -13.195 1 96.5 362 GLU B CA 1
ATOM 5849 C C . GLU B 1 362 ? -15.352 -26.547 -13.719 1 96.5 362 GLU B C 1
ATOM 5851 O O . GLU B 1 362 ? -14.984 -26.312 -14.867 1 96.5 362 GLU B O 1
ATOM 5856 N N . THR B 1 363 ? -14.688 -27.266 -12.852 1 98 363 THR B N 1
ATOM 5857 C CA . THR B 1 363 ? -13.406 -27.859 -13.219 1 98 363 THR B CA 1
ATOM 5858 C C . THR B 1 363 ? -13.586 -28.844 -14.375 1 98 363 THR B C 1
ATOM 5860 O O . THR B 1 363 ? -12.852 -28.781 -15.367 1 98 363 THR B O 1
ATOM 5863 N N . LYS B 1 364 ? -14.516 -29.656 -14.289 1 98.19 364 LYS B N 1
ATOM 5864 C CA . LYS B 1 364 ? -14.773 -30.656 -15.32 1 98.19 364 LYS B CA 1
ATOM 5865 C C . LYS B 1 364 ? -15.141 -29.984 -16.641 1 98.19 364 LYS B C 1
ATOM 5867 O O . LYS B 1 364 ? -14.609 -30.344 -17.703 1 98.19 364 LYS B O 1
ATOM 5872 N N . GLU B 1 365 ? -15.961 -28.984 -16.578 1 98.06 365 GLU B N 1
ATOM 5873 C CA . GLU B 1 365 ? -16.406 -28.281 -17.766 1 98.06 365 GLU B CA 1
ATOM 5874 C C . GLU B 1 365 ? -15.242 -27.531 -18.422 1 98.06 365 GLU B C 1
ATOM 5876 O O . GLU B 1 365 ? -15.039 -27.625 -19.641 1 98.06 365 GLU B O 1
ATOM 5881 N N . ALA B 1 366 ? -14.562 -26.828 -17.609 1 98.19 366 ALA B N 1
ATOM 5882 C CA . ALA B 1 366 ? -13.445 -26.047 -18.109 1 98.19 366 ALA B CA 1
ATOM 5883 C C . ALA B 1 366 ? -12.359 -26.938 -18.688 1 98.19 366 ALA B C 1
ATOM 5885 O O . ALA B 1 366 ? -11.766 -26.625 -19.734 1 98.19 366 ALA B O 1
ATOM 5886 N N . ALA B 1 367 ? -12.102 -28.031 -18.047 1 98.5 367 ALA B N 1
ATOM 5887 C CA . ALA B 1 367 ? -11.086 -28.969 -18.516 1 98.5 367 ALA B CA 1
ATOM 5888 C C . ALA B 1 367 ? -11.477 -29.562 -19.859 1 98.5 367 ALA B C 1
ATOM 5890 O O . ALA B 1 367 ? -10.633 -29.75 -20.734 1 98.5 367 ALA B O 1
ATOM 5891 N N . ASN B 1 368 ? -12.711 -29.875 -20 1 98.25 368 ASN B N 1
ATOM 5892 C CA . ASN B 1 368 ? -13.203 -30.406 -21.266 1 98.25 368 ASN B CA 1
ATOM 5893 C C . ASN B 1 368 ? -13.016 -29.406 -22.406 1 98.25 368 ASN B C 1
ATOM 5895 O O . ASN B 1 368 ? -12.547 -29.766 -23.484 1 98.25 368 ASN B O 1
ATOM 5899 N N . GLN B 1 369 ? -13.367 -28.219 -22.156 1 97.81 369 GLN B N 1
ATOM 5900 C CA . GLN B 1 369 ? -13.203 -27.188 -23.172 1 97.81 369 GLN B CA 1
ATOM 5901 C C . GLN B 1 369 ? -11.727 -26.922 -23.453 1 97.81 369 GLN B C 1
ATOM 5903 O O . GLN B 1 369 ? -11.344 -26.688 -24.594 1 97.81 369 GLN B O 1
ATOM 5908 N N . LEU B 1 370 ? -10.953 -26.922 -22.422 1 98.44 370 LEU B N 1
ATOM 5909 C CA . LEU B 1 370 ? -9.516 -26.719 -22.578 1 98.44 370 LEU B CA 1
ATOM 5910 C C . LEU B 1 370 ? -8.898 -27.828 -23.422 1 98.44 370 LEU B C 1
ATOM 5912 O O . LEU B 1 370 ? -7.996 -27.578 -24.234 1 98.44 370 LEU B O 1
ATOM 5916 N N . ASN B 1 371 ? -9.359 -29 -23.203 1 98.31 371 ASN B N 1
ATOM 5917 C CA . ASN B 1 371 ? -8.891 -30.141 -23.984 1 98.31 371 ASN B CA 1
ATOM 5918 C C . ASN B 1 371 ? -9.094 -29.906 -25.484 1 98.31 371 ASN B C 1
ATOM 5920 O O . ASN B 1 371 ? -8.18 -30.125 -26.281 1 98.31 371 ASN B O 1
ATOM 5924 N N . LYS B 1 372 ? -10.234 -29.5 -25.844 1 97.88 372 LYS B N 1
ATOM 5925 C CA . LYS B 1 372 ? -10.539 -29.188 -27.234 1 97.88 372 LYS B CA 1
ATOM 5926 C C . LYS B 1 372 ? -9.68 -28.031 -27.734 1 97.88 372 LYS B C 1
ATOM 5928 O O . LYS B 1 372 ? -9.141 -28.078 -28.844 1 97.88 372 LYS B O 1
ATOM 5933 N N . ALA B 1 373 ? -9.609 -27.047 -26.953 1 97.06 373 ALA B N 1
ATOM 5934 C CA . ALA B 1 373 ? -8.883 -25.828 -27.328 1 97.06 373 ALA B CA 1
ATOM 5935 C C . ALA B 1 373 ? -7.41 -26.141 -27.578 1 97.06 373 ALA B C 1
ATOM 5937 O O . ALA B 1 373 ? -6.848 -25.688 -28.594 1 97.06 373 ALA B O 1
ATOM 5938 N N . LEU B 1 374 ? -6.762 -26.844 -26.672 1 97.38 374 LEU B N 1
ATOM 5939 C CA . LEU B 1 374 ? -5.344 -27.156 -26.812 1 97.38 374 LEU B CA 1
ATOM 5940 C C . LEU B 1 374 ? -5.098 -28.062 -28 1 97.38 374 LEU B C 1
ATOM 5942 O O . LEU B 1 374 ? -4.102 -27.922 -28.719 1 97.38 374 LEU B O 1
ATOM 5946 N N . ALA B 1 375 ? -5.977 -28.984 -28.219 1 96.81 375 ALA B N 1
ATOM 5947 C CA . ALA B 1 375 ? -5.852 -29.844 -29.375 1 96.81 375 ALA B CA 1
ATOM 5948 C C . ALA B 1 375 ? -5.828 -29.047 -30.672 1 96.81 375 ALA B C 1
ATOM 5950 O O . ALA B 1 375 ? -5.004 -29.281 -31.562 1 96.81 375 ALA B O 1
ATOM 5951 N N . THR B 1 376 ? -6.715 -28.141 -30.719 1 94.56 376 THR B N 1
ATOM 5952 C CA . THR B 1 376 ? -6.805 -27.297 -31.922 1 94.56 376 THR B CA 1
ATOM 5953 C C . THR B 1 376 ? -5.551 -26.438 -32.062 1 94.56 376 THR B C 1
ATOM 5955 O O . THR B 1 376 ? -5.059 -26.25 -33.188 1 94.56 376 THR B O 1
ATOM 5958 N N . LEU B 1 377 ? -5.066 -25.891 -31 1 94.19 377 LEU B N 1
ATOM 5959 C CA . LEU B 1 377 ? -3.861 -25.078 -31.047 1 94.19 377 LEU B CA 1
ATOM 5960 C C . LEU B 1 377 ? -2.682 -25.875 -31.594 1 94.19 377 LEU B C 1
ATOM 5962 O O . LEU B 1 377 ? -1.87 -25.344 -32.344 1 94.19 377 LEU B O 1
ATOM 5966 N N . TRP B 1 378 ? -2.52 -27.016 -31.219 1 94.25 378 TRP B N 1
ATOM 5967 C CA . TRP B 1 378 ? -1.375 -27.844 -31.594 1 94.25 378 TRP B CA 1
ATOM 5968 C C . TRP B 1 378 ? -1.577 -28.469 -32.969 1 94.25 378 TRP B C 1
ATOM 5970 O O . TRP B 1 378 ? -0.607 -28.797 -33.656 1 94.25 378 TRP B O 1
ATOM 5980 N N . ASP B 1 379 ? -2.797 -28.578 -33.375 1 90.88 379 ASP B N 1
ATOM 5981 C CA . ASP B 1 379 ? -3.064 -29.062 -34.719 1 90.88 379 ASP B CA 1
ATOM 5982 C C . ASP B 1 379 ? -2.758 -28 -35.75 1 90.88 379 ASP B C 1
ATOM 5984 O O . ASP B 1 379 ? -2.322 -28.312 -36.875 1 90.88 379 ASP B O 1
ATOM 5988 N N . ASN B 1 380 ? -3.057 -26.766 -35.5 1 75 380 ASN B N 1
ATOM 5989 C CA . ASN B 1 380 ? -2.838 -25.656 -36.406 1 75 380 ASN B CA 1
ATOM 5990 C C . ASN B 1 380 ? -1.406 -25.125 -36.344 1 75 380 ASN B C 1
ATOM 5992 O O . ASN B 1 380 ? -1.1 -24.062 -36.875 1 75 380 ASN B O 1
ATOM 5996 N N . ARG B 1 381 ? -0.49 -25.891 -35.906 1 69.06 381 ARG B N 1
ATOM 5997 C CA . ARG B 1 381 ? 0.886 -25.469 -35.688 1 69.06 381 ARG B CA 1
ATOM 5998 C C . ARG B 1 381 ? 1.679 -25.453 -36.969 1 69.06 381 ARG B C 1
ATOM 6000 O O . ARG B 1 381 ? 1.353 -26.172 -37.906 1 69.06 381 ARG B O 1
#

Secondary structure (DSSP, 8-state):
---------STT---S---HHHHHHHHSSTT-SEE----S-SSPPPHHHHHHHHHHTT-GGGGS---TT--HHHHHHHHHHHTTT---TT-EEEEEESSHHHHHHHHHHHH--TT-EEEEEESPPHHHHHHHHHTT-EEEEEE--TTS---GGG----TTEEEEEEESS-TTT-PPPPHHHHHHHHHHHHHTT-EEEEE-TTTT-B-TT---------TTEEEEEESSSTT--GGG--EEEEEEGGGHHHHHHHHHHHTSS--HHHHHHHHHHHHH--HHHHHHHHHTTHHHHHHHHHHHGGGT----SBTTEEEEE--TTS-HHHHHHHHHHHH-EE-EEGGGGT-TTEEEEE-TT--HHHHHHHHHHHHHHHHHHHHT-/---------STT---S---HHHHHHHHSSTT-SEE----S-SSPPPHHHHHHHHHHTT-GGGGS---TT--HHHHHHHHHHHTTT---TT-EEEEEESSHHHHHHHHHHHH--TT-EEEEEESPPHHHHHHHHHTT-EEEEEE--TTS---GGG----TTEEEEEEESS-TTT-PPPPHHHHHHHHHHHHHTT-EEEEE-TTTT-B-TT---------TTEEEEEESSSTT--GGG--EEEEEEGGGHHHHHHHHHHHTSS--HHHHHHHHHHHHH--HHHHHHHHHTTHHHHHHHHHHHGGGT----SBTTEEEEE--TTS-HHHHHHHHHHHH-EE-EEGGGGT-TTEEEEE-TT--HHHHHHHHHHHHHHHHHHHHT-

Radius of gyration: 26.24 Å; Cα contacts (8 Å, |Δi|>4): 1669; chains: 2; bounding box: 57×70×69 Å

Organism: Galdieria sulphuraria (NCBI:txid130081)

Foldseek 3Di:
DPPPPDDDDCLPVDDPQCDPVNVCVVQVDPQFPAEQADQAFADAFDPLLVVLLVVLVPDPVLVDFDALQADPLLQVLVCVVLVVLAPAPLDKGKRKALALLLVLLLVCLLFAAAAAEEEAEPLGQLSNCSSCSVRNYHYDYDYDPPLRHHDLVPDDDDPRAAEYEDEACDVQSLAHDDLVNVVSNQVSQVVSNHAYEYECAFQLFFADPDHRHSNHAYVRYKYWYGCCYLRVLVVQRITMMMYGPVSVVSSSVSSCVPPNGRNNSSSSSSSSSSVPADSVNSNVVSVVLVLLLVLLCVQQVVQVWNNRRGRQKTKHFFDPVDWQVRLQVQCCVPQSYHWDASSSSVDRRITIGGRRNDDPVSSNSNSVSVNVSRVVRRVVD/DPPPPDDDDCLPVDDPQCDPVNVCVVQVDPQFPAEQADQAFADAFDPLLVVLLVVLVPDPVLPDFDALQADPLLQVLVCVVLVVLAPAPLDKGKRKALALLLVLLLVCLLFAAAAAEEEAEPLGQLSNVSSCSVRNYHYDYDYDPPLRHHDLVPDDDDPRAAEYEDEACDVQSLAHHELVNVVSNQVSQVVSNHAYEYECAFQLFFADPDHRHSNHAYVRYKYWYGCCYLRVLVVQRITMMMYGPVSVVSSSVSSCVPPNGRNNSSSSSSSSSSVPADSVNSNVVSVVLVLLLVLLCVQQVVQVWNNRRGRQKTKHFFDPVDWQVRLQVQCCVPQSYHWDASSSSVDRRITIGGRRNDDPVSSNSNSVSVNVSRVVRRVVD

Sequence (762 aa):
MSTSNLSSSNRLSLEETSWVTQFLETYGQENVIYNLTMGTPFWSPPTSVQQAIIQSCGLTETYRYGATCGLSQLEKEIGKLLDLKFASSCGNEVMICSGSNQGFLNILLCLCSPGDEVILFRPYYFSHYTACLLAGVKPVVVDTDSEFLPQPQGLRISVNTKLVVVVSPGNPSGRVISTDLLRSLYQLCFQRGVWLVIDEAYEHFTFDGMENSCFSATDGVINLYTFSKSYSLAGLRVGYFCYPNYLRKSMLEIQDTIATHACHLAQHAALAALRDSSKECIQNQVQEMVPRREIFWQVVSKYNTYRANGGFFFFVPIPKSISSYDAVSYLIHKYGILVFPGQLFGMPNYLRISYGSLSLHETKEAANQLNKALATLWDNRMSTSNLSSSNRLSLEETSWVTQFLETYGQENVIYNLTMGTPFWSPPTSVQQAIIQSCGLTETYRYGATCGLSQLEKEIGKLLDLKFASSCGNEVMICSGSNQGFLNILLCLCSPGDEVILFRPYYFSHYTACLLAGVKPVVVDTDSEFLPQPQGLRISVNTKLVVVVSPGNPSGRVISTDLLRSLYQLCFQRGVWLVIDEAYEHFTFDGMENSCFSATDGVINLYTFSKSYSLAGLRVGYFCYPNYLRKSMLEIQDTIATHACHLAQHAALAALRDSSKECIQNQVQEMVPRREIFWQVVSKYNTYRANGGFFFFVPIPKSISSYDAVSYLIHKYGILVFPGQLFGMPNYLRISYGSLSLHETKEAANQLNKALATLWDNR

Solvent-accessible surface area (backbone atoms only — not comparable to full-atom values): 38220 Å² total; per-residue (Å²): 133,80,76,73,63,59,63,62,27,62,41,68,58,72,55,92,62,67,48,70,54,58,48,42,70,70,56,62,65,76,66,58,76,38,79,18,62,51,85,34,51,59,62,75,47,58,74,56,22,48,55,34,34,52,59,43,61,73,39,73,69,39,30,33,79,72,52,43,50,34,58,67,68,42,48,52,54,49,44,64,71,34,50,82,32,38,84,27,96,61,39,67,38,63,38,38,23,38,14,40,47,32,40,49,47,48,50,46,48,47,39,37,35,70,70,26,27,31,38,37,40,39,61,30,46,46,51,61,55,51,41,28,28,59,51,40,26,41,70,44,80,38,76,34,52,98,77,58,41,82,56,61,99,73,60,84,77,56,95,51,41,40,36,38,48,48,51,36,20,17,53,45,56,0,32,62,59,48,50,68,59,51,49,51,42,41,51,57,27,50,76,69,24,18,33,37,36,41,37,30,53,29,47,72,32,50,36,95,85,52,67,68,51,66,82,41,31,32,89,54,30,33,40,36,31,43,34,27,35,91,50,24,29,36,12,34,24,32,18,33,34,34,34,47,45,89,48,43,71,60,50,45,44,48,37,38,36,39,42,36,32,36,30,38,57,34,48,42,23,50,39,32,38,58,72,70,45,47,72,66,54,49,47,55,56,49,54,66,44,48,66,51,51,52,54,43,42,69,47,48,57,76,46,82,31,66,82,45,39,10,42,54,32,39,45,33,56,51,50,83,88,43,47,17,63,58,50,34,52,48,31,26,75,76,63,13,34,39,49,37,37,15,43,50,23,74,36,43,39,21,33,34,42,27,57,34,53,47,50,73,70,52,38,55,54,47,35,53,48,46,43,54,48,52,51,51,54,59,67,73,98,133,79,76,74,64,60,64,62,26,62,40,68,60,70,55,91,62,68,48,67,53,58,49,42,71,70,56,63,68,75,63,59,76,39,79,19,62,51,84,34,52,56,64,74,47,57,74,56,21,49,54,34,34,52,59,43,62,74,39,74,69,40,32,34,79,70,53,41,50,34,59,66,67,42,49,52,53,49,44,65,71,33,50,84,31,37,84,26,96,62,37,65,38,65,38,37,21,40,15,38,48,32,40,52,46,50,52,47,46,48,40,38,35,69,70,25,28,32,39,36,40,38,62,29,45,46,50,60,56,52,43,28,29,60,52,41,27,40,70,44,79,38,77,35,50,99,78,58,42,80,55,62,98,75,60,84,76,59,94,50,40,40,37,37,51,47,50,35,21,16,55,45,56,1,32,62,60,48,50,68,59,49,47,51,42,42,52,57,27,49,76,67,25,18,33,36,36,40,35,31,52,28,46,72,34,51,37,95,85,52,70,67,53,64,82,40,32,33,91,55,29,32,40,35,31,43,34,28,34,92,50,25,29,37,12,35,24,33,16,30,35,34,34,49,44,89,48,43,71,60,51,45,43,48,38,38,35,38,42,35,32,35,30,37,58,34,49,42,23,49,39,34,39,58,73,69,45,46,74,66,54,50,47,56,57,48,54,66,44,49,66,50,52,52,55,43,42,72,46,46,56,77,46,82,32,66,81,46,38,10,42,54,33,40,44,36,55,52,47,82,90,44,49,17,64,57,50,35,52,49,32,26,75,75,64,14,34,39,48,38,38,15,45,52,22,73,35,43,38,21,33,34,41,28,59,33,53,47,50,72,69,52,38,54,55,47,35,54,47,46,41,54,49,52,51,49,55,59,66,73,98

InterPro domains:
  IPR001917 Aminotransferase, class-II, pyridoxal-phosphate binding site [PS00599] (226-235)
  IPR004839 Aminotransferase, class I/classII, large domain [PF00155] (37-369)
  IPR015421 Pyridoxal phosphate-dependent transferase, major domain [G3DSA:3.40.640.10] (7-378)
  IPR015424 Pyridoxal phosphate-dependent transferase [SSF53383] (12-375)
  IPR050596 Aspartate/prephenate aminotransferase-like [PTHR46383] (29-377)

Nearest PDB structures (foldseek):
  2z61-assembly1_A-2  TM=8.457E-01  e=1.989E-25  unclassified
  3h14-assembly1_A  TM=8.381E-01  e=5.978E-23  Ruegeria pomeroyi DSS-3
  8fft-assembly1_B  TM=8.731E-01  e=4.136E-21  Dolichospermum flos-aquae
  8kdk-assembly1_D  TM=7.993E-01  e=1.243E-18  Streptomyces caelestis
  3fdb-assembly1_A-2  TM=7.940E-01  e=1.845E-18  Corynebacterium diphtheriae

pLDDT: mean 91.42, std 11.04, range [26.48, 98.88]